Protein AF-0000000079542812 (afdb_homodimer)

Secondary structure (DSSP, 8-state):
----------------------S-PBPB-TTSPBPBTTEEEEEEE-STT-----EEEE--TT-SS--EEEE-SSTT-----EEEE-SS--SB-BSEEEEEEETTT-PBEEEEEEETTEEEEEEBTBSSEEP-EEEEEEPTT-TT-EEEEEEETTEEEEEEEE-SSS-EEEEESSPPPPEEEEEPPPPGGG-/----------------------S-PBPB-TTSPBPBTTEEEEEEE-STT-----EEEE--TT-SS--EEEE-SSTT-----EEEE-SS--SB-BSEEEEEEETTT-PBEEEEEEETTEEEEEEBTBSSBPP-EEEEEEPTT-TT-EEEEEEETTEEEEEEEE-SSS-EEEEESSPPPPEEEEEPPPPGGG-

pLDDT: mean 86.87, std 18.77, range [32.97, 98.75]

Organism: Vigna unguiculata (NCBI:txid3917)

Nearest PDB structures (foldseek):
  5xoz-assembly1_A  TM=9.224E-01  e=4.952E-10  Cicer arietinum
  1r8n-assembly1_A  TM=8.381E-01  e=1.792E-10  Delonix regia
  4an6-assembly1_B  TM=8.344E-01  e=3.134E-10  Tamarindus indica
  8win-assembly2_B  TM=8.494E-01  e=5.396E-09  Durio zibethinus
  3zc8-assembly1_A  TM=8.301E-01  e=5.396E-09  Murraya koenigii

Radius of gyration: 26.38 Å; Cα contacts (8 Å, |Δi|>4): 894; chains: 2; bounding box: 89×86×79 Å

InterPro domains:
  IPR002160 Proteinase inhibitor I3, Kunitz legume [PF00197] (27-181)
  IPR002160 Proteinase inhibitor I3, Kunitz legume [PR00291] (26-55)
  IPR002160 Proteinase inhibitor I3, Kunitz legume [PR00291] (65-85)
  IPR002160 Proteinase inhibitor I3, Kunitz legume [PTHR33107] (5-181)
  IPR002160 Proteinase inhibitor I3, Kunitz legume [SM00452] (26-185)
  IPR011065 Kunitz inhibitor STI-like superfamily [SSF50386] (25-183)

Structure (mmCIF, N/CA/C/O backbone):
data_AF-0000000079542812-model_v1
#
loop_
_entity.id
_entity.type
_entity.pdbx_description
1 polymer 'Kunitz inhibitor ST1-like'
#
loop_
_atom_site.group_PDB
_atom_site.id
_atom_site.type_symbol
_atom_site.label_atom_id
_atom_site.label_alt_id
_atom_site.label_comp_id
_atom_site.label_asym_id
_atom_site.label_entity_id
_atom_site.label_seq_id
_atom_site.pdbx_PDB_ins_code
_atom_site.Cartn_x
_atom_site.Cartn_y
_atom_site.Cartn_z
_atom_site.occupancy
_atom_site.B_iso_or_equiv
_atom_site.auth_seq_id
_atom_site.auth_comp_id
_atom_site.auth_asym_id
_atom_site.auth_atom_id
_atom_site.pdbx_PDB_model_num
ATOM 1 N N . MET A 1 1 ? -44.344 -23.25 52.688 1 33.88 1 MET A N 1
ATOM 2 C CA . MET A 1 1 ? -43.844 -22.125 51.938 1 33.88 1 MET A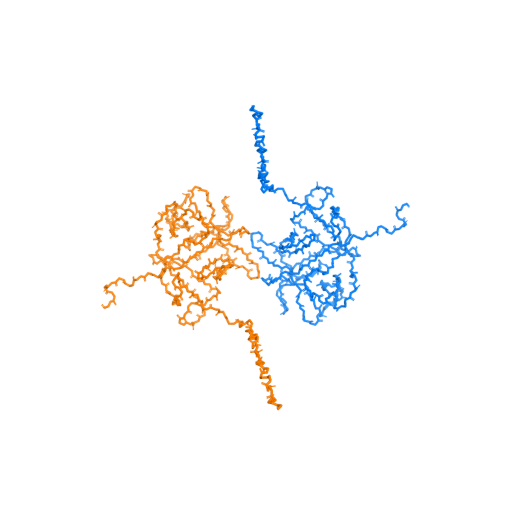 CA 1
ATOM 3 C C . MET A 1 1 ? -42.469 -22.453 51.344 1 33.88 1 MET A C 1
ATOM 5 O O . MET A 1 1 ? -41.469 -22.578 52.062 1 33.88 1 MET A O 1
ATOM 9 N N . ALA A 1 2 ? -42.406 -23.469 50.281 1 42.09 2 ALA A N 1
ATOM 10 C CA . ALA A 1 2 ? -41.281 -23.984 49.5 1 42.09 2 ALA A CA 1
ATOM 11 C C . ALA A 1 2 ? -40.531 -22.844 48.812 1 42.09 2 ALA A C 1
ATOM 13 O O . ALA A 1 2 ? -41.125 -22.031 48.125 1 42.09 2 ALA A O 1
ATOM 14 N N . SER A 1 3 ? -39.469 -22.344 49.438 1 40.81 3 SER A N 1
ATOM 15 C CA . SER A 1 3 ? -38.562 -21.297 49 1 40.81 3 SER A CA 1
ATOM 16 C C . SER A 1 3 ? -37.906 -21.656 47.656 1 40.81 3 SER A C 1
ATOM 18 O O . SER A 1 3 ? -37.312 -22.719 47.531 1 40.81 3 SER A O 1
ATOM 20 N N . ALA A 1 4 ? -38.469 -21.266 46.5 1 45.47 4 ALA A N 1
ATOM 21 C CA . ALA A 1 4 ? -37.938 -21.312 45.156 1 45.47 4 ALA A CA 1
ATOM 22 C C . ALA A 1 4 ? -36.594 -20.625 45.062 1 45.47 4 ALA A C 1
ATOM 24 O O . ALA A 1 4 ? -36.469 -19.422 45.281 1 45.47 4 ALA A O 1
ATOM 25 N N . THR A 1 5 ? -35.531 -21.312 45.531 1 48.5 5 THR A N 1
ATOM 26 C CA . THR A 1 5 ? -34.188 -20.812 45.281 1 48.5 5 THR A CA 1
ATOM 27 C C . THR A 1 5 ? -33.938 -20.609 43.781 1 48.5 5 THR A C 1
ATOM 29 O O . THR A 1 5 ? -34.031 -21.562 43 1 48.5 5 THR A O 1
ATOM 32 N N . LEU A 1 6 ? -34.219 -19.422 43.219 1 45.81 6 LEU A N 1
ATOM 33 C CA . LEU A 1 6 ? -33.812 -19 41.906 1 45.81 6 LEU A CA 1
ATOM 34 C C . LEU A 1 6 ? -32.312 -19.109 41.719 1 45.81 6 LEU A C 1
ATOM 36 O O . LEU A 1 6 ? -31.531 -18.453 42.438 1 45.81 6 LEU A O 1
ATOM 40 N N . PHE A 1 7 ? -31.781 -20.25 41.281 1 45.16 7 PHE A N 1
ATOM 41 C CA . PHE A 1 7 ? -30.391 -20.406 40.844 1 45.16 7 PHE A CA 1
ATOM 42 C C . PHE A 1 7 ? -30.094 -19.5 39.656 1 45.16 7 PHE A C 1
ATOM 44 O O . PHE A 1 7 ? -30.641 -19.688 38.562 1 45.16 7 PHE A O 1
ATOM 51 N N . ALA A 1 8 ? -29.672 -18.219 39.938 1 42.16 8 ALA A N 1
ATOM 52 C CA . ALA A 1 8 ? -29.125 -17.328 38.938 1 42.16 8 ALA A CA 1
ATOM 53 C C . ALA A 1 8 ? -27.906 -17.969 38.25 1 42.16 8 ALA A C 1
ATOM 55 O O . ALA A 1 8 ? -26.891 -18.219 38.906 1 42.16 8 ALA A O 1
ATOM 56 N N . LEU A 1 9 ? -28.109 -18.625 37.156 1 43.88 9 LEU A N 1
ATOM 57 C CA . LEU A 1 9 ? -27.047 -19.062 36.25 1 43.88 9 LEU A CA 1
ATOM 58 C C . LEU A 1 9 ? -26.234 -17.875 35.75 1 43.88 9 LEU A C 1
ATOM 60 O O . LEU A 1 9 ? -26.75 -17.031 35 1 43.88 9 LEU A O 1
ATOM 64 N N . PHE A 1 10 ? -25.219 -17.422 36.562 1 42.47 10 PHE A N 1
ATOM 65 C CA . PHE A 1 10 ? -24.219 -16.469 36.062 1 42.47 10 PHE A CA 1
ATOM 66 C C . PHE A 1 10 ? -23.5 -17.047 34.844 1 42.47 10 PHE A C 1
ATOM 68 O O . PHE A 1 10 ? -22.719 -18 34.969 1 42.47 10 PHE A O 1
ATOM 75 N N . LEU A 1 11 ? -24.047 -16.828 33.594 1 41.97 11 LEU A N 1
ATOM 76 C CA . LEU A 1 11 ? -23.328 -17.031 32.375 1 41.97 11 LEU A CA 1
ATOM 77 C C . LEU A 1 11 ? -22.078 -16.156 32.312 1 41.97 11 LEU A C 1
ATOM 79 O O . LEU A 1 11 ? -22.172 -14.938 32.188 1 41.97 11 LEU A O 1
ATOM 83 N N . PHE A 1 12 ? -20.938 -16.594 32.969 1 37.72 12 PHE A N 1
ATOM 84 C CA . PHE A 1 12 ? -19.641 -15.969 32.719 1 37.72 12 PHE A CA 1
ATOM 85 C C . PHE A 1 12 ? -19.266 -16.047 31.25 1 37.72 12 PHE A C 1
ATOM 87 O O . PHE A 1 12 ? -18.906 -17.109 30.75 1 37.72 12 PHE A O 1
ATOM 94 N N . SER A 1 13 ? -19.766 -15.102 30.422 1 42.31 13 SER A N 1
ATOM 95 C CA . SER A 1 13 ? -19.203 -14.938 29.094 1 42.31 13 SER A CA 1
ATOM 96 C C . SER A 1 13 ? -17.734 -14.555 29.156 1 42.31 13 SER A C 1
ATOM 98 O O . SER A 1 13 ? -17.391 -13.492 29.672 1 42.31 13 SER A O 1
ATOM 100 N N . THR A 1 14 ? -16.797 -15.508 29.266 1 42.19 14 THR A N 1
ATOM 101 C CA . THR A 1 14 ? -15.383 -15.234 29.078 1 42.19 14 THR A CA 1
ATOM 102 C C . THR A 1 14 ? -15.141 -14.562 27.734 1 42.19 14 THR A C 1
ATOM 104 O O . THR A 1 14 ? -15.383 -15.148 26.672 1 42.19 14 THR A O 1
ATOM 107 N N . LEU A 1 15 ? -15.211 -13.258 27.641 1 40.44 15 LEU A N 1
ATOM 108 C CA . LEU A 1 15 ? -14.594 -12.531 26.531 1 40.44 15 LEU A CA 1
ATOM 109 C C . LEU A 1 15 ? -13.117 -12.891 26.422 1 40.44 15 LEU A C 1
ATOM 111 O O . LEU A 1 15 ? -12.305 -12.492 27.25 1 40.44 15 LEU A O 1
ATOM 115 N N . THR A 1 16 ? -12.805 -14.023 25.797 1 38.38 16 THR A N 1
ATOM 116 C CA . THR A 1 16 ? -11.414 -14.289 25.438 1 38.38 16 THR A CA 1
ATOM 117 C C . THR A 1 16 ? -10.867 -13.164 24.547 1 38.38 16 THR A C 1
ATOM 119 O O . THR A 1 16 ? -11.312 -12.992 23.422 1 38.38 16 THR A O 1
ATOM 122 N N . PHE A 1 17 ? -10.445 -12.156 25.125 1 35.81 17 PHE A N 1
ATOM 123 C CA . PHE A 1 17 ? -9.578 -11.234 24.406 1 35.81 17 PHE A CA 1
ATOM 124 C C . PHE A 1 17 ? -8.398 -11.969 23.781 1 35.81 17 PHE A C 1
ATOM 126 O O . PHE A 1 17 ? -7.52 -12.461 24.5 1 35.81 17 PHE A O 1
ATOM 133 N N . TYR A 1 18 ? -8.492 -12.602 22.578 1 37.41 18 TYR A N 1
ATOM 134 C CA . TYR A 1 18 ? -7.277 -13.031 21.891 1 37.41 18 TYR A CA 1
ATOM 135 C C . TYR A 1 18 ? -6.355 -11.844 21.625 1 37.41 18 TYR A C 1
ATOM 137 O O . TYR A 1 18 ? -6.758 -10.867 21 1 37.41 18 TYR A O 1
ATOM 145 N N . PRO A 1 19 ? -5.406 -11.672 22.281 1 38.81 19 PRO A N 1
ATOM 146 C CA . PRO A 1 19 ? -4.48 -10.617 21.844 1 38.81 19 PRO A CA 1
ATOM 147 C C . PRO A 1 19 ? -4.098 -10.742 20.375 1 38.81 19 PRO A C 1
ATOM 149 O O . PRO A 1 19 ? -4.094 -11.844 19.828 1 38.81 19 PRO A O 1
ATOM 152 N N . PRO A 1 20 ? -4.242 -9.828 19.484 1 41.59 20 PRO A N 1
ATOM 153 C CA . PRO A 1 20 ? -3.652 -9.992 18.141 1 41.59 20 PRO A CA 1
ATOM 154 C C . PRO A 1 20 ? -2.277 -10.656 18.188 1 41.59 20 PRO A C 1
ATOM 156 O O . PRO A 1 20 ? -1.363 -10.148 18.844 1 41.59 20 PRO A O 1
ATOM 159 N N . SER A 1 21 ? -2.041 -11.859 18.438 1 42.78 21 SER A N 1
ATOM 160 C CA . SER A 1 21 ? -0.736 -12.508 18.359 1 42.78 21 SER A CA 1
ATOM 161 C C . SER A 1 21 ? 0.057 -12.031 17.156 1 42.78 21 SER A C 1
ATOM 163 O O . SER A 1 21 ? -0.423 -12.109 16.016 1 42.78 21 SER A O 1
ATOM 165 N N . THR A 1 22 ? 0.939 -11.039 17.203 1 52.56 22 THR A N 1
ATOM 166 C CA . THR A 1 22 ? 1.952 -10.594 16.266 1 52.56 22 THR A CA 1
ATOM 167 C C . THR A 1 22 ? 2.568 -11.781 15.523 1 52.56 22 THR A C 1
ATOM 169 O O . THR A 1 22 ? 3.426 -11.602 14.656 1 52.56 22 THR A O 1
ATOM 172 N N . THR A 1 23 ? 2.365 -12.992 15.922 1 62.03 23 THR A N 1
ATOM 173 C CA . THR A 1 23 ? 2.965 -14.133 15.234 1 62.03 23 THR A CA 1
ATOM 174 C C . THR A 1 23 ? 2.305 -14.344 13.875 1 62.03 23 THR A C 1
ATOM 176 O O . THR A 1 23 ? 1.075 -14.344 13.766 1 62.03 23 THR A O 1
ATOM 179 N N . ALA A 1 24 ? 3.078 -14.281 12.891 1 78.75 24 ALA A N 1
ATOM 180 C CA . ALA A 1 24 ? 2.576 -14.508 11.539 1 78.75 24 ALA A CA 1
ATOM 181 C C . ALA A 1 24 ? 1.738 -15.781 11.477 1 78.75 24 ALA A C 1
ATOM 183 O O . ALA A 1 24 ? 2.172 -16.844 11.93 1 78.75 24 ALA A O 1
ATOM 184 N N . GLN A 1 25 ? 0.43 -15.781 11.211 1 90.12 25 GLN A N 1
ATOM 185 C CA . GLN A 1 25 ? -0.494 -16.891 11.07 1 90.12 25 GLN A CA 1
ATOM 186 C C . GLN A 1 25 ? -0.068 -17.812 9.93 1 90.12 25 GLN A C 1
ATOM 188 O O . GLN A 1 25 ? 0.5 -17.359 8.938 1 90.12 25 GLN A O 1
ATOM 193 N N . PRO A 1 26 ? -0.261 -19.172 10.148 1 95.81 26 PRO A N 1
ATOM 194 C CA . PRO A 1 26 ? 0.063 -20.094 9.062 1 95.81 26 PRO A CA 1
ATOM 195 C C . PRO A 1 26 ? -0.832 -19.906 7.84 1 95.81 26 PRO A C 1
ATOM 197 O O . PRO A 1 26 ? -2.018 -19.594 7.98 1 95.81 26 PRO A O 1
ATOM 200 N N . VAL A 1 27 ? -0.27 -20.109 6.715 1 97.44 27 VAL A N 1
ATOM 201 C CA . VAL A 1 27 ? -1.027 -20.141 5.469 1 97.44 27 VAL A CA 1
ATOM 202 C C . VAL A 1 27 ? -1.709 -21.5 5.309 1 97.44 27 VAL A C 1
ATOM 204 O O . VAL A 1 27 ? -1.122 -22.547 5.629 1 97.44 27 VAL A O 1
ATOM 207 N N . THR A 1 28 ? -2.889 -21.469 4.816 1 97.31 28 THR A N 1
ATOM 208 C CA . THR A 1 28 ? -3.637 -22.703 4.598 1 97.31 28 THR A CA 1
ATOM 209 C C . THR A 1 28 ? -4 -22.859 3.121 1 97.31 28 THR A C 1
ATOM 211 O O . THR A 1 28 ? -3.971 -21.891 2.363 1 97.31 28 THR A O 1
ATOM 214 N N . ASP A 1 29 ? -4.336 -24.141 2.805 1 96.94 29 ASP A N 1
ATOM 215 C CA . ASP A 1 29 ? -4.859 -24.359 1.461 1 96.94 29 ASP A CA 1
ATOM 216 C C . ASP A 1 29 ? -6.367 -24.109 1.414 1 96.94 29 ASP A C 1
ATOM 218 O O . ASP A 1 29 ? -6.953 -23.625 2.383 1 96.94 29 ASP A O 1
ATOM 222 N N . GLY A 1 30 ? -6.934 -24.375 0.294 1 95.38 30 GLY A N 1
ATOM 223 C CA . GLY A 1 30 ? -8.352 -24.109 0.095 1 95.38 30 GLY A CA 1
ATOM 224 C C . GLY A 1 30 ? -9.242 -24.891 1.035 1 95.38 30 GLY A C 1
ATOM 225 O O . GLY A 1 30 ? -10.375 -24.484 1.307 1 95.38 30 GLY A O 1
ATOM 226 N N . ASP A 1 31 ? -8.758 -25.953 1.549 1 93.62 31 ASP A N 1
ATOM 227 C CA . ASP A 1 31 ? -9.539 -26.812 2.434 1 93.62 31 ASP A CA 1
ATOM 228 C C . ASP A 1 31 ? -9.273 -26.469 3.898 1 93.62 31 ASP A C 1
ATOM 230 O O . ASP A 1 31 ? -9.867 -27.078 4.797 1 93.62 31 ASP A O 1
ATOM 234 N N . GLY A 1 32 ? -8.375 -25.578 4.109 1 94.75 32 GLY A N 1
ATOM 235 C CA . GLY A 1 32 ? -8.102 -25.141 5.473 1 94.75 32 GLY A CA 1
ATOM 236 C C . GLY A 1 32 ? -6.926 -25.859 6.105 1 94.75 32 GLY A C 1
ATOM 237 O O . GLY A 1 32 ? -6.617 -25.641 7.277 1 94.75 32 GLY A O 1
ATOM 238 N N . ASN A 1 33 ? -6.258 -26.703 5.367 1 95.88 33 ASN A N 1
ATOM 239 C CA . ASN A 1 33 ? -5.082 -27.391 5.891 1 95.88 33 ASN A CA 1
ATOM 240 C C . ASN A 1 33 ? -3.855 -26.484 5.887 1 95.88 33 ASN A C 1
ATOM 242 O O . ASN A 1 33 ? -3.615 -25.75 4.918 1 95.88 33 ASN A O 1
ATOM 246 N N . ILE A 1 34 ? -3.125 -26.594 6.891 1 96.5 34 ILE A N 1
ATOM 247 C CA . ILE A 1 34 ? -1.877 -25.844 6.98 1 96.5 34 ILE A CA 1
ATOM 248 C C . ILE A 1 34 ? -0.9 -26.344 5.914 1 96.5 34 ILE A C 1
ATOM 250 O O . ILE A 1 34 ? -0.736 -27.547 5.723 1 96.5 34 ILE A O 1
ATOM 254 N N . VAL A 1 35 ? -0.263 -25.359 5.258 1 97.5 35 VAL A N 1
ATOM 255 C CA . VAL A 1 35 ? 0.594 -25.781 4.156 1 97.5 35 VAL A CA 1
ATOM 256 C C . VAL A 1 35 ? 2.057 -25.734 4.59 1 97.5 35 VAL A C 1
ATOM 258 O O . VAL A 1 35 ? 2.412 -25 5.516 1 97.5 35 VAL A O 1
ATOM 261 N N . LYS A 1 36 ? 2.865 -26.516 3.906 1 97.19 36 LYS A N 1
ATOM 262 C CA . LYS A 1 36 ? 4.281 -26.656 4.234 1 97.19 36 LYS A CA 1
ATOM 263 C C . LYS A 1 36 ? 5.102 -25.531 3.625 1 97.19 36 LYS A C 1
ATOM 265 O O . LYS A 1 36 ? 4.867 -25.125 2.484 1 97.19 36 LYS A O 1
ATOM 270 N N . ASN A 1 37 ? 6.074 -25.078 4.383 1 97.81 37 ASN A N 1
ATOM 271 C CA . ASN A 1 37 ? 7.074 -24.156 3.838 1 97.81 37 ASN A CA 1
ATOM 272 C C . ASN A 1 37 ? 7.914 -24.828 2.754 1 97.81 37 ASN A C 1
ATOM 274 O O . ASN A 1 37 ? 8.453 -25.922 2.961 1 97.81 37 ASN A O 1
ATOM 278 N N . GLY A 1 38 ? 7.965 -24.203 1.644 1 97.31 38 GLY A N 1
ATOM 279 C CA . GLY A 1 38 ? 8.664 -24.812 0.526 1 97.31 38 GLY A CA 1
ATOM 280 C C . GLY A 1 38 ? 7.805 -25.812 -0.24 1 97.31 38 GLY A C 1
ATOM 281 O O . GLY A 1 38 ? 8.32 -26.609 -1.028 1 97.31 38 GLY A O 1
ATOM 282 N N . GLY A 1 39 ? 6.566 -25.75 0.01 1 97.25 39 GLY A N 1
ATOM 283 C CA . GLY A 1 39 ? 5.656 -26.672 -0.661 1 97.25 39 GLY A CA 1
ATOM 284 C C . GLY A 1 39 ? 5.359 -26.266 -2.094 1 97.25 39 GLY A C 1
ATOM 285 O O . GLY A 1 39 ? 5.75 -25.188 -2.537 1 97.25 39 GLY A O 1
ATOM 286 N N . ARG A 1 40 ? 4.664 -27.203 -2.76 1 97.88 40 ARG A N 1
ATOM 287 C CA . ARG A 1 40 ? 4.262 -27.031 -4.152 1 97.88 40 ARG A CA 1
ATOM 288 C C . ARG A 1 40 ? 2.754 -26.844 -4.27 1 97.88 40 ARG A C 1
ATOM 290 O O . ARG A 1 40 ? 1.981 -27.656 -3.762 1 97.88 40 ARG A O 1
ATOM 297 N N . PHE A 1 41 ? 2.412 -25.781 -5.051 1 98.56 41 PHE A N 1
ATOM 298 C CA . PHE A 1 41 ? 0.995 -25.438 -5.059 1 98.56 41 PHE A CA 1
ATOM 299 C C . PHE A 1 41 ? 0.563 -24.969 -6.441 1 98.56 41 PHE A C 1
ATOM 301 O O . PHE A 1 41 ? 1.376 -24.438 -7.203 1 98.56 41 PHE A O 1
ATOM 308 N N . TYR A 1 42 ? -0.661 -25.234 -6.648 1 98.62 42 TYR A N 1
ATOM 309 C CA . TYR A 1 42 ? -1.354 -24.406 -7.641 1 98.62 42 TYR A CA 1
ATOM 310 C C . TYR A 1 42 ? -1.96 -23.172 -6.996 1 98.62 42 TYR A C 1
ATOM 312 O O . TYR A 1 42 ? -2.504 -23.234 -5.891 1 98.62 42 TYR A O 1
ATOM 320 N N . ILE A 1 43 ? -1.812 -22.062 -7.672 1 98.75 43 ILE A N 1
ATOM 321 C CA . ILE A 1 43 ? -2.484 -20.844 -7.27 1 98.75 43 ILE A CA 1
ATOM 322 C C . ILE A 1 43 ? -3.756 -20.656 -8.094 1 98.75 43 ILE A C 1
ATOM 324 O O . ILE A 1 43 ? -3.689 -20.391 -9.297 1 98.75 43 ILE A O 1
ATOM 328 N N . LEU A 1 44 ? -4.887 -20.766 -7.414 1 98.19 44 LEU A N 1
ATOM 329 C CA . LEU A 1 44 ? -6.168 -20.75 -8.109 1 98.19 44 LEU A CA 1
ATOM 330 C C . LEU A 1 44 ? -7 -19.547 -7.688 1 98.19 44 LEU A C 1
ATOM 332 O O . LEU A 1 44 ? -6.98 -19.141 -6.52 1 98.19 44 LEU A O 1
ATOM 336 N N . PRO A 1 45 ? -7.746 -19.016 -8.703 1 97.19 45 PRO A N 1
ATOM 337 C CA . PRO A 1 45 ? -8.547 -17.844 -8.375 1 97.19 45 PRO A CA 1
ATOM 338 C C . PRO A 1 45 ? -9.609 -18.125 -7.312 1 97.19 45 PRO A C 1
ATOM 340 O O . PRO A 1 45 ? -10.234 -19.188 -7.332 1 97.19 45 PRO A O 1
ATOM 343 N N . ALA A 1 46 ? -9.773 -17.188 -6.41 1 95.12 46 ALA A N 1
ATOM 344 C CA . ALA A 1 46 ? -10.758 -17.344 -5.344 1 95.12 46 ALA A CA 1
ATOM 345 C C . ALA A 1 46 ? -11.602 -16.078 -5.176 1 95.12 46 ALA A C 1
ATOM 347 O O . ALA A 1 46 ? -12.438 -16 -4.277 1 95.12 46 ALA A O 1
ATOM 348 N N . GLY A 1 47 ? -11.32 -15.039 -5.938 1 90.88 47 GLY A N 1
ATOM 349 C CA . GLY A 1 47 ? -12.156 -13.852 -5.906 1 90.88 47 GLY A CA 1
ATOM 350 C C . GLY A 1 47 ? -13.547 -14.078 -6.465 1 90.88 47 GLY A C 1
ATOM 351 O O . GLY A 1 47 ? -13.727 -14.867 -7.395 1 90.88 47 GLY A O 1
ATOM 352 N N . LEU A 1 48 ? -14.422 -13.32 -5.953 1 84.06 48 LEU A N 1
ATOM 353 C CA . LEU A 1 48 ? -15.797 -13.461 -6.418 1 84.06 48 LEU A CA 1
ATOM 354 C C . LEU A 1 48 ? -15.898 -13.141 -7.906 1 84.06 48 LEU A C 1
ATOM 356 O O . LEU A 1 48 ? -15.469 -12.078 -8.352 1 84.06 48 LEU A O 1
ATOM 360 N N . GLY A 1 49 ? -16.359 -14.109 -8.648 1 89.12 49 GLY A N 1
ATOM 361 C CA . GLY A 1 49 ? -16.641 -13.891 -10.055 1 89.12 49 GLY A CA 1
ATOM 362 C C . GLY A 1 49 ? -15.398 -13.891 -10.922 1 89.12 49 GLY A C 1
ATOM 363 O O . GLY A 1 49 ? -15.445 -13.484 -12.086 1 89.12 49 GLY A O 1
ATOM 364 N N . ASP A 1 50 ? -14.289 -14.258 -10.406 1 93.44 50 ASP A N 1
ATOM 365 C CA . ASP A 1 50 ? -13.086 -14.32 -11.227 1 93.44 50 ASP A CA 1
ATOM 366 C C . ASP A 1 50 ? -13.258 -15.289 -12.391 1 93.44 50 ASP A C 1
ATOM 368 O O . ASP A 1 50 ? -13.578 -16.469 -12.188 1 93.44 50 ASP A O 1
ATOM 372 N N . PRO A 1 51 ? -13.016 -14.836 -13.57 1 94.06 51 PRO A N 1
ATOM 373 C CA . PRO A 1 51 ? -13.312 -15.664 -14.75 1 94.06 51 PRO A CA 1
ATOM 374 C C . PRO A 1 51 ? -12.125 -16.531 -15.164 1 94.06 51 PRO A C 1
ATOM 376 O O . PRO A 1 51 ? -12.25 -17.328 -16.094 1 94.06 51 PRO A O 1
ATOM 379 N N . GLY A 1 52 ? -11.008 -16.391 -14.562 1 96.69 52 GLY A N 1
ATOM 380 C CA . GLY A 1 52 ? -9.805 -17.047 -15.055 1 96.69 52 GLY A CA 1
ATOM 381 C C . GLY A 1 52 ? -9.5 -18.359 -14.344 1 96.69 52 GLY A C 1
ATOM 382 O O . GLY A 1 52 ? -10.297 -18.828 -13.531 1 96.69 52 GLY A O 1
ATOM 383 N N . GLY A 1 53 ? -8.383 -19 -14.797 1 97.88 53 GLY A N 1
ATOM 384 C CA . GLY A 1 53 ? -7.859 -20.203 -14.18 1 97.88 53 GLY A CA 1
ATOM 385 C C . GLY A 1 53 ? -6.609 -19.969 -13.359 1 97.88 53 GLY A C 1
ATOM 386 O O . GLY A 1 53 ? -6.457 -18.906 -12.75 1 97.88 53 GLY A O 1
ATOM 387 N N . GLY A 1 54 ? -5.789 -21.016 -13.273 1 98.44 54 GLY A N 1
ATOM 388 C CA . GLY A 1 54 ? -4.59 -20.953 -12.453 1 98.44 54 GLY A CA 1
ATOM 389 C C . GLY A 1 54 ?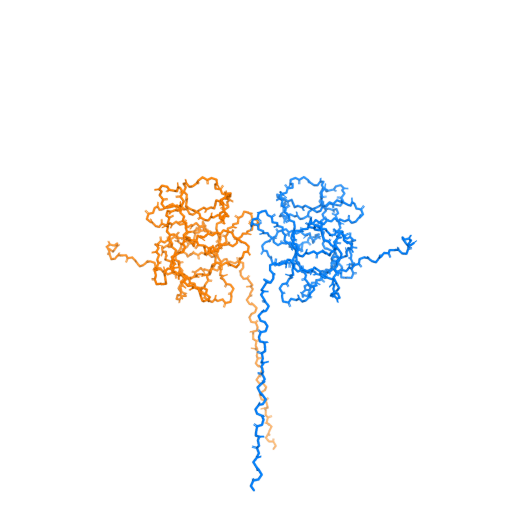 -3.484 -20.125 -13.078 1 98.44 54 GLY A C 1
ATOM 390 O O . GLY A 1 54 ? -3.619 -19.641 -14.203 1 98.44 54 GLY A O 1
ATOM 391 N N . ILE A 1 55 ? -2.441 -19.953 -12.328 1 98.75 55 ILE A N 1
ATOM 392 C CA . ILE A 1 55 ? -1.292 -19.141 -12.719 1 98.75 55 ILE A CA 1
ATOM 393 C C . ILE A 1 55 ? -0.316 -19.984 -13.531 1 98.75 55 ILE A C 1
ATOM 395 O O . ILE A 1 55 ? -0.063 -21.141 -13.203 1 98.75 55 ILE A O 1
ATOM 399 N N . ARG A 1 56 ? 0.213 -19.359 -14.523 1 97.62 56 ARG A N 1
ATOM 400 C CA . ARG A 1 56 ? 1.165 -20.047 -15.383 1 97.62 56 ARG A CA 1
ATOM 401 C C . ARG A 1 56 ? 2.207 -19.094 -15.938 1 97.62 56 ARG A C 1
ATOM 403 O O . ARG A 1 56 ? 2.156 -17.891 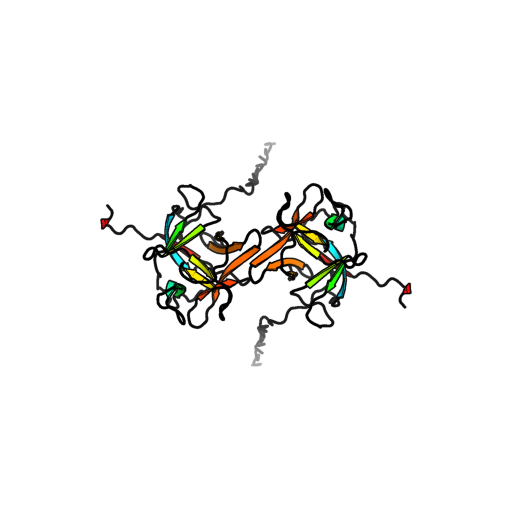-15.664 1 97.62 56 ARG A O 1
ATOM 410 N N . ALA A 1 57 ? 3.152 -19.688 -16.656 1 96.88 57 ALA A N 1
ATOM 411 C CA . ALA A 1 57 ? 4.16 -18.906 -17.375 1 96.88 57 ALA A CA 1
ATOM 412 C C . ALA A 1 57 ? 3.818 -18.797 -18.859 1 96.88 57 ALA A C 1
ATOM 414 O O . ALA A 1 57 ? 3.354 -19.75 -19.469 1 96.88 57 ALA A O 1
ATOM 415 N N . LEU A 1 58 ? 4 -17.594 -19.375 1 94.88 58 LEU A N 1
ATOM 416 C CA . LEU A 1 58 ? 3.711 -17.359 -20.797 1 94.88 58 LEU A CA 1
ATOM 417 C C . LEU A 1 58 ? 4.797 -16.5 -21.438 1 94.88 58 LEU A C 1
ATOM 419 O O . LEU A 1 58 ? 5.352 -15.609 -20.781 1 94.88 58 LEU A O 1
ATOM 423 N N . GLN A 1 59 ? 5.059 -16.875 -22.625 1 93.56 59 GLN A N 1
ATOM 424 C CA . GLN A 1 59 ? 5.938 -16.016 -23.438 1 93.56 59 GLN A CA 1
ATOM 425 C C . GLN A 1 59 ? 5.172 -14.836 -24.016 1 93.56 59 GLN A C 1
ATOM 427 O O . GLN A 1 59 ? 4.223 -15.016 -24.781 1 93.56 59 GLN A O 1
ATOM 432 N N . THR A 1 60 ? 5.559 -13.68 -23.516 1 88.44 60 THR A N 1
ATOM 433 C CA . THR A 1 60 ? 4.895 -12.492 -24.047 1 88.44 60 THR A CA 1
ATOM 434 C C . THR A 1 60 ? 5.891 -11.586 -24.766 1 88.44 60 THR A C 1
ATOM 436 O O . THR A 1 60 ? 7.086 -11.609 -24.469 1 88.44 60 THR A O 1
ATOM 439 N N . ASP A 1 61 ? 5.352 -10.828 -25.719 1 79.69 61 ASP A N 1
ATOM 440 C CA . ASP A 1 61 ? 6.113 -9.797 -26.422 1 79.69 61 ASP A CA 1
ATOM 441 C C . ASP A 1 61 ? 7.391 -10.375 -27.016 1 79.69 61 ASP A C 1
ATOM 443 O O . ASP A 1 61 ? 7.348 -11.359 -27.766 1 79.69 61 ASP A O 1
ATOM 447 N N . ASN A 1 62 ? 8.508 -9.711 -26.656 1 78.38 62 ASN A N 1
ATOM 448 C CA . ASN A 1 62 ? 9.758 -10.094 -27.297 1 78.38 62 ASN A CA 1
ATOM 449 C C . ASN A 1 62 ? 10.57 -11.047 -26.422 1 78.38 62 ASN A C 1
ATOM 451 O O . ASN A 1 62 ? 11.797 -11.086 -26.516 1 78.38 62 ASN A O 1
ATOM 455 N N . GLU A 1 63 ? 9.844 -11.797 -25.703 1 87.44 63 GLU A N 1
ATOM 456 C CA . GLU A 1 63 ? 10.523 -12.773 -24.859 1 87.44 63 GLU A CA 1
ATOM 457 C C . GLU A 1 63 ? 10.875 -14.031 -25.656 1 87.44 63 GLU A C 1
ATOM 459 O O . GLU A 1 63 ? 10.109 -14.461 -26.516 1 87.44 63 GLU A O 1
ATOM 464 N N . SER A 1 64 ? 12.016 -14.617 -25.453 1 86.94 64 SER A N 1
ATOM 465 C CA . SER A 1 64 ? 12.414 -15.852 -26.125 1 86.94 64 SER A CA 1
ATOM 466 C C . SER A 1 64 ? 11.93 -17.078 -25.359 1 86.94 64 SER A C 1
ATOM 468 O O . SER A 1 64 ? 11.859 -18.172 -25.922 1 86.94 64 SER A O 1
ATOM 470 N N . ILE A 1 65 ? 11.695 -16.969 -24.172 1 91.19 65 ILE A N 1
ATOM 471 C CA . ILE A 1 65 ? 11.164 -18.016 -23.297 1 91.19 65 ILE A CA 1
ATOM 472 C C . ILE A 1 65 ? 10.047 -17.438 -22.422 1 91.19 65 ILE A C 1
ATOM 474 O O . ILE A 1 65 ? 9.906 -16.219 -22.312 1 91.19 65 ILE A O 1
ATOM 478 N N . PRO A 1 66 ? 9.219 -18.266 -21.922 1 94 66 PRO A N 1
ATOM 479 C CA . PRO A 1 66 ? 8.109 -17.781 -21.094 1 94 66 PRO A CA 1
ATOM 480 C C . PRO A 1 66 ? 8.578 -17.156 -19.797 1 94 66 PRO A C 1
ATOM 482 O O . PRO A 1 66 ? 8.875 -17.875 -18.828 1 94 66 PRO A O 1
ATOM 485 N N . LEU A 1 67 ? 8.562 -15.828 -19.734 1 94.56 67 LEU A N 1
ATOM 486 C CA . LEU A 1 67 ? 9.062 -15.117 -18.562 1 94.56 67 LEU A CA 1
ATOM 487 C C . LEU A 1 67 ? 7.941 -14.367 -17.859 1 94.56 67 LEU A C 1
ATOM 489 O O . LEU A 1 67 ? 8.148 -13.797 -16.797 1 94.56 67 LEU A O 1
ATOM 493 N N . SER A 1 68 ? 6.773 -14.391 -18.453 1 95.69 68 SER A N 1
ATOM 494 C CA . SER A 1 68 ? 5.656 -13.648 -17.859 1 95.69 68 SER A CA 1
ATOM 495 C C . SER A 1 68 ? 4.805 -14.547 -16.969 1 95.69 68 SER A C 1
ATOM 497 O O . SER A 1 68 ? 4.531 -15.703 -17.328 1 95.69 68 SER A O 1
ATOM 499 N N . VAL A 1 69 ? 4.484 -14.039 -15.82 1 97.69 69 VAL A N 1
ATOM 500 C CA . VAL A 1 69 ? 3.537 -14.711 -14.945 1 97.69 69 VAL A CA 1
ATOM 501 C C . VAL A 1 69 ? 2.117 -14.25 -15.266 1 97.69 69 VAL A C 1
ATOM 503 O O . VAL A 1 69 ? 1.814 -13.062 -15.195 1 97.69 69 VAL A O 1
ATOM 506 N N . VAL A 1 70 ? 1.265 -15.188 -15.641 1 97.94 70 VAL A N 1
ATOM 507 C CA . VAL A 1 70 ? -0.057 -14.82 -16.141 1 97.94 70 VAL A CA 1
ATOM 508 C C . VAL A 1 70 ? -1.119 -15.695 -15.477 1 97.94 70 VAL A C 1
ATOM 510 O O . VAL A 1 70 ? -0.806 -16.766 -14.93 1 97.94 70 VAL A O 1
ATOM 513 N N . GLN A 1 71 ? -2.295 -15.211 -15.461 1 98.44 71 GLN A N 1
ATOM 514 C CA . GLN A 1 71 ? -3.447 -16.062 -15.188 1 98.44 71 GLN A CA 1
ATOM 515 C C . GLN A 1 71 ? -3.986 -16.688 -16.469 1 98.44 71 GLN A C 1
ATOM 517 O O . GLN A 1 71 ? -4.086 -16.016 -17.5 1 98.44 71 GLN A O 1
ATOM 522 N N . SER A 1 72 ? -4.305 -17.953 -16.375 1 97.5 72 SER A N 1
ATOM 523 C CA . SER A 1 72 ? -4.973 -18.578 -17.5 1 97.5 72 SER A CA 1
ATOM 524 C C . SER A 1 72 ? -6.352 -17.969 -17.75 1 97.5 72 SER A C 1
ATOM 526 O O . SER A 1 72 ? -7.129 -17.781 -16.812 1 97.5 72 SER A O 1
ATOM 528 N N . PRO A 1 73 ? -6.648 -17.672 -19.016 1 95.88 73 PRO A N 1
ATOM 529 C CA . PRO A 1 73 ? -7.98 -17.125 -19.297 1 95.88 73 PRO A CA 1
ATOM 530 C C . PRO A 1 73 ? -9.062 -18.203 -19.297 1 95.88 73 PRO A C 1
ATOM 532 O O . PRO A 1 73 ? -10.25 -17.891 -19.453 1 95.88 73 PRO A O 1
ATOM 535 N N . PHE A 1 74 ? -8.719 -19.359 -19.109 1 94.62 74 PHE A N 1
ATOM 536 C CA . PHE A 1 74 ? -9.672 -20.469 -19.156 1 94.62 74 PHE A CA 1
ATOM 537 C C . PHE A 1 74 ? -10.008 -20.953 -17.75 1 94.62 74 PHE A C 1
ATOM 539 O O . PHE A 1 74 ? -9.133 -21.422 -17.031 1 94.62 74 PHE A O 1
ATOM 546 N N . LYS A 1 75 ? -11.336 -20.922 -17.625 1 92.62 75 LYS A N 1
ATOM 547 C CA . LYS A 1 75 ? -11.82 -21.438 -16.344 1 92.62 75 LYS A CA 1
ATOM 548 C C . LYS A 1 75 ? -11.547 -22.922 -16.203 1 92.62 75 LYS A C 1
ATOM 550 O O . LYS A 1 75 ? -11.734 -23.688 -17.156 1 92.62 75 LYS A O 1
ATOM 555 N N . GLY A 1 76 ? -10.992 -23.469 -15.219 1 93.81 76 GLY A N 1
ATOM 556 C CA . GLY A 1 76 ? -10.711 -24.875 -15.008 1 93.81 76 GLY A CA 1
ATOM 557 C C . GLY A 1 76 ? -9.242 -25.234 -15.148 1 93.81 76 GLY A C 1
ATOM 558 O O . GLY A 1 76 ? -8.797 -26.281 -14.695 1 93.81 76 GLY A O 1
ATOM 559 N N . ASP A 1 77 ? -8.547 -24.406 -16.016 1 97.44 77 ASP A N 1
ATOM 560 C CA . ASP A 1 77 ? -7.102 -24.609 -16.078 1 97.44 77 ASP A CA 1
ATOM 561 C C . ASP A 1 77 ? -6.457 -24.422 -14.703 1 97.44 77 ASP A C 1
ATOM 563 O O . ASP A 1 77 ? -6.586 -23.359 -14.094 1 97.44 77 ASP A O 1
ATOM 567 N N . ILE A 1 78 ? -5.762 -25.438 -14.297 1 97.44 78 ILE A N 1
ATOM 568 C CA . ILE A 1 78 ? -5.25 -25.391 -12.93 1 97.44 78 ILE A CA 1
ATOM 569 C C . ILE A 1 78 ? -3.91 -24.656 -12.906 1 97.44 78 ILE A C 1
ATOM 571 O O . ILE A 1 78 ? -3.412 -24.312 -11.828 1 97.44 78 ILE A O 1
ATOM 575 N N . GLY A 1 79 ? -3.279 -24.422 -14.07 1 98.06 79 GLY A N 1
ATOM 576 C CA . GLY A 1 79 ? -2.012 -23.703 -14.141 1 98.06 79 GLY A CA 1
ATOM 577 C C . GLY A 1 79 ? -0.815 -24.594 -13.875 1 98.06 79 GLY A C 1
ATOM 578 O O . GLY A 1 79 ? -0.851 -25.797 -14.156 1 98.06 79 GLY A O 1
ATOM 579 N N . LEU A 1 80 ? 0.301 -23.984 -13.523 1 98.06 80 LEU A N 1
ATOM 580 C CA . LEU A 1 80 ? 1.545 -24.703 -13.289 1 98.06 80 LEU A CA 1
ATOM 581 C C . LEU A 1 80 ? 1.891 -24.719 -11.805 1 98.06 80 LEU A C 1
ATOM 583 O O . LEU A 1 80 ? 1.614 -23.766 -11.086 1 98.06 80 LEU A O 1
ATOM 587 N N . PRO A 1 81 ? 2.506 -25.812 -11.375 1 98.12 81 PRO A N 1
ATOM 588 C CA . PRO A 1 81 ? 2.916 -25.859 -9.969 1 98.12 81 PRO A CA 1
ATOM 589 C C . PRO A 1 81 ? 3.918 -24.766 -9.609 1 98.12 81 PRO A C 1
ATOM 591 O O . PRO A 1 81 ? 4.836 -24.484 -10.383 1 98.12 81 PRO A O 1
ATOM 594 N N . ILE A 1 82 ? 3.678 -24.234 -8.453 1 98.62 82 ILE A N 1
ATOM 595 C CA . ILE A 1 82 ? 4.52 -23.156 -7.945 1 98.62 82 ILE A CA 1
ATOM 596 C C . ILE A 1 82 ? 5.055 -23.516 -6.562 1 98.62 82 ILE A C 1
ATOM 598 O O . ILE A 1 82 ? 4.309 -24.016 -5.711 1 98.62 82 ILE A O 1
ATOM 602 N N . ILE A 1 83 ? 6.332 -23.312 -6.426 1 98.44 83 ILE A N 1
ATOM 603 C CA . ILE A 1 83 ? 6.949 -23.484 -5.113 1 98.44 83 ILE A CA 1
ATOM 604 C C . ILE A 1 83 ? 6.883 -22.156 -4.34 1 98.44 83 ILE A C 1
ATOM 606 O O . ILE A 1 83 ? 7.258 -21.109 -4.863 1 98.44 83 ILE A O 1
ATOM 610 N N . ILE A 1 84 ? 6.352 -22.203 -3.139 1 98.62 84 ILE A N 1
ATOM 611 C CA . ILE A 1 84 ? 6.297 -21.031 -2.283 1 98.62 84 ILE A CA 1
ATOM 612 C C . ILE A 1 84 ? 7.086 -21.281 -1.001 1 98.62 84 ILE A C 1
ATOM 614 O O . ILE A 1 84 ? 6.836 -22.266 -0.295 1 98.62 84 ILE A O 1
ATOM 618 N N . SER A 1 85 ? 8.039 -20.328 -0.71 1 98.31 85 SER A N 1
ATOM 619 C CA . SER A 1 85 ? 8.898 -20.516 0.452 1 98.31 85 SER A CA 1
ATOM 620 C C . SER A 1 85 ? 9.055 -19.203 1.234 1 98.31 85 SER A C 1
ATOM 622 O O . SER A 1 85 ? 9.156 -18.125 0.645 1 98.31 85 SER A O 1
ATOM 624 N N . SER A 1 86 ? 9.039 -19.344 2.529 1 98.31 86 SER A N 1
ATOM 625 C CA . SER A 1 86 ? 9.383 -18.25 3.428 1 98.31 86 SER A CA 1
ATOM 626 C C . SER A 1 86 ? 10.828 -18.344 3.891 1 98.31 86 SER A C 1
ATOM 628 O O . SER A 1 86 ? 11.344 -19.438 4.105 1 98.31 86 SER A O 1
ATOM 630 N N . PRO A 1 87 ? 11.461 -17.203 4.066 1 97.25 87 PRO A N 1
ATOM 631 C CA . PRO A 1 87 ? 12.82 -17.266 4.602 1 97.25 87 PRO A CA 1
ATOM 632 C C . PRO A 1 87 ? 12.859 -17.672 6.074 1 97.25 87 PRO A C 1
ATOM 634 O O . PRO A 1 87 ? 13.922 -18.031 6.59 1 97.25 87 PRO A O 1
ATOM 637 N N . ILE A 1 88 ? 11.75 -17.516 6.672 1 93.94 88 ILE A N 1
ATOM 638 C CA . ILE A 1 88 ? 11.672 -17.969 8.055 1 93.94 88 ILE A CA 1
ATOM 639 C C . ILE A 1 88 ? 11.68 -19.484 8.102 1 93.94 88 ILE A C 1
ATOM 641 O O . ILE A 1 88 ? 10.875 -20.141 7.426 1 93.94 88 ILE A O 1
ATOM 645 N N . ARG A 1 89 ? 12.602 -20.062 8.836 1 91.75 89 ARG A N 1
ATOM 646 C CA . ARG A 1 89 ? 12.789 -21.5 8.859 1 91.75 89 ARG A CA 1
ATOM 647 C C . ARG A 1 89 ? 11.766 -22.172 9.773 1 91.75 89 ARG A C 1
ATOM 649 O O . ARG A 1 89 ? 12.062 -22.484 10.922 1 91.75 89 ARG A O 1
ATOM 656 N N . THR A 1 90 ? 10.609 -22.328 9.273 1 93.38 90 THR A N 1
ATOM 657 C CA . THR A 1 90 ? 9.539 -23.062 9.945 1 93.38 90 THR A CA 1
ATOM 658 C C . THR A 1 90 ? 9.031 -24.203 9.062 1 93.38 90 THR A C 1
ATOM 660 O O . THR A 1 90 ? 9.273 -24.203 7.855 1 93.38 90 THR A O 1
ATOM 663 N N . GLU A 1 91 ? 8.438 -25.141 9.664 1 95.69 91 GLU A N 1
ATOM 664 C CA . GLU A 1 91 ? 7.859 -26.25 8.914 1 95.69 91 GLU A CA 1
ATOM 665 C C . GLU A 1 91 ? 6.672 -25.797 8.078 1 95.69 91 GLU A C 1
ATOM 667 O O . GLU A 1 91 ? 6.504 -26.234 6.938 1 95.69 91 GLU A O 1
ATOM 672 N N . PHE A 1 92 ? 5.863 -24.969 8.695 1 97.56 92 PHE A N 1
ATOM 673 C CA . PHE A 1 92 ? 4.703 -24.469 7.969 1 97.56 92 PHE A CA 1
ATOM 674 C C . PHE A 1 92 ? 5.008 -23.109 7.336 1 97.56 92 PHE A C 1
ATOM 676 O O . PHE A 1 92 ? 5.855 -22.359 7.836 1 97.56 92 PHE A O 1
ATOM 683 N N . LEU A 1 93 ? 4.316 -22.828 6.254 1 97.88 93 LEU A N 1
ATOM 684 C CA . LEU A 1 93 ? 4.449 -21.531 5.594 1 97.88 93 LEU A CA 1
ATOM 685 C C . LEU A 1 93 ? 3.736 -20.438 6.383 1 97.88 93 LEU A C 1
ATOM 687 O O . LEU A 1 93 ? 2.506 -20.422 6.457 1 97.88 93 LEU A O 1
ATOM 691 N N . PRO A 1 94 ? 4.477 -19.578 6.953 1 97.88 94 PRO A N 1
ATOM 692 C CA . PRO A 1 94 ? 3.828 -18.453 7.637 1 97.88 94 PRO A CA 1
ATOM 693 C C . PRO A 1 94 ? 3.42 -17.328 6.68 1 97.88 94 PRO A C 1
ATOM 695 O O . PRO A 1 94 ? 4.031 -17.172 5.621 1 97.88 94 PRO A O 1
ATOM 698 N N . GLU A 1 95 ? 2.391 -16.578 7.062 1 96.44 95 GLU A N 1
ATOM 699 C CA . GLU A 1 95 ? 2.158 -15.312 6.352 1 96.44 95 GLU A CA 1
ATOM 700 C C . GLU A 1 95 ? 3.379 -14.406 6.43 1 96.44 95 GLU A C 1
ATOM 702 O O . GLU A 1 95 ? 4.148 -14.469 7.391 1 96.44 95 GLU A O 1
ATOM 707 N N . GLY A 1 96 ? 3.562 -13.641 5.43 1 97.12 96 GLY A N 1
ATOM 708 C CA . GLY A 1 96 ? 4.727 -12.773 5.379 1 97.12 96 GLY A CA 1
ATOM 709 C C . GLY A 1 96 ? 5.523 -12.914 4.094 1 97.12 96 GLY A C 1
ATOM 710 O O . GLY A 1 96 ? 4.965 -13.242 3.045 1 97.12 96 GLY A O 1
ATOM 711 N N . GLN A 1 97 ? 6.785 -12.594 4.184 1 97.94 97 GLN A N 1
ATOM 712 C CA . GLN A 1 97 ? 7.66 -12.594 3.016 1 97.94 97 GLN A CA 1
ATOM 713 C C . GLN A 1 97 ? 7.805 -14 2.438 1 97.94 97 GLN A C 1
ATOM 715 O O . GLN A 1 97 ? 7.988 -14.969 3.18 1 97.94 97 GLN A O 1
ATOM 720 N N . VAL A 1 98 ? 7.75 -13.984 1.077 1 98.56 98 VAL A N 1
ATOM 721 C CA . VAL A 1 98 ? 7.902 -15.289 0.431 1 98.56 98 VAL A CA 1
ATOM 722 C C . VAL A 1 98 ? 8.664 -15.125 -0.88 1 98.56 98 VAL A C 1
ATOM 724 O O . VAL A 1 98 ? 8.766 -14.023 -1.417 1 98.56 98 VAL A O 1
ATOM 727 N N . THR A 1 99 ? 9.219 -16.25 -1.341 1 98.31 99 THR A N 1
ATOM 728 C CA . THR A 1 99 ? 9.672 -16.422 -2.717 1 98.31 99 THR A CA 1
ATOM 729 C C . THR A 1 99 ? 8.773 -17.391 -3.471 1 98.31 99 THR A C 1
ATOM 731 O O . THR A 1 99 ? 8.227 -18.328 -2.881 1 98.31 99 THR A O 1
ATOM 734 N N . LEU A 1 100 ? 8.547 -17.125 -4.691 1 98.75 100 LEU A N 1
ATOM 735 C CA . LEU A 1 100 ? 7.75 -17.984 -5.566 1 98.75 100 LEU A CA 1
ATOM 736 C C . LEU A 1 100 ? 8.547 -18.391 -6.801 1 98.75 100 LEU A C 1
ATOM 738 O O . LEU A 1 100 ? 9.281 -17.578 -7.363 1 98.75 100 LEU A O 1
ATOM 742 N N . SER A 1 101 ? 8.383 -19.609 -7.215 1 98.31 101 SER A N 1
ATOM 743 C CA . SER A 1 101 ? 9.008 -20.094 -8.438 1 98.31 101 SER A CA 1
ATOM 744 C C . SER A 1 101 ? 8.172 -21.188 -9.086 1 98.31 101 SER A C 1
ATOM 746 O O . SER A 1 101 ? 7.562 -22 -8.391 1 98.31 101 SER A O 1
ATOM 748 N N . PHE A 1 102 ? 8.18 -21.125 -10.383 1 98 102 PHE A N 1
ATOM 749 C CA . PHE A 1 102 ? 7.609 -22.297 -11.039 1 98 102 PHE A CA 1
ATOM 750 C C . PHE A 1 102 ? 8.477 -23.531 -10.797 1 98 102 PHE A C 1
ATOM 752 O O . PHE A 1 102 ? 9.703 -23.453 -10.891 1 98 102 PHE A O 1
ATOM 759 N N . GLU A 1 103 ? 7.805 -24.578 -10.508 1 96.06 103 GLU A N 1
ATOM 760 C CA . GLU A 1 103 ? 8.516 -25.797 -10.172 1 96.06 103 GLU A CA 1
ATOM 761 C C . GLU A 1 103 ? 9.422 -26.25 -11.312 1 96.06 103 GLU A C 1
ATOM 763 O O . GLU A 1 103 ? 10.555 -26.688 -11.078 1 96.06 103 GLU A O 1
ATOM 768 N N . HIS A 1 104 ? 8.977 -26.125 -12.547 1 94.56 104 HIS A N 1
ATOM 769 C CA . HIS A 1 104 ? 9.672 -26.703 -13.688 1 94.56 104 HIS A CA 1
ATOM 770 C C . HIS A 1 104 ? 10.93 -25.922 -14.031 1 94.56 104 HIS A C 1
ATOM 772 O O . HIS A 1 104 ? 11.852 -26.453 -14.656 1 94.56 104 HIS A O 1
ATOM 778 N N . THR A 1 105 ? 11.062 -24.656 -13.656 1 93.12 105 THR A N 1
ATOM 779 C CA . THR A 1 105 ? 12.234 -23.859 -14.008 1 93.12 105 THR A CA 1
ATOM 780 C C . THR A 1 105 ? 13.023 -23.484 -12.758 1 93.12 105 THR A C 1
ATOM 782 O O . THR A 1 105 ? 14.227 -23.234 -12.828 1 93.12 105 THR A O 1
ATOM 785 N N . ASN A 1 106 ? 12.367 -23.453 -11.672 1 93 106 ASN A N 1
ATOM 786 C CA . ASN A 1 106 ? 12.914 -23.031 -10.383 1 93 106 ASN A CA 1
ATOM 787 C C . ASN A 1 106 ? 13.391 -21.578 -10.43 1 93 106 ASN A C 1
ATOM 789 O O . ASN A 1 106 ? 14.25 -21.172 -9.633 1 93 106 ASN A O 1
ATOM 793 N N . ARG A 1 107 ? 12.945 -20.859 -11.406 1 93 107 ARG A N 1
ATOM 794 C CA . ARG A 1 107 ? 13.25 -19.438 -11.469 1 93 107 ARG A CA 1
ATOM 795 C C . ARG A 1 107 ? 12.266 -18.625 -10.625 1 93 107 ARG A C 1
ATOM 797 O O . ARG A 1 107 ? 11.055 -18.719 -10.828 1 93 107 ARG A O 1
ATOM 804 N N . GLU A 1 108 ? 12.852 -17.828 -9.758 1 96.81 108 GLU A N 1
ATOM 805 C CA . GLU A 1 108 ? 12.023 -17.094 -8.805 1 96.81 108 GLU A CA 1
ATOM 806 C C . GLU A 1 108 ? 11.297 -15.938 -9.477 1 96.81 108 GLU A C 1
ATOM 808 O O . GLU A 1 108 ? 11.82 -15.328 -10.422 1 96.81 108 GLU A O 1
ATOM 813 N N . TRP A 1 109 ? 10.133 -15.656 -8.938 1 98.38 109 TRP A N 1
ATOM 814 C CA . TRP A 1 109 ? 9.391 -14.484 -9.406 1 98.38 109 TRP A CA 1
ATOM 815 C C . TRP A 1 109 ? 10.117 -13.195 -9.039 1 98.38 109 TRP A C 1
ATOM 817 O O . TRP A 1 109 ? 10.781 -13.125 -8 1 98.38 109 TRP A O 1
ATOM 827 N N . THR A 1 110 ? 10.008 -12.219 -9.891 1 97.5 110 THR A N 1
ATOM 828 C CA . THR A 1 110 ? 10.523 -10.867 -9.68 1 97.5 110 THR A CA 1
ATOM 829 C C . THR A 1 110 ? 9.555 -9.836 -10.25 1 97.5 110 THR A C 1
ATOM 831 O O . THR A 1 110 ? 8.508 -10.18 -10.789 1 97.5 110 THR A O 1
ATOM 834 N N . VAL A 1 111 ? 9.883 -8.57 -10.016 1 97.94 111 VAL A N 1
ATOM 835 C CA . VAL A 1 111 ? 9.078 -7.473 -10.531 1 97.94 111 VAL A CA 1
ATOM 836 C C . VAL A 1 111 ? 9.93 -6.586 -11.438 1 97.94 111 VAL A C 1
ATOM 838 O O . VAL A 1 111 ? 11.078 -6.289 -11.125 1 97.94 111 VAL A O 1
ATOM 841 N N . VAL A 1 112 ? 9.266 -6.277 -12.508 1 95.75 112 VAL A N 1
ATOM 842 C CA . VAL A 1 112 ? 9.953 -5.457 -13.508 1 95.75 112 VAL A CA 1
ATOM 843 C C . VAL A 1 112 ? 9.133 -4.203 -13.797 1 95.75 112 VAL A C 1
ATOM 845 O O . VAL A 1 112 ? 7.91 -4.277 -13.945 1 95.75 112 VAL A O 1
ATOM 848 N N . GLU A 1 113 ? 9.875 -3.104 -13.828 1 92.31 113 GLU A N 1
ATOM 849 C CA . GLU A 1 113 ? 9.219 -1.835 -14.125 1 92.31 113 GLU A CA 1
ATOM 850 C C . GLU A 1 113 ? 9.617 -1.317 -15.508 1 92.31 113 GLU A C 1
ATOM 852 O O . GLU A 1 113 ? 10.508 -1.875 -16.141 1 92.31 113 GLU A O 1
ATOM 857 N N . GLY A 1 114 ? 8.883 -0.34 -15.984 1 86.44 114 GLY A N 1
ATOM 858 C CA . GLY A 1 114 ? 9.234 0.321 -17.234 1 86.44 114 GLY A CA 1
ATOM 859 C C . GLY A 1 114 ? 8.633 -0.347 -18.453 1 86.44 114 GLY A C 1
ATOM 860 O O . GLY A 1 114 ? 9.094 -0.121 -19.578 1 86.44 114 GLY A O 1
ATOM 861 N N . LEU A 1 115 ? 7.715 -1.214 -18.266 1 88.12 115 LEU A N 1
ATOM 862 C CA . LEU A 1 115 ? 7.039 -1.858 -19.391 1 88.12 115 LEU A CA 1
ATOM 863 C C . LEU A 1 115 ? 5.73 -1.146 -19.719 1 88.12 115 LEU A C 1
ATOM 865 O O . LEU A 1 115 ? 5.109 -0.541 -18.828 1 88.12 115 LEU A O 1
ATOM 869 N N . PRO A 1 116 ? 5.387 -1.236 -20.984 1 84.44 116 PRO A N 1
ATOM 870 C CA . PRO A 1 116 ? 4.168 -0.534 -21.391 1 84.44 116 PRO A CA 1
ATOM 871 C C . PRO A 1 116 ? 2.951 -0.929 -20.547 1 84.44 116 PRO A C 1
ATOM 873 O O . PRO A 1 116 ? 2.061 -0.108 -20.328 1 84.44 116 PRO A O 1
ATOM 876 N N . GLU A 1 117 ? 2.924 -2.152 -20.141 1 86.12 117 GLU A N 1
ATOM 877 C CA . GLU A 1 117 ? 1.771 -2.654 -19.406 1 86.12 117 GLU A CA 1
ATOM 878 C C . GLU A 1 117 ? 1.859 -2.281 -17.922 1 86.12 117 GLU A C 1
ATOM 880 O O . GLU A 1 117 ? 0.902 -2.471 -17.172 1 86.12 117 GLU A O 1
ATOM 885 N N . GLY A 1 118 ? 3.018 -1.802 -17.547 1 91.5 118 GLY A N 1
ATOM 886 C CA . GLY A 1 118 ? 3.174 -1.396 -16.156 1 91.5 118 GLY A CA 1
ATOM 887 C C . GLY A 1 118 ? 4.262 -2.162 -15.438 1 91.5 118 GLY A C 1
ATOM 888 O O . GLY A 1 118 ? 5.262 -2.559 -16.047 1 91.5 118 GLY A O 1
ATOM 889 N N . THR A 1 119 ? 4.133 -2.166 -14.125 1 95.75 119 THR A N 1
ATOM 890 C CA . THR A 1 119 ? 5.047 -2.912 -13.273 1 95.75 119 THR A CA 1
ATOM 891 C C . THR A 1 119 ? 4.625 -4.375 -13.172 1 95.75 119 THR A C 1
ATOM 893 O O . THR A 1 119 ? 3.66 -4.703 -12.484 1 95.75 119 THR A O 1
ATOM 896 N N . LEU A 1 120 ? 5.359 -5.219 -13.859 1 96.69 120 LEU A N 1
ATOM 897 C CA . LEU A 1 120 ? 4.875 -6.57 -14.102 1 96.69 120 LEU A CA 1
ATOM 898 C C . LEU A 1 120 ? 5.633 -7.582 -13.25 1 96.69 120 LEU A C 1
ATOM 900 O O . LEU A 1 120 ? 6.816 -7.387 -12.953 1 96.69 120 LEU A O 1
ATOM 904 N N . VAL A 1 121 ? 4.902 -8.625 -12.914 1 97.94 121 VAL A N 1
ATOM 905 C CA . VAL A 1 121 ? 5.539 -9.797 -12.312 1 97.94 121 VAL A CA 1
ATOM 906 C C . VAL A 1 121 ? 6.141 -10.68 -13.406 1 97.94 121 VAL A C 1
ATOM 908 O O . VAL A 1 121 ? 5.445 -11.086 -14.336 1 97.94 121 VAL A O 1
ATOM 911 N N . LYS A 1 122 ? 7.406 -10.891 -13.281 1 96.81 122 LYS A N 1
ATOM 912 C CA . LYS A 1 122 ? 8.164 -11.75 -14.188 1 96.81 122 LYS A CA 1
ATOM 913 C C . LYS A 1 122 ? 8.961 -12.797 -13.414 1 96.81 122 LYS A C 1
ATOM 915 O O . LYS A 1 122 ? 8.898 -12.844 -12.188 1 96.81 122 LYS A O 1
ATOM 920 N N . VAL A 1 123 ? 9.539 -13.711 -14.102 1 96.19 123 VAL A N 1
ATOM 921 C CA . VAL A 1 123 ? 10.461 -14.648 -13.461 1 96.19 123 VAL A CA 1
ATOM 922 C C . VAL A 1 123 ? 11.898 -14.188 -13.688 1 96.19 123 VAL A C 1
ATOM 924 O O . VAL A 1 123 ? 12.172 -13.422 -14.617 1 96.19 123 VAL A O 1
ATOM 927 N N . GLN A 1 124 ? 12.766 -14.617 -12.797 1 91.19 124 GLN A N 1
ATOM 928 C CA . GLN A 1 124 ? 14.18 -14.273 -12.859 1 91.19 124 GLN A CA 1
ATOM 929 C C . GLN A 1 124 ? 14.734 -14.477 -14.266 1 91.19 124 GLN A C 1
ATOM 931 O O . GLN A 1 124 ? 14.383 -15.445 -14.945 1 91.19 124 GLN A O 1
ATOM 936 N N . GLY A 1 125 ? 15.648 -13.609 -14.703 1 85.19 125 GLY A N 1
ATOM 937 C CA . GLY A 1 125 ? 16.203 -13.617 -16.047 1 85.19 125 GLY A CA 1
ATOM 938 C C . GLY A 1 125 ? 15.766 -12.43 -16.891 1 85.19 125 GLY A C 1
ATOM 939 O O . GLY A 1 125 ? 16.375 -12.125 -17.906 1 85.19 125 GLY A O 1
ATOM 940 N N . TYR A 1 126 ? 14.68 -11.828 -16.391 1 82.94 126 TYR A N 1
ATOM 941 C CA . TYR A 1 126 ? 14.242 -10.609 -17.062 1 82.94 126 TYR A CA 1
ATOM 942 C C . TYR A 1 126 ? 15.062 -9.406 -16.594 1 82.94 126 TYR A C 1
ATOM 944 O O . TYR A 1 126 ? 15.398 -9.297 -15.414 1 82.94 126 TYR A O 1
ATOM 952 N N . PRO A 1 127 ? 15.305 -8.531 -17.5 1 82.69 127 PRO A N 1
ATOM 953 C CA . PRO A 1 127 ? 16.094 -7.367 -17.094 1 82.69 127 PRO A CA 1
ATOM 954 C C . PRO A 1 127 ? 15.281 -6.324 -16.344 1 82.69 127 PRO A C 1
ATOM 956 O O . PRO A 1 127 ? 14.047 -6.371 -16.359 1 82.69 127 PRO A O 1
ATOM 959 N N . HIS A 1 128 ? 15.891 -5.332 -15.633 1 86.69 128 HIS A N 1
ATOM 960 C CA . HIS A 1 128 ? 15.312 -4.164 -14.969 1 86.69 128 HIS A CA 1
ATOM 961 C C . HIS A 1 128 ? 14.391 -4.57 -13.828 1 86.69 128 HIS A C 1
ATOM 963 O O . HIS A 1 128 ? 13.258 -4.09 -13.742 1 86.69 128 HIS A O 1
ATOM 969 N N . THR A 1 129 ? 14.984 -5.453 -13.062 1 92.56 129 THR A N 1
ATOM 970 C CA . THR A 1 129 ? 14.211 -5.926 -11.922 1 92.56 129 THR A CA 1
ATOM 971 C C . THR A 1 129 ? 14.188 -4.879 -10.812 1 92.56 129 THR A C 1
ATOM 973 O O . THR A 1 129 ? 15.125 -4.094 -10.672 1 92.56 129 THR A O 1
ATOM 976 N N . VAL A 1 130 ? 13.086 -4.824 -10.117 1 92.69 130 VAL A N 1
ATOM 977 C CA . VAL A 1 130 ? 12.898 -3.947 -8.961 1 92.69 130 VAL A CA 1
ATOM 978 C C . VAL A 1 130 ? 13.195 -4.715 -7.68 1 92.69 130 VAL A C 1
ATOM 980 O O . VAL A 1 130 ? 12.688 -5.824 -7.477 1 92.69 130 VAL A O 1
ATOM 983 N N . PRO A 1 131 ? 14.172 -4.129 -6.871 1 94.5 131 PRO A N 1
ATOM 984 C CA . PRO A 1 131 ? 14.383 -4.82 -5.598 1 94.5 131 PRO A CA 1
ATOM 985 C C . PRO A 1 131 ? 13.141 -4.832 -4.715 1 94.5 131 PRO A C 1
ATOM 987 O O . PRO A 1 131 ? 12.367 -3.869 -4.723 1 94.5 131 PRO A O 1
ATOM 990 N N . GLY A 1 132 ? 12.93 -5.883 -4.023 1 96.38 132 GLY A N 1
ATOM 991 C CA . GLY A 1 132 ? 11.805 -6.004 -3.113 1 96.38 132 GLY A CA 1
ATOM 992 C C . GLY A 1 132 ? 11.438 -7.445 -2.805 1 96.38 132 GLY A C 1
ATOM 993 O O . GLY A 1 132 ? 12.211 -8.359 -3.096 1 96.38 132 GLY A O 1
ATOM 994 N N . THR A 1 133 ? 10.344 -7.547 -2.107 1 97.62 133 THR A N 1
ATOM 995 C CA . THR A 1 133 ? 9.93 -8.883 -1.689 1 97.62 133 THR A CA 1
ATOM 996 C C . THR A 1 133 ? 8.43 -9.07 -1.877 1 97.62 133 THR A C 1
ATOM 998 O O . THR A 1 133 ? 7.656 -8.125 -1.721 1 97.62 133 THR A O 1
ATOM 1001 N N . PHE A 1 134 ? 8.078 -10.32 -2.217 1 98.75 134 PHE A N 1
ATOM 1002 C CA . PHE A 1 134 ? 6.664 -10.672 -2.207 1 98.75 134 PHE A CA 1
ATOM 1003 C C . PHE A 1 134 ? 6.199 -11 -0.793 1 98.75 134 PHE A C 1
ATOM 1005 O O . PHE A 1 134 ? 6.957 -11.562 0.002 1 98.75 134 PHE A O 1
ATOM 1012 N N . VAL A 1 135 ? 4.988 -10.664 -0.504 1 98.44 135 VAL A N 1
ATOM 1013 C CA . VAL A 1 135 ? 4.379 -10.914 0.796 1 98.44 135 VAL A CA 1
ATOM 1014 C C . VAL A 1 135 ? 3.029 -11.609 0.605 1 98.44 135 VAL A C 1
ATOM 1016 O O . VAL A 1 135 ? 2.197 -11.148 -0.183 1 98.44 135 VAL A O 1
ATOM 1019 N N . ILE A 1 136 ? 2.84 -12.703 1.258 1 98.25 136 ILE A N 1
ATOM 1020 C CA . ILE A 1 136 ? 1.558 -13.398 1.221 1 98.25 136 ILE A CA 1
ATOM 1021 C C . ILE A 1 136 ? 0.776 -13.109 2.5 1 98.25 136 ILE A C 1
ATOM 1023 O O . ILE A 1 136 ? 1.314 -13.219 3.604 1 98.25 136 ILE A O 1
ATOM 1027 N N . LYS A 1 137 ? -0.454 -12.703 2.385 1 96.25 137 LYS A N 1
ATOM 1028 C CA . LYS A 1 137 ? -1.352 -12.438 3.504 1 96.25 137 LYS A CA 1
ATOM 1029 C C . LYS A 1 137 ? -2.773 -12.891 3.189 1 96.25 137 LYS A C 1
ATOM 1031 O O . LYS A 1 137 ? -3.16 -12.977 2.021 1 96.25 137 LYS A O 1
ATOM 1036 N N . LYS A 1 138 ? -3.486 -13.133 4.273 1 95.69 138 LYS A N 1
ATOM 1037 C CA . LYS A 1 138 ? -4.906 -13.438 4.105 1 95.69 138 LYS A CA 1
ATOM 1038 C C . LYS A 1 138 ? -5.637 -12.273 3.447 1 95.69 138 LYS A C 1
ATOM 1040 O O . LYS A 1 138 ? -5.398 -11.109 3.783 1 95.69 138 LYS A O 1
ATOM 1045 N N . ALA A 1 139 ? -6.445 -12.664 2.504 1 93.56 139 ALA A N 1
ATOM 1046 C CA . ALA A 1 139 ? -7.305 -11.641 1.901 1 93.56 139 ALA A CA 1
ATOM 1047 C C . ALA A 1 139 ? -8.469 -11.297 2.822 1 93.56 139 ALA A C 1
ATOM 1049 O O . ALA A 1 139 ? -8.898 -12.125 3.629 1 93.56 139 ALA A O 1
ATOM 1050 N N . GLU A 1 140 ? -8.969 -10.094 2.799 1 75.69 140 GLU A N 1
ATOM 1051 C CA . GLU A 1 140 ? -10.031 -9.648 3.701 1 75.69 140 GLU A CA 1
ATOM 1052 C C . GLU A 1 140 ? -11.297 -10.477 3.516 1 75.69 140 GLU A C 1
ATOM 1054 O O . GLU A 1 140 ? -11.641 -10.852 2.393 1 75.69 140 GLU A O 1
ATOM 1059 N N . ALA A 1 141 ? -11.945 -10.797 4.523 1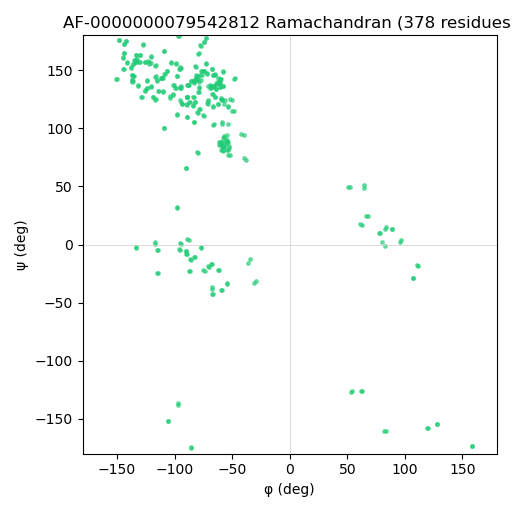 65.75 141 ALA A N 1
ATOM 1060 C CA . ALA A 1 141 ? -13.32 -11.273 4.633 1 65.75 141 ALA A CA 1
ATOM 1061 C C . ALA A 1 141 ? -13.414 -12.766 4.297 1 65.75 141 ALA A C 1
ATOM 1063 O O . ALA A 1 141 ? -14.5 -13.344 4.32 1 65.75 141 ALA A O 1
ATOM 1064 N N . GLU A 1 142 ? -12.234 -13.367 4.008 1 66.31 142 GLU A N 1
ATOM 1065 C CA . GLU A 1 142 ? -12.531 -14.727 3.549 1 66.31 142 GLU A CA 1
ATOM 1066 C C . GLU A 1 142 ? -11.586 -15.742 4.188 1 66.31 142 GLU A C 1
ATOM 1068 O O . GLU A 1 142 ? -10.43 -15.422 4.48 1 66.31 142 GLU A O 1
ATOM 1073 N N . THR A 1 143 ? -12.164 -16.781 4.398 1 83.81 143 THR A N 1
ATOM 1074 C CA . THR A 1 143 ? -11.391 -17.875 4.977 1 83.81 143 THR A CA 1
ATOM 1075 C C . THR A 1 143 ? -10.562 -18.578 3.906 1 83.81 143 THR A C 1
ATOM 1077 O O . THR A 1 143 ? -11.07 -18.859 2.816 1 83.81 143 THR A O 1
ATOM 1080 N N . ASN A 1 144 ? -9.281 -18.797 4.148 1 93.88 144 ASN A N 1
ATOM 1081 C CA . ASN A 1 144 ? -8.359 -19.578 3.338 1 93.88 144 ASN A CA 1
ATOM 1082 C C . ASN A 1 144 ? -8.109 -18.938 1.98 1 93.88 144 ASN A C 1
ATOM 1084 O O . ASN A 1 144 ? -7.973 -19.625 0.971 1 93.88 144 ASN A O 1
ATOM 1088 N N . ARG A 1 145 ? -8.273 -17.719 1.885 1 96.31 145 ARG A N 1
ATOM 1089 C CA . ARG A 1 145 ? -7.984 -16.922 0.688 1 96.31 145 ARG A CA 1
ATOM 1090 C C . ARG A 1 145 ? -6.863 -15.93 0.947 1 96.31 145 ARG A C 1
ATOM 1092 O O . ARG A 1 145 ? -6.793 -15.328 2.021 1 96.31 145 ARG A O 1
ATOM 1099 N N . TYR A 1 146 ? -6.086 -15.82 -0.043 1 97.62 146 TYR A N 1
ATOM 1100 C CA . TYR A 1 146 ? -4.867 -15.047 0.159 1 97.62 146 TYR A CA 1
ATOM 1101 C C . TYR A 1 146 ? -4.641 -14.07 -0.991 1 97.62 146 TYR A C 1
ATOM 1103 O O . TYR A 1 146 ? -5.301 -14.164 -2.029 1 97.62 146 TYR A O 1
ATOM 1111 N N . LYS A 1 147 ? -3.801 -13.133 -0.735 1 97.75 147 LYS A N 1
ATOM 1112 C CA . LYS A 1 147 ? -3.295 -12.195 -1.734 1 97.75 147 LYS A CA 1
ATOM 1113 C C . LYS A 1 147 ? -1.78 -12.047 -1.629 1 97.75 147 LYS A C 1
ATOM 1115 O O . LYS A 1 147 ? -1.188 -12.383 -0.602 1 97.75 147 LYS A O 1
ATOM 1120 N N . LEU A 1 148 ? -1.198 -11.594 -2.697 1 98.62 148 LEU A N 1
ATOM 1121 C CA . LEU A 1 148 ? 0.218 -11.242 -2.711 1 98.62 148 LEU A CA 1
ATOM 1122 C C . LEU A 1 148 ? 0.404 -9.734 -2.859 1 98.62 148 LEU A C 1
ATOM 1124 O O . LEU A 1 148 ? -0.357 -9.078 -3.576 1 98.62 148 LEU A O 1
ATOM 1128 N N . SER A 1 149 ? 1.359 -9.258 -2.201 1 98.62 149 SER A N 1
ATOM 1129 C CA . SER A 1 149 ? 1.869 -7.91 -2.424 1 98.62 149 SER A CA 1
ATOM 1130 C C . SER A 1 149 ? 3.371 -7.926 -2.688 1 98.62 149 SER A C 1
ATOM 1132 O O . SER A 1 149 ? 4.047 -8.914 -2.406 1 98.62 149 SER A O 1
ATOM 1134 N N . PHE A 1 150 ? 3.844 -6.957 -3.307 1 98.69 150 PHE A N 1
ATOM 1135 C CA . PHE A 1 150 ? 5.27 -6.703 -3.479 1 98.69 150 PHE A CA 1
ATOM 1136 C C . PHE A 1 150 ? 5.684 -5.426 -2.758 1 98.69 150 PHE A C 1
ATOM 1138 O O . PHE A 1 150 ? 5.031 -4.387 -2.902 1 98.69 150 PHE A O 1
ATOM 1145 N N . CYS A 1 151 ? 6.789 -5.539 -1.997 1 98.06 151 CYS A N 1
ATOM 1146 C CA . CYS A 1 151 ? 7.121 -4.434 -1.107 1 98.06 151 CYS A CA 1
ATOM 1147 C C . CYS A 1 151 ? 8.594 -4.051 -1.241 1 98.06 151 CYS A C 1
ATOM 1149 O O . CYS A 1 151 ? 9.453 -4.918 -1.364 1 98.06 151 CYS A O 1
ATOM 1151 N N . GLN A 1 152 ? 8.859 -2.814 -1.288 1 96 152 GLN A N 1
ATOM 1152 C CA . GLN A 1 152 ? 10.164 -2.211 -1.032 1 96 152 GLN A CA 1
ATOM 1153 C C . GLN A 1 152 ? 10.164 -1.437 0.282 1 96 152 GLN A C 1
ATOM 1155 O O . GLN A 1 152 ? 9.688 -0.301 0.339 1 96 152 GLN A O 1
ATOM 1160 N N . GLY A 1 153 ? 10.703 -2.08 1.321 1 93.19 153 GLY A N 1
ATOM 1161 C CA . GLY A 1 153 ? 10.531 -1.504 2.646 1 93.19 153 GLY A CA 1
ATOM 1162 C C . GLY A 1 153 ? 9.086 -1.421 3.08 1 93.19 153 GLY A C 1
ATOM 1163 O O . GLY A 1 153 ? 8.367 -2.424 3.066 1 93.19 153 GLY A O 1
ATOM 1164 N N . VAL A 1 154 ? 8.695 -0.219 3.455 1 95.25 154 VAL A N 1
ATOM 1165 C CA . VAL A 1 154 ? 7.34 -0.047 3.967 1 95.25 154 VAL A CA 1
ATOM 1166 C C . VAL A 1 154 ? 6.391 0.281 2.816 1 95.25 154 VAL A C 1
ATOM 1168 O O . VAL A 1 154 ? 5.176 0.377 3.012 1 95.25 154 VAL A O 1
ATOM 1171 N N . LEU A 1 155 ? 6.926 0.515 1.646 1 97.25 155 LEU A N 1
ATOM 1172 C CA . LEU A 1 155 ? 6.105 0.803 0.476 1 97.25 155 LEU A CA 1
ATOM 1173 C C . LEU A 1 155 ? 5.727 -0.483 -0.251 1 97.25 155 LEU A C 1
ATOM 1175 O O . LEU A 1 155 ? 6.598 -1.272 -0.623 1 97.25 155 LEU A O 1
ATOM 1179 N N . CYS A 1 156 ? 4.438 -0.655 -0.467 1 98.19 156 CYS A N 1
ATOM 1180 C CA . CYS A 1 156 ? 3.969 -1.9 -1.064 1 98.19 156 CYS A CA 1
ATOM 1181 C C . CYS A 1 156 ? 2.92 -1.631 -2.137 1 98.19 156 CYS A C 1
ATOM 1183 O O . CYS A 1 156 ? 2.32 -0.555 -2.17 1 98.19 156 CYS A O 1
ATOM 1185 N N . GLY A 1 157 ? 2.787 -2.572 -3.086 1 98.19 157 GLY A N 1
ATOM 1186 C CA . GLY A 1 157 ? 1.677 -2.662 -4.02 1 98.19 157 GLY A CA 1
ATOM 1187 C C . GLY A 1 157 ? 1.067 -4.051 -4.094 1 98.19 157 GLY A C 1
ATOM 1188 O O . GLY A 1 157 ? 1.716 -5.039 -3.74 1 98.19 157 GLY A O 1
ATOM 1189 N N . ASN A 1 158 ? -0.163 -4.086 -4.527 1 98.06 158 ASN A N 1
ATOM 1190 C CA . ASN A 1 158 ? -0.868 -5.355 -4.668 1 98.06 158 ASN A CA 1
ATOM 1191 C C . ASN A 1 158 ? -0.496 -6.062 -5.969 1 98.06 158 ASN A C 1
ATOM 1193 O O . ASN A 1 158 ? -0.36 -5.422 -7.012 1 98.06 158 ASN A O 1
ATOM 1197 N N . VAL A 1 159 ? -0.393 -7.371 -5.855 1 98.69 159 VAL A N 1
ATOM 1198 C CA . VAL A 1 159 ? -0.312 -8.148 -7.09 1 98.69 159 VAL A CA 1
ATOM 1199 C C . VAL A 1 159 ? -1.716 -8.406 -7.629 1 98.69 159 VAL A C 1
ATOM 1201 O O . VAL A 1 159 ? -2.553 -9 -6.945 1 98.69 159 VAL A O 1
ATOM 1204 N N . ALA A 1 160 ? -1.96 -7.934 -8.82 1 97.81 160 ALA A N 1
ATOM 1205 C CA . ALA A 1 160 ? -3.266 -8.062 -9.461 1 97.81 160 ALA A CA 1
ATOM 1206 C C . ALA A 1 160 ? -3.129 -8.609 -10.875 1 97.81 160 ALA A C 1
ATOM 1208 O O . ALA A 1 160 ? -2.025 -8.664 -11.422 1 97.81 160 ALA A O 1
ATOM 1209 N N . VAL A 1 161 ? -4.188 -9.07 -11.383 1 97.5 161 VAL A N 1
ATOM 1210 C CA . VAL A 1 161 ? -4.219 -9.516 -12.773 1 97.5 161 VAL A CA 1
ATOM 1211 C C . VAL A 1 161 ? -4.699 -8.375 -13.664 1 97.5 161 VAL A C 1
ATOM 1213 O O . VAL A 1 161 ? -5.754 -7.785 -13.414 1 97.5 161 VAL A O 1
ATOM 1216 N N . VAL A 1 162 ? -3.834 -8.055 -14.555 1 94.81 162 VAL A N 1
ATOM 1217 C CA . VAL A 1 162 ? -4.242 -7.109 -15.586 1 94.81 162 VAL A CA 1
ATOM 1218 C C . VAL A 1 162 ? -4.84 -7.863 -16.766 1 94.81 162 VAL A C 1
ATOM 1220 O O . VAL A 1 162 ? -4.113 -8.516 -17.531 1 94.81 162 VAL A O 1
ATOM 1223 N N . ARG A 1 163 ? -6.102 -7.703 -16.891 1 89.38 163 ARG A N 1
ATOM 1224 C CA . ARG A 1 163 ? -6.824 -8.539 -17.844 1 89.38 163 ARG A CA 1
ATOM 1225 C C . ARG A 1 163 ? -6.879 -7.879 -19.219 1 89.38 163 ARG A C 1
ATOM 1227 O O . ARG A 1 163 ? -7.957 -7.512 -19.703 1 89.38 163 ARG A O 1
ATOM 1234 N N . ASN A 1 164 ? -5.789 -7.758 -19.797 1 82.81 164 ASN A N 1
ATOM 1235 C CA . ASN A 1 164 ? -5.648 -7.367 -21.188 1 82.81 164 ASN A CA 1
ATOM 1236 C C . ASN A 1 164 ? -5.473 -8.586 -22.094 1 82.81 164 ASN A C 1
ATOM 1238 O O . ASN A 1 164 ? -6.125 -9.609 -21.906 1 82.81 164 ASN A O 1
ATOM 1242 N N . GLU A 1 165 ? -4.578 -8.523 -23.016 1 84.06 165 GLU A N 1
ATOM 1243 C CA . GLU A 1 165 ? -4.402 -9.625 -23.953 1 84.06 165 GLU A CA 1
ATOM 1244 C C . GLU A 1 165 ? -3.852 -10.859 -23.25 1 84.06 165 GLU A C 1
ATOM 1246 O O . GLU A 1 165 ? -4.305 -11.977 -23.516 1 84.06 165 GLU A O 1
ATOM 1251 N N . ASN A 1 166 ? -2.953 -10.75 -22.297 1 90.25 166 ASN A N 1
ATOM 1252 C CA . ASN A 1 166 ? -2.232 -11.906 -21.766 1 90.25 166 ASN A CA 1
ATOM 1253 C C . ASN A 1 166 ? -2.539 -12.125 -20.281 1 90.25 166 ASN A C 1
ATOM 1255 O O . ASN A 1 166 ? -2.037 -13.078 -19.688 1 90.25 166 ASN A O 1
ATOM 1259 N N . TRP A 1 167 ? -3.387 -11.344 -19.672 1 96.06 167 TRP A N 1
ATOM 1260 C CA . TRP A 1 167 ? -3.785 -11.461 -18.266 1 96.06 167 TRP A CA 1
ATOM 1261 C C . TRP A 1 167 ? -2.562 -11.547 -17.359 1 96.06 167 TRP A C 1
ATOM 1263 O O . TRP A 1 167 ? -2.488 -12.422 -16.484 1 96.06 167 TRP A O 1
ATOM 1273 N N . VAL A 1 168 ? -1.681 -10.664 -17.547 1 97 168 VAL A N 1
ATOM 1274 C CA . VAL A 1 168 ? -0.412 -10.648 -16.828 1 97 168 VAL A CA 1
ATOM 1275 C C . VAL A 1 168 ? -0.645 -10.242 -15.375 1 97 168 VAL A C 1
ATOM 1277 O O . VAL A 1 168 ? -1.579 -9.5 -15.078 1 97 168 VAL A O 1
ATOM 1280 N N . LEU A 1 169 ? 0.193 -10.828 -14.484 1 97.94 169 LEU A N 1
ATOM 1281 C CA . LEU A 1 169 ? 0.233 -10.32 -13.117 1 97.94 169 LEU A CA 1
ATOM 1282 C C . LEU A 1 169 ? 1.062 -9.039 -13.039 1 97.94 169 LEU A C 1
ATOM 1284 O O . LEU A 1 169 ? 2.15 -8.961 -13.617 1 97.94 169 LEU A O 1
ATOM 1288 N N . ALA A 1 170 ? 0.52 -8.078 -12.336 1 97.81 170 ALA A N 1
ATOM 1289 C CA . ALA A 1 170 ? 1.175 -6.777 -12.18 1 97.81 170 ALA A CA 1
ATOM 1290 C C . ALA A 1 170 ? 1.066 -6.277 -10.742 1 97.81 170 ALA A C 1
ATOM 1292 O O . ALA A 1 170 ? 0.185 -6.707 -9.992 1 97.81 170 ALA A O 1
ATOM 1293 N N . VAL A 1 171 ? 2.049 -5.473 -10.344 1 98.31 171 VAL A N 1
ATOM 1294 C CA . VAL A 1 171 ? 1.956 -4.758 -9.078 1 98.31 171 VAL A CA 1
ATOM 1295 C C . VAL A 1 171 ? 1.211 -3.441 -9.281 1 98.31 171 VAL A C 1
ATOM 1297 O O . VAL A 1 171 ? 1.559 -2.652 -10.164 1 98.31 171 VAL A O 1
ATOM 1300 N N . THR A 1 172 ? 0.114 -3.289 -8.523 1 97.19 172 THR A N 1
ATOM 1301 C CA . THR A 1 172 ? -0.76 -2.131 -8.672 1 97.19 172 THR A CA 1
ATOM 1302 C C . THR A 1 172 ? -1.314 -1.694 -7.32 1 97.19 172 THR A C 1
ATOM 1304 O O . THR A 1 172 ? -1.082 -2.355 -6.305 1 97.19 172 THR A O 1
ATOM 1307 N N . GLN A 1 173 ? -1.981 -0.58 -7.34 1 94.44 173 GLN A N 1
ATOM 1308 C CA . GLN A 1 173 ? -2.709 -0.14 -6.152 1 94.44 173 GLN A CA 1
ATOM 1309 C C . GLN A 1 173 ? -4.168 -0.576 -6.211 1 94.44 173 GLN A C 1
ATOM 1311 O O . GLN A 1 173 ? -4.93 -0.338 -5.27 1 94.44 173 GLN A O 1
ATOM 1316 N N . ASP A 1 174 ? -4.492 -1.277 -7.309 1 92.94 174 ASP A N 1
ATOM 1317 C CA . ASP A 1 174 ? -5.852 -1.791 -7.449 1 92.94 174 ASP A CA 1
ATOM 1318 C C . ASP A 1 174 ? -6.094 -2.971 -6.512 1 92.94 174 ASP A C 1
ATOM 1320 O O . ASP A 1 174 ? -5.207 -3.359 -5.754 1 92.94 174 ASP A O 1
ATOM 1324 N N . GLU A 1 175 ? -7.387 -3.443 -6.59 1 93.81 175 GLU A N 1
ATOM 1325 C CA . GLU A 1 175 ? -7.719 -4.621 -5.797 1 93.81 175 GLU A CA 1
ATOM 1326 C C . GLU A 1 175 ? -6.82 -5.801 -6.152 1 93.81 175 GLU A C 1
ATOM 1328 O O . GLU A 1 175 ? -6.535 -6.039 -7.328 1 93.81 175 GLU A O 1
ATOM 1333 N N . PRO A 1 176 ? -6.391 -6.453 -5.121 1 96.88 176 PRO A N 1
ATOM 1334 C CA . PRO A 1 176 ? -5.473 -7.57 -5.363 1 96.88 176 PRO A CA 1
ATOM 1335 C C . PRO A 1 176 ? -6.172 -8.781 -5.969 1 96.88 176 PRO A C 1
ATOM 1337 O O . PRO A 1 176 ? -7.387 -8.938 -5.832 1 96.88 176 PRO A O 1
ATOM 1340 N N . TYR A 1 177 ? -5.344 -9.578 -6.668 1 97.31 177 TYR A N 1
ATOM 1341 C CA . TYR A 1 177 ? -5.746 -10.93 -7.039 1 97.31 177 TYR A CA 1
ATOM 1342 C C . TYR A 1 177 ? -5.891 -11.812 -5.805 1 97.31 177 TYR A C 1
ATOM 1344 O O . TYR A 1 177 ? -4.93 -12.016 -5.059 1 97.31 177 TYR A O 1
ATOM 1352 N N . VAL A 1 178 ? -7.09 -12.305 -5.609 1 97.25 178 VAL A N 1
ATOM 1353 C CA . VAL A 1 178 ? -7.367 -13.18 -4.469 1 97.25 178 VAL A CA 1
ATOM 1354 C C . VAL A 1 178 ? -7.355 -14.633 -4.922 1 97.25 178 VAL A C 1
ATOM 1356 O O . VAL A 1 178 ? -7.949 -14.977 -5.945 1 97.25 178 VAL A O 1
ATOM 1359 N N . PHE A 1 179 ? -6.656 -15.453 -4.082 1 97.81 179 PHE A N 1
ATOM 1360 C CA . PHE A 1 179 ? -6.484 -16.828 -4.527 1 97.81 179 PHE A CA 1
ATOM 1361 C C . PHE A 1 179 ? -6.535 -17.797 -3.346 1 97.81 179 PHE A C 1
ATOM 1363 O O . PHE A 1 179 ? -6.508 -17.359 -2.189 1 97.81 179 PHE A O 1
ATOM 1370 N N . HIS A 1 180 ? -6.703 -19.062 -3.637 1 97.62 180 HIS A N 1
ATOM 1371 C CA . HIS A 1 180 ? -6.426 -20.125 -2.688 1 97.62 180 HIS A CA 1
ATOM 1372 C C . HIS A 1 180 ? -5.371 -21.078 -3.232 1 97.62 180 HIS A C 1
ATOM 1374 O O . HIS A 1 180 ? -5.129 -21.125 -4.441 1 97.62 180 HIS A O 1
ATOM 1380 N N . LEU A 1 181 ? -4.73 -21.734 -2.316 1 98.31 181 LEU A N 1
ATOM 1381 C CA . LEU A 1 181 ? -3.686 -22.688 -2.68 1 98.31 181 LEU A CA 1
ATOM 1382 C C . LEU A 1 181 ? -4.246 -24.109 -2.76 1 98.31 181 LEU A C 1
ATOM 1384 O O . LEU A 1 181 ? -5.066 -24.5 -1.93 1 98.31 181 LEU A O 1
ATOM 1388 N N . GLU A 1 182 ? -3.859 -24.75 -3.76 1 97.88 182 GLU A N 1
ATOM 1389 C CA . GLU A 1 182 ? -4.082 -26.188 -3.859 1 97.88 182 GLU A CA 1
ATOM 1390 C C . GLU A 1 182 ? -2.76 -26.953 -3.893 1 97.88 182 GLU A C 1
ATOM 1392 O O . GLU A 1 182 ? -1.917 -26.703 -4.758 1 97.88 182 GLU A O 1
ATOM 1397 N N . GLN A 1 183 ? -2.621 -27.875 -3 1 96.56 183 GLN A N 1
ATOM 1398 C CA . GLN A 1 183 ? -1.365 -28.609 -2.895 1 96.56 183 GLN A CA 1
ATOM 1399 C C . GLN A 1 183 ? -1.178 -29.547 -4.082 1 96.56 183 GLN A C 1
ATOM 1401 O O . GLN A 1 183 ? -2.125 -30.219 -4.512 1 96.56 183 GLN A O 1
ATOM 1406 N N . VAL A 1 184 ? 0.06 -29.5 -4.543 1 95.31 184 VAL A N 1
ATOM 1407 C CA . VAL A 1 184 ? 0.409 -30.469 -5.574 1 95.31 184 VAL A CA 1
ATOM 1408 C C . VAL A 1 184 ? 0.667 -31.844 -4.938 1 95.31 184 VAL A C 1
ATOM 1410 O O . VAL A 1 184 ? 1.491 -31.953 -4.027 1 95.31 184 VAL A O 1
ATOM 1413 N N . LEU A 1 185 ? -0.105 -32.844 -5.238 1 84.94 185 LEU A N 1
ATOM 1414 C CA . LEU A 1 185 ? 0.053 -34.188 -4.691 1 84.94 185 LEU A CA 1
ATOM 1415 C C . LEU A 1 185 ? 1.32 -34.844 -5.223 1 84.94 185 LEU A C 1
ATOM 1417 O O . LEU A 1 185 ? 1.714 -34.625 -6.367 1 84.94 185 LEU A O 1
ATOM 1421 N N . PRO A 1 186 ? 2.092 -35.5 -4.227 1 75.75 186 PRO A N 1
ATOM 1422 C CA . PRO A 1 186 ? 3.283 -36.219 -4.676 1 75.75 186 PRO A CA 1
ATOM 1423 C C . PRO A 1 186 ? 2.977 -37.219 -5.777 1 75.75 186 PRO A C 1
ATOM 1425 O O . PRO A 1 186 ? 1.887 -37.812 -5.805 1 75.75 186 PRO A O 1
ATOM 1428 N N . THR A 1 187 ? 3.498 -37.125 -6.867 1 60.62 187 THR A N 1
ATOM 1429 C CA . THR A 1 187 ? 3.412 -38.219 -7.82 1 60.62 187 THR A CA 1
ATOM 1430 C C . THR A 1 187 ? 3.979 -39.5 -7.215 1 60.62 187 THR A C 1
ATOM 1432 O O . THR A 1 187 ? 4.957 -39.469 -6.461 1 60.62 187 THR A O 1
ATOM 1435 N N . SER A 1 188 ? 3.188 -40.688 -7.086 1 51.38 188 SER A N 1
ATOM 1436 C CA . SER A 1 188 ? 3.564 -42.031 -6.594 1 51.38 188 SER A CA 1
ATOM 1437 C C . SER A 1 188 ? 5.039 -42.312 -6.867 1 51.38 188 SER A C 1
ATOM 1439 O O . SER A 1 188 ? 5.574 -43.312 -6.391 1 51.38 188 SER A O 1
ATOM 1441 N N . ALA A 1 189 ? 5.797 -41.938 -7.77 1 50.69 189 ALA A N 1
ATOM 1442 C CA . ALA A 1 189 ? 7.125 -42.531 -7.941 1 50.69 189 ALA A CA 1
ATOM 1443 C C . ALA A 1 189 ? 8.047 -42.156 -6.789 1 50.69 189 ALA A C 1
ATOM 1445 O O . ALA A 1 189 ? 9.172 -42.656 -6.699 1 50.69 189 ALA A O 1
ATOM 1446 N N . ASP A 1 190 ? 7.793 -41.156 -5.961 1 46.44 190 ASP A N 1
ATOM 1447 C CA . ASP A 1 190 ? 8.75 -40.812 -4.918 1 46.44 190 ASP A CA 1
ATOM 1448 C C . ASP A 1 190 ? 8.484 -41.594 -3.639 1 46.44 190 ASP A C 1
ATOM 1450 O O . ASP A 1 190 ? 9.094 -41.312 -2.6 1 46.44 190 ASP A O 1
ATOM 1454 N N . ALA A 1 191 ? 7.574 -42.562 -3.471 1 38.5 191 ALA A N 1
ATOM 1455 C CA . ALA A 1 191 ? 7.648 -43.531 -2.387 1 38.5 191 ALA A CA 1
ATOM 1456 C C . ALA A 1 191 ? 8.695 -44.594 -2.682 1 38.5 191 ALA A C 1
ATOM 1458 O O . ALA A 1 191 ? 8.938 -44.938 -3.842 1 38.5 191 ALA A O 1
ATOM 1459 N N . MET B 1 1 ? -71.188 -6.273 -12.797 1 32.97 1 MET B N 1
ATOM 1460 C CA . MET B 1 1 ? -69.875 -6.945 -12.805 1 32.97 1 MET B CA 1
ATOM 1461 C C . MET B 1 1 ? -68.75 -5.949 -13.062 1 32.97 1 MET B C 1
ATOM 1463 O O . MET B 1 1 ? -68.5 -5.562 -14.203 1 32.97 1 MET B O 1
ATOM 1467 N N . ALA B 1 2 ? -68.562 -4.848 -12.133 1 41.91 2 ALA B N 1
ATOM 1468 C CA . ALA B 1 2 ? -67.562 -3.797 -12.125 1 41.91 2 ALA B CA 1
ATOM 1469 C C . ALA B 1 2 ? -66.188 -4.391 -12.18 1 41.91 2 ALA B C 1
ATOM 1471 O O . ALA B 1 2 ? -65.812 -5.281 -11.398 1 41.91 2 ALA B O 1
ATOM 1472 N N . SER B 1 3 ? -65.5 -4.363 -13.367 1 40.56 3 SER B N 1
ATOM 1473 C CA . SER B 1 3 ? -64.188 -4.777 -13.75 1 40.56 3 SER B CA 1
ATOM 1474 C C . SER B 1 3 ? -63.094 -4.027 -12.945 1 40.56 3 SER B C 1
ATOM 1476 O O . SER B 1 3 ? -63.062 -2.795 -12.953 1 40.56 3 SER B O 1
ATOM 1478 N N . ALA B 1 4 ? -62.656 -4.496 -11.75 1 46.22 4 ALA B N 1
ATOM 1479 C CA . ALA B 1 4 ? -61.531 -4.062 -10.93 1 46.22 4 ALA B CA 1
ATOM 1480 C C . ALA B 1 4 ? -60.25 -4.008 -11.75 1 46.22 4 ALA B C 1
ATOM 1482 O O . ALA B 1 4 ? -59.75 -5.039 -12.219 1 46.22 4 ALA B O 1
ATOM 1483 N N . THR B 1 5 ? -60.062 -2.969 -12.586 1 48.12 5 THR B N 1
ATOM 1484 C CA . THR B 1 5 ? -58.781 -2.717 -13.242 1 48.12 5 THR B CA 1
ATOM 1485 C C . THR B 1 5 ? -57.656 -2.611 -12.211 1 48.12 5 THR B C 1
ATOM 1487 O O . THR B 1 5 ? -57.688 -1.729 -11.352 1 48.12 5 THR B O 1
ATOM 1490 N N . LEU B 1 6 ? -57.031 -3.729 -11.797 1 45.22 6 LEU B N 1
ATOM 1491 C CA . LEU B 1 6 ? -55.781 -3.754 -11.023 1 45.22 6 LEU B CA 1
ATOM 1492 C C . LEU B 1 6 ? -54.688 -2.967 -11.727 1 45.22 6 LEU B C 1
ATOM 1494 O O . LEU B 1 6 ? -54.281 -3.316 -12.836 1 45.22 6 LEU B O 1
ATOM 1498 N N . PHE B 1 7 ? -54.531 -1.682 -11.477 1 44.59 7 PHE B N 1
ATOM 1499 C CA . PHE B 1 7 ? -53.375 -0.874 -11.891 1 44.59 7 PHE B CA 1
ATOM 1500 C C . PHE B 1 7 ? -52.094 -1.395 -11.258 1 44.59 7 PHE B C 1
ATOM 1502 O O . PHE B 1 7 ? -51.938 -1.326 -10.039 1 44.59 7 PHE B O 1
ATOM 1509 N N . ALA B 1 8 ? -51.406 -2.381 -11.938 1 41.59 8 ALA B N 1
ATOM 1510 C CA . ALA B 1 8 ? -50.062 -2.791 -11.602 1 41.59 8 ALA B CA 1
ATOM 1511 C C . ALA B 1 8 ? -49.094 -1.606 -11.648 1 41.59 8 ALA B C 1
ATOM 1513 O O . ALA B 1 8 ? -48.875 -1.021 -12.711 1 41.59 8 ALA B O 1
ATOM 1514 N N . LEU B 1 9 ? -48.875 -0.952 -10.555 1 43.97 9 LEU B N 1
ATOM 1515 C CA . LEU B 1 9 ? -47.781 0.018 -10.383 1 43.97 9 LEU B CA 1
ATOM 1516 C C . LEU B 1 9 ? -46.438 -0.63 -10.625 1 43.97 9 LEU B C 1
ATOM 1518 O O . LEU B 1 9 ? -46 -1.484 -9.844 1 43.97 9 LEU B O 1
ATOM 1522 N N . PHE B 1 10 ? -45.969 -0.682 -11.93 1 42.84 10 PHE B N 1
ATOM 1523 C CA . PHE B 1 10 ? -44.562 -1.031 -12.25 1 42.84 10 PHE B CA 1
ATOM 1524 C C . PHE B 1 10 ? -43.594 -0.043 -11.609 1 42.84 10 PHE B C 1
ATOM 1526 O O . PHE B 1 10 ? -43.562 1.127 -12 1 42.84 10 PHE B O 1
ATOM 1533 N N . LEU B 1 11 ? -43.188 -0.275 -10.344 1 41.62 11 LEU B N 1
ATOM 1534 C CA . LEU B 1 11 ? -42.031 0.406 -9.734 1 41.62 11 LEU B CA 1
ATOM 1535 C C . LEU B 1 11 ? -40.75 0.173 -10.539 1 41.62 11 LEU B C 1
ATOM 1537 O O . LEU B 1 11 ? -40.219 -0.938 -10.547 1 41.62 11 LEU B O 1
ATOM 1541 N N . PHE B 1 12 ? -40.531 0.948 -11.672 1 37.41 12 PHE B N 1
ATOM 1542 C CA . PHE B 1 12 ? -39.25 0.988 -12.328 1 37.41 12 PHE B CA 1
ATOM 1543 C C . PHE B 1 12 ? -38.156 1.453 -11.359 1 37.41 12 PHE B C 1
ATOM 1545 O O . PHE B 1 12 ? -38.094 2.637 -11.023 1 37.41 12 PHE B O 1
ATOM 1552 N N . SER B 1 13 ? -37.625 0.548 -10.516 1 42.06 13 SER B N 1
ATOM 1553 C CA . SER B 1 13 ? -36.406 0.852 -9.805 1 42.06 13 SER B CA 1
ATOM 1554 C C . SER B 1 13 ? -35.25 1.109 -10.773 1 42.06 13 SER B C 1
ATOM 1556 O O . SER B 1 13 ? -34.844 0.217 -11.523 1 42.06 13 SER B O 1
ATOM 1558 N N . THR B 1 14 ? -35.062 2.342 -11.281 1 41.5 14 THR B N 1
ATOM 1559 C CA . THR B 1 14 ? -33.844 2.713 -12.008 1 41.5 14 THR B CA 1
ATOM 1560 C C . THR B 1 14 ? -32.594 2.434 -11.172 1 41.5 14 THR B C 1
ATOM 1562 O O . THR B 1 14 ? -32.406 3.049 -10.125 1 41.5 14 THR B O 1
ATOM 1565 N N . LEU B 1 15 ? -32.031 1.268 -11.219 1 40.69 15 LEU B N 1
ATOM 1566 C CA . LEU B 1 15 ? -30.641 1.056 -10.812 1 40.69 15 LEU B CA 1
ATOM 1567 C C . LEU B 1 15 ? -29.719 2.014 -11.547 1 40.69 15 LEU B C 1
ATOM 1569 O O . LEU B 1 15 ? -29.484 1.866 -12.75 1 40.69 15 LEU B O 1
ATOM 1573 N N . THR B 1 16 ? -29.609 3.244 -11.094 1 38.25 16 THR B N 1
ATOM 1574 C CA . THR B 1 16 ? -28.562 4.113 -11.609 1 38.25 16 THR B CA 1
ATOM 1575 C C . THR B 1 16 ? -27.188 3.48 -11.398 1 38.25 16 THR B C 1
ATOM 1577 O O . THR B 1 16 ? -26.75 3.312 -10.258 1 38.25 16 THR B O 1
ATOM 1580 N N . PHE B 1 17 ? -26.797 2.689 -12.25 1 35.88 17 PHE B N 1
ATOM 1581 C CA . PHE B 1 17 ? -25.375 2.322 -12.336 1 35.88 17 PHE B CA 1
ATOM 1582 C C . PHE B 1 17 ? -24.5 3.562 -12.422 1 35.88 17 PHE B C 1
ATOM 1584 O O . PHE B 1 17 ? -24.531 4.285 -13.414 1 35.88 17 PHE B O 1
ATOM 1591 N N . TYR B 1 18 ? -24.078 4.25 -11.305 1 37.34 18 TYR B N 1
ATOM 1592 C CA . TYR B 1 18 ? -23.016 5.246 -11.414 1 37.34 18 TYR B CA 1
ATOM 1593 C C . TYR B 1 18 ? -21.75 4.621 -11.953 1 37.34 18 TYR B C 1
ATOM 1595 O O . TYR B 1 18 ? -21.219 3.658 -11.383 1 37.34 18 TYR B O 1
ATOM 1603 N N . PRO B 1 19 ? -21.406 4.816 -13.055 1 39.09 19 PRO B N 1
ATOM 1604 C CA . PRO B 1 19 ? -20.078 4.324 -13.461 1 39.09 19 PRO B CA 1
ATOM 1605 C C . PRO B 1 19 ? -18.969 4.77 -12.516 1 39.09 19 PRO B C 1
ATOM 1607 O O . PRO B 1 19 ? -19.078 5.824 -11.883 1 39.09 19 PRO B O 1
ATOM 1610 N N . PRO B 1 20 ? -18.125 4.012 -11.914 1 41.59 20 PRO B N 1
ATOM 1611 C CA . PRO B 1 20 ? -16.984 4.555 -11.188 1 41.59 20 PRO B CA 1
ATOM 1612 C C . PRO B 1 20 ? -16.344 5.742 -11.906 1 41.59 20 PRO B C 1
ATOM 1614 O O . PRO B 1 20 ? -15.922 5.621 -13.055 1 41.59 20 PRO B O 1
ATOM 1617 N N . SER B 1 21 ? -16.812 6.895 -11.977 1 43.25 21 SER B N 1
ATOM 1618 C CA . SER B 1 21 ? -16.156 8.047 -12.586 1 43.25 21 SER B CA 1
ATOM 1619 C C . SER B 1 21 ? -14.672 8.102 -12.219 1 43.25 21 SER B C 1
ATOM 1621 O O . SER B 1 21 ? -14.312 8.094 -11.039 1 43.25 21 SER B O 1
ATOM 1623 N N . THR B 1 22 ? -13.727 7.605 -12.984 1 52.75 22 THR B N 1
ATOM 1624 C CA . THR B 1 22 ? -12.273 7.746 -12.961 1 52.75 22 THR B CA 1
ATOM 1625 C C . THR B 1 22 ? -11.883 9.164 -12.547 1 52.75 22 THR B C 1
ATOM 1627 O O . THR B 1 22 ? -10.695 9.461 -12.398 1 52.75 22 THR B O 1
ATOM 1630 N N . THR B 1 23 ? -12.75 10.133 -12.562 1 62.16 23 THR B N 1
ATOM 1631 C CA . THR B 1 23 ? -12.359 11.492 -12.203 1 62.16 23 THR B CA 1
ATOM 1632 C C . THR B 1 23 ? -12.109 11.609 -10.703 1 62.16 23 THR B C 1
ATOM 1634 O O . THR B 1 23 ? -12.914 11.141 -9.898 1 62.16 23 THR B O 1
ATOM 1637 N N . ALA B 1 24 ? -10.969 11.992 -10.383 1 79.31 24 ALA B N 1
ATOM 1638 C CA . ALA B 1 24 ? -10.617 12.172 -8.977 1 79.31 24 ALA B CA 1
ATOM 1639 C C . ALA B 1 24 ? -11.664 13.016 -8.25 1 79.31 24 ALA B C 1
ATOM 1641 O O . ALA B 1 24 ? -12.039 14.086 -8.727 1 79.31 24 ALA B O 1
ATOM 1642 N N . GLN B 1 25 ? -12.43 12.523 -7.273 1 90.31 25 GLN B N 1
ATOM 1643 C CA . GLN B 1 25 ? -13.43 13.203 -6.461 1 90.31 25 GLN B CA 1
ATOM 1644 C C . GLN B 1 25 ? -12.82 14.367 -5.684 1 90.31 25 GLN B C 1
ATOM 1646 O O . GLN B 1 25 ? -11.648 14.305 -5.289 1 90.31 25 GLN B O 1
ATOM 1651 N N . PRO B 1 26 ? -13.609 15.484 -5.562 1 95.88 26 PRO B N 1
ATOM 1652 C CA . PRO B 1 26 ? -13.102 16.594 -4.766 1 95.88 26 PRO B CA 1
ATOM 1653 C C . PRO B 1 26 ? -12.938 16.25 -3.289 1 95.88 26 PRO B C 1
ATOM 1655 O O . PRO B 1 26 ? -13.734 15.484 -2.74 1 95.88 26 PRO B O 1
ATOM 1658 N N . VAL B 1 27 ? -11.961 16.828 -2.693 1 97.44 27 VAL B N 1
ATOM 1659 C CA . VAL B 1 27 ? -11.773 16.719 -1.25 1 97.44 27 VAL B CA 1
ATOM 1660 C C . VAL B 1 27 ? -12.695 17.719 -0.54 1 97.44 27 VAL B C 1
ATOM 1662 O O . VAL B 1 27 ? -12.875 18.844 -1.001 1 97.44 27 VAL B O 1
ATOM 1665 N N . THR B 1 28 ? -13.211 17.281 0.546 1 97.31 28 THR B N 1
ATOM 1666 C CA . THR B 1 28 ? -14.094 18.141 1.331 1 97.31 28 THR B CA 1
ATOM 1667 C C . THR B 1 28 ? -13.539 18.344 2.738 1 97.31 28 THR B C 1
ATOM 1669 O O . THR B 1 28 ? -12.688 17.578 3.193 1 97.31 28 THR B O 1
ATOM 1672 N N . ASP B 1 29 ? -14.094 19.422 3.35 1 96.88 29 ASP B N 1
ATOM 1673 C CA . ASP B 1 29 ? -13.758 19.594 4.758 1 96.88 29 ASP B CA 1
ATOM 1674 C C . ASP B 1 29 ? -14.695 18.781 5.652 1 96.88 29 ASP B C 1
ATOM 1676 O O . ASP B 1 29 ? -15.492 17.984 5.16 1 96.88 29 ASP B O 1
ATOM 1680 N N . GLY B 1 30 ? -14.547 18.969 6.918 1 95.38 30 GLY B N 1
ATOM 1681 C CA . GLY B 1 30 ? -15.328 18.203 7.875 1 95.38 30 GLY B CA 1
ATOM 1682 C C . GLY B 1 30 ? -16.828 18.438 7.758 1 95.38 30 GLY B C 1
ATOM 1683 O O . GLY B 1 30 ? -17.625 17.594 8.148 1 95.38 30 GLY B O 1
ATOM 1684 N N . ASP B 1 31 ? -17.188 19.516 7.199 1 93.62 31 ASP B N 1
ATOM 1685 C CA . ASP B 1 31 ? -18.594 19.875 7.066 1 93.62 31 ASP B CA 1
ATOM 1686 C C . ASP B 1 31 ? -19.141 19.469 5.699 1 93.62 31 ASP B C 1
ATOM 1688 O O . ASP B 1 31 ? -20.328 19.672 5.41 1 93.62 31 ASP B O 1
ATOM 1692 N N . GLY B 1 32 ? -18.281 18.969 4.895 1 94.69 32 GLY B N 1
ATOM 1693 C CA . GLY B 1 32 ? -18.719 18.5 3.59 1 94.69 32 GLY B CA 1
ATOM 1694 C C . GLY B 1 32 ? -18.531 19.516 2.486 1 94.69 32 GLY B C 1
ATOM 1695 O O . GLY B 1 32 ? -18.922 19.281 1.343 1 94.69 32 GLY B O 1
ATOM 1696 N N . ASN B 1 33 ? -17.969 20.656 2.801 1 95.81 33 ASN B N 1
ATOM 1697 C CA . ASN B 1 33 ? -17.719 21.672 1.781 1 95.81 33 ASN B CA 1
ATOM 1698 C C . ASN B 1 33 ? -16.484 21.312 0.936 1 95.81 33 ASN B C 1
ATOM 1700 O O . ASN B 1 33 ? -15.469 20.891 1.467 1 95.81 33 ASN B O 1
ATOM 1704 N N . ILE B 1 34 ? -16.609 21.594 -0.265 1 96.5 34 ILE B N 1
ATOM 1705 C CA . ILE B 1 34 ? -15.492 21.375 -1.177 1 96.5 34 ILE B CA 1
ATOM 1706 C C . ILE B 1 34 ? -14.367 22.359 -0.837 1 96.5 34 ILE B C 1
ATOM 1708 O O . ILE B 1 34 ? -14.609 23.547 -0.616 1 96.5 34 ILE B O 1
ATOM 1712 N N . VAL B 1 35 ? -13.148 21.797 -0.831 1 97.44 35 VAL B N 1
ATOM 1713 C CA . VAL B 1 35 ? -12.055 22.672 -0.399 1 97.44 35 VAL B CA 1
ATOM 1714 C C . VAL B 1 35 ? -11.258 23.141 -1.613 1 97.44 35 VAL B C 1
ATOM 1716 O O . VAL B 1 35 ? -11.266 22.484 -2.658 1 97.44 35 VAL B O 1
ATOM 1719 N N . LYS B 1 36 ? -10.586 24.25 -1.436 1 97.12 36 LYS B N 1
ATOM 1720 C CA . LYS B 1 36 ? -9.828 24.891 -2.51 1 97.12 36 LYS B CA 1
ATOM 1721 C C . LYS B 1 36 ? -8.445 24.266 -2.664 1 97.12 36 LYS B C 1
ATOM 1723 O O . LYS B 1 36 ? -7.789 23.953 -1.671 1 97.12 36 LYS B O 1
ATOM 1728 N N . ASN B 1 37 ? -8.039 24.125 -3.896 1 97.81 37 ASN B N 1
ATOM 1729 C CA . ASN B 1 37 ? -6.652 23.75 -4.176 1 97.81 37 ASN B CA 1
ATOM 1730 C C . ASN B 1 37 ? -5.68 24.828 -3.723 1 97.81 37 ASN B C 1
ATOM 1732 O O . ASN B 1 37 ? -5.852 26 -4.059 1 97.81 37 ASN B O 1
ATOM 1736 N N . GLY B 1 38 ? -4.738 24.438 -2.959 1 97.31 38 GLY B N 1
ATOM 1737 C CA . GLY B 1 38 ? -3.824 25.422 -2.4 1 97.31 38 GLY B CA 1
ATOM 1738 C C . GLY B 1 38 ? -4.363 26.094 -1.151 1 97.31 38 GLY B C 1
ATOM 1739 O O . GLY B 1 38 ? -3.846 27.125 -0.725 1 97.31 38 GLY B O 1
ATOM 1740 N N . GLY B 1 39 ? -5.359 25.547 -0.626 1 97.25 39 GLY B N 1
ATOM 1741 C CA . GLY B 1 39 ? -5.961 26.109 0.569 1 97.25 39 GLY B CA 1
ATOM 1742 C C . GLY B 1 39 ? -5.172 25.812 1.831 1 97.25 39 GLY B C 1
ATOM 1743 O O . GLY B 1 39 ? -4.211 25.047 1.806 1 97.25 39 GLY B O 1
ATOM 1744 N N . ARG B 1 40 ? -5.645 26.5 2.893 1 97.88 40 ARG B N 1
ATOM 1745 C CA . ARG B 1 40 ? -5.035 26.359 4.215 1 97.88 40 ARG B CA 1
ATOM 1746 C C . ARG B 1 40 ? -5.961 25.625 5.172 1 97.88 40 ARG B C 1
ATOM 1748 O O . ARG B 1 40 ? -7.121 26 5.336 1 97.88 40 ARG B O 1
ATOM 1755 N N . PHE B 1 41 ? -5.324 24.625 5.863 1 98.5 41 PHE B N 1
ATOM 1756 C CA . PHE B 1 41 ? -6.188 23.766 6.656 1 98.5 41 PHE B CA 1
ATOM 1757 C C . PHE B 1 41 ? -5.492 23.344 7.945 1 98.5 41 PHE B C 1
ATOM 1759 O O . PHE B 1 41 ? -4.262 23.266 8 1 98.5 41 PHE B O 1
ATOM 1766 N N . TYR B 1 42 ? -6.344 23.141 8.867 1 98.62 42 TYR B N 1
ATOM 1767 C CA . TYR B 1 42 ? -5.934 22.25 9.953 1 98.62 42 TYR B CA 1
ATOM 1768 C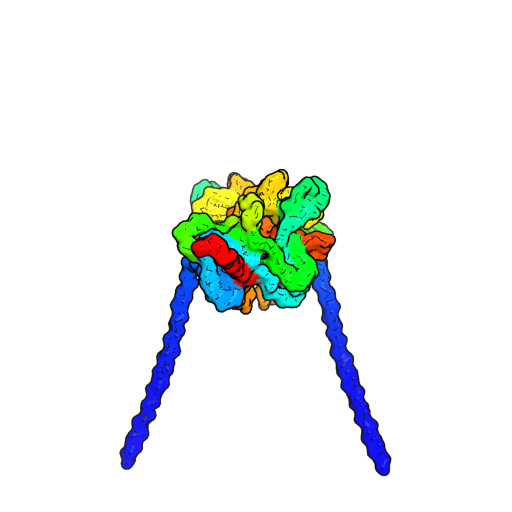 C . TYR B 1 42 ? -6.258 20.797 9.633 1 98.62 42 TYR B C 1
ATOM 1770 O O . TYR B 1 42 ? -7.32 20.5 9.086 1 98.62 42 TYR B O 1
ATOM 1778 N N . ILE B 1 43 ? -5.32 19.953 9.938 1 98.75 43 ILE B N 1
ATOM 1779 C CA . ILE B 1 43 ? -5.555 18.516 9.852 1 98.75 43 ILE B CA 1
ATOM 1780 C C . ILE B 1 43 ? -5.895 17.953 11.227 1 98.75 43 ILE B C 1
ATOM 1782 O O . ILE B 1 43 ? -5.035 17.906 12.117 1 98.75 43 ILE B O 1
ATOM 1786 N N . LEU B 1 44 ? -7.141 17.531 11.367 1 98.19 44 LEU B N 1
ATOM 1787 C CA . LEU B 1 44 ? -7.637 17.109 12.672 1 98.19 44 LEU B CA 1
ATOM 1788 C C . LEU B 1 44 ? -8 15.625 12.672 1 98.19 44 LEU B C 1
ATOM 1790 O O . LEU B 1 44 ? -8.508 15.109 11.672 1 98.19 44 LEU B O 1
ATOM 1794 N N . PRO B 1 45 ? -7.734 15 13.852 1 97.12 45 PRO B N 1
ATOM 1795 C CA . PRO B 1 45 ? -8.039 13.57 13.906 1 97.12 45 PRO B CA 1
ATOM 1796 C C . PRO B 1 45 ? -9.523 13.273 13.719 1 97.12 45 PRO B C 1
ATOM 1798 O O . PRO B 1 45 ? -10.375 14.008 14.242 1 97.12 45 PRO B O 1
ATOM 1801 N N . ALA B 1 46 ? -9.789 12.234 12.977 1 95.06 46 ALA B N 1
ATOM 1802 C CA . ALA B 1 46 ? -11.172 11.859 12.727 1 95.06 46 ALA B CA 1
ATOM 1803 C C . ALA B 1 46 ? -11.383 10.359 12.93 1 95.06 46 ALA B C 1
ATOM 1805 O O . ALA B 1 46 ? -12.477 9.844 12.703 1 95.06 46 ALA B O 1
ATOM 1806 N N . GLY B 1 47 ? -10.344 9.609 13.227 1 90.75 47 GLY B N 1
ATOM 1807 C CA . GLY B 1 47 ? -10.492 8.195 13.539 1 90.75 47 GLY B CA 1
ATOM 1808 C C . GLY B 1 47 ? -11.227 7.941 14.836 1 90.75 47 GLY B C 1
ATOM 1809 O O . GLY B 1 47 ? -11.109 8.719 15.789 1 90.75 47 GLY B O 1
ATOM 1810 N N . LEU B 1 48 ? -11.852 6.848 14.844 1 83.81 48 LEU B N 1
ATOM 1811 C CA . LEU B 1 48 ? -12.602 6.504 16.047 1 83.81 48 LEU B CA 1
ATOM 1812 C C . LEU B 1 48 ? -11.672 6.367 17.25 1 83.81 48 LEU B C 1
ATOM 1814 O O . LEU B 1 48 ? -10.688 5.621 17.188 1 83.81 48 LEU B O 1
ATOM 1818 N N . GLY B 1 49 ? -11.922 7.164 18.234 1 89 49 GLY B N 1
ATOM 1819 C CA . GLY B 1 49 ? -11.203 7.039 19.484 1 89 49 GLY B CA 1
ATOM 1820 C C . GLY B 1 49 ? -9.805 7.641 19.438 1 89 49 GLY B C 1
ATOM 1821 O O . GLY B 1 49 ? -8.992 7.406 20.328 1 89 49 GLY B O 1
ATOM 1822 N N . ASP B 1 50 ? -9.477 8.336 18.422 1 93.31 50 ASP B N 1
ATOM 1823 C CA . ASP B 1 50 ? -8.172 8.977 18.375 1 93.31 50 ASP B CA 1
ATOM 1824 C C . ASP B 1 50 ? -7.98 9.953 19.531 1 93.31 50 ASP B C 1
ATOM 1826 O O . ASP B 1 50 ? -8.781 10.867 19.719 1 93.31 50 ASP B O 1
ATOM 1830 N N . PRO B 1 51 ? -6.949 9.789 20.266 1 94 51 PRO B N 1
ATOM 1831 C CA . PRO B 1 51 ? -6.785 10.586 21.484 1 94 51 PRO B CA 1
ATOM 1832 C C . PRO B 1 51 ? -6.043 11.898 21.25 1 94 51 PRO B C 1
ATOM 1834 O O . PRO B 1 51 ? -5.883 12.703 22.172 1 94 51 PRO B O 1
ATOM 1837 N N . GLY B 1 52 ? -5.547 12.125 20.094 1 96.69 52 GLY B N 1
ATOM 1838 C CA . GLY B 1 52 ? -4.66 13.258 19.859 1 96.69 52 GLY B CA 1
ATOM 1839 C C . GLY B 1 52 ? -5.375 14.469 19.297 1 96.69 52 GLY B C 1
ATOM 1840 O O . GLY B 1 52 ? -6.602 14.469 19.172 1 96.69 52 GLY B O 1
ATOM 1841 N N . GLY B 1 53 ? -4.566 15.547 19.078 1 97.88 53 GLY B N 1
ATOM 1842 C CA . GLY B 1 53 ? -5.031 16.766 18.438 1 97.88 53 GLY B CA 1
ATOM 1843 C C . GLY B 1 53 ? -4.539 16.922 17.016 1 97.88 53 GLY B C 1
ATOM 1844 O O . GLY B 1 53 ? -4.387 15.938 16.297 1 97.88 53 GLY B O 1
ATOM 1845 N N . GLY B 1 54 ? -4.426 18.203 16.609 1 98.44 54 GLY B N 1
ATOM 1846 C CA . GLY B 1 54 ? -4.035 18.5 15.234 1 98.44 54 GLY B CA 1
ATOM 1847 C C . GLY B 1 54 ? -2.561 18.25 14.969 1 98.44 54 GLY B C 1
ATOM 1848 O O . GLY B 1 54 ? -1.805 17.922 15.883 1 98.44 54 GLY B O 1
ATOM 1849 N N . ILE B 1 55 ? -2.201 18.391 13.734 1 98.75 55 ILE B N 1
ATOM 1850 C CA . ILE B 1 55 ? -0.843 18.156 13.258 1 98.75 55 ILE B CA 1
ATOM 1851 C C . ILE B 1 55 ? -0.001 19.422 13.445 1 98.75 55 ILE B C 1
ATOM 1853 O O . ILE B 1 55 ? -0.472 20.531 13.195 1 98.75 55 ILE B O 1
ATOM 1857 N N . ARG B 1 56 ? 1.207 19.203 13.836 1 97.62 56 ARG B N 1
ATOM 1858 C CA . ARG B 1 56 ? 2.117 20.328 14.055 1 97.62 56 ARG B CA 1
ATOM 1859 C C . ARG B 1 56 ? 3.557 19.922 13.75 1 97.62 56 ARG B C 1
ATOM 1861 O O . ARG B 1 56 ? 3.828 18.766 13.398 1 97.62 56 ARG B O 1
ATOM 1868 N N . ALA B 1 57 ? 4.418 20.922 13.844 1 96.94 57 ALA B N 1
ATOM 1869 C CA . ALA B 1 57 ? 5.855 20.703 13.703 1 96.94 57 ALA B CA 1
ATOM 1870 C C . ALA B 1 57 ? 6.539 20.672 15.07 1 96.94 57 ALA B C 1
ATOM 1872 O O . ALA B 1 57 ? 6.199 21.453 15.961 1 96.94 57 ALA B O 1
ATOM 1873 N N . LEU B 1 58 ? 7.441 19.719 15.219 1 94.94 58 LEU B N 1
ATOM 1874 C CA . LEU B 1 58 ? 8.164 19.578 16.469 1 94.94 58 LEU B CA 1
ATOM 1875 C C . LEU B 1 58 ? 9.648 19.312 16.234 1 94.94 58 LEU B C 1
ATOM 1877 O O . LEU B 1 58 ? 10 18.625 15.266 1 94.94 58 LEU B O 1
ATOM 1881 N N . GLN B 1 59 ? 10.398 19.906 17.078 1 93.69 59 GLN B N 1
ATOM 1882 C CA . GLN B 1 59 ? 11.82 19.578 17.078 1 93.69 59 GLN B CA 1
ATOM 1883 C C . GLN B 1 59 ? 12.086 18.281 17.844 1 93.69 59 GLN B C 1
ATOM 1885 O O . GLN B 1 59 ? 11.805 18.188 19.031 1 93.69 59 GLN B O 1
ATOM 1890 N N . THR B 1 60 ? 12.516 17.312 17.062 1 88.62 60 THR B N 1
ATOM 1891 C CA . THR B 1 60 ? 12.82 16.047 17.703 1 88.62 60 THR B CA 1
ATOM 1892 C C . THR B 1 60 ? 14.305 15.719 17.578 1 88.62 60 THR B C 1
ATOM 1894 O O . THR B 1 60 ? 14.969 16.172 16.625 1 88.62 60 THR B O 1
ATOM 1897 N N . ASP B 1 61 ? 14.781 14.93 18.531 1 79.38 61 ASP B N 1
ATOM 1898 C CA . ASP B 1 61 ? 16.125 14.383 18.5 1 79.38 61 ASP B CA 1
ATOM 1899 C C . ASP B 1 61 ? 17.172 15.492 18.312 1 79.38 61 ASP B C 1
ATOM 1901 O O . ASP B 1 61 ? 17.188 16.469 19.047 1 79.38 61 ASP B O 1
ATOM 1905 N N . ASN B 1 62 ? 18.016 15.273 17.281 1 78.31 62 ASN B N 1
ATOM 1906 C CA . ASN B 1 62 ? 19.125 16.203 17.094 1 78.31 62 ASN B CA 1
ATOM 1907 C C . ASN B 1 62 ? 18.812 17.25 16.047 1 78.31 62 ASN B C 1
ATOM 1909 O O . ASN B 1 62 ? 19.703 17.766 15.375 1 78.31 62 ASN B O 1
ATOM 1913 N N . GLU B 1 63 ? 17.578 17.547 16.016 1 87.69 63 GLU B N 1
ATOM 1914 C CA . GLU B 1 63 ? 17.172 18.594 15.078 1 87.69 63 GLU B CA 1
ATOM 1915 C C . GLU B 1 63 ? 17.391 19.984 15.664 1 87.69 63 GLU B C 1
ATOM 1917 O O . GLU B 1 63 ? 17.203 20.203 16.859 1 87.69 63 GLU B O 1
ATOM 1922 N N . SER B 1 64 ? 17.859 20.938 14.914 1 87.19 64 SER B N 1
ATOM 1923 C CA . SER B 1 64 ? 18.062 22.312 15.375 1 87.19 64 SER B CA 1
ATOM 1924 C C . SER B 1 64 ? 16.797 23.141 15.219 1 87.19 64 SER B C 1
ATOM 1926 O O . SER B 1 64 ? 16.641 24.188 15.852 1 87.19 64 SER B O 1
ATOM 1928 N N . ILE B 1 65 ? 15.953 22.781 14.398 1 91.44 65 ILE B N 1
ATOM 1929 C CA . ILE B 1 65 ? 14.656 23.406 14.156 1 91.44 65 ILE B CA 1
ATOM 1930 C C . ILE B 1 65 ? 13.578 22.328 14.047 1 91.44 65 ILE B C 1
ATOM 1932 O O . ILE B 1 65 ? 13.883 21.156 13.875 1 91.44 65 ILE B O 1
ATOM 1936 N N . PRO B 1 66 ? 12.367 22.703 14.25 1 94.12 66 PRO B N 1
ATOM 1937 C CA . PRO B 1 66 ? 11.289 21.719 14.188 1 94.12 66 PRO B CA 1
ATOM 1938 C C . PRO B 1 66 ? 11.086 21.156 12.781 1 94.12 66 PRO B C 1
ATOM 1940 O O . PRO B 1 66 ? 10.445 21.781 11.945 1 94.12 66 PRO B O 1
ATOM 1943 N N . LEU B 1 67 ? 11.578 19.938 12.586 1 94.69 67 LEU B N 1
ATOM 1944 C CA . LEU B 1 67 ? 11.516 19.328 11.258 1 94.69 67 LEU B CA 1
ATOM 1945 C C . LEU B 1 67 ? 10.602 18.109 11.258 1 94.69 67 LEU B C 1
ATOM 1947 O O . LEU B 1 67 ? 10.336 17.516 10.211 1 94.69 67 LEU B O 1
ATOM 1951 N N . SER B 1 68 ? 10.102 17.75 12.422 1 95.75 68 SER B N 1
ATOM 1952 C CA . SER B 1 68 ? 9.258 16.562 12.516 1 95.75 68 SER B CA 1
ATOM 1953 C C . SER B 1 68 ? 7.781 16.938 12.43 1 95.75 68 SER B C 1
ATOM 1955 O O . SER B 1 68 ? 7.348 17.922 13.023 1 95.75 68 SER B O 1
ATOM 1957 N N . VAL B 1 69 ? 7.074 16.172 11.633 1 97.75 69 VAL B N 1
ATOM 1958 C CA . VAL B 1 69 ? 5.621 16.312 11.586 1 97.75 69 VAL B CA 1
ATOM 1959 C C . VAL B 1 69 ? 4.984 15.383 12.617 1 97.75 69 VAL B C 1
ATOM 1961 O O . VAL B 1 69 ? 5.199 14.164 12.586 1 97.75 69 VAL B O 1
ATOM 1964 N N . VAL B 1 70 ? 4.242 15.961 13.539 1 97.94 70 VAL B N 1
ATOM 1965 C CA . VAL B 1 70 ? 3.742 15.18 14.664 1 97.94 70 VAL B CA 1
ATOM 1966 C C . VAL B 1 70 ? 2.26 15.477 14.883 1 97.94 70 VAL B C 1
ATOM 1968 O O . VAL B 1 70 ? 1.746 16.484 14.406 1 97.94 70 VAL B O 1
ATOM 1971 N N . GLN B 1 71 ? 1.611 14.57 15.492 1 98.44 71 GLN B N 1
ATOM 1972 C CA . GLN B 1 71 ? 0.301 14.859 16.078 1 98.44 71 GLN B CA 1
ATOM 1973 C C . GLN B 1 71 ? 0.431 15.391 17.5 1 98.44 71 GLN B C 1
ATOM 1975 O O . GLN B 1 71 ? 1.229 14.883 18.281 1 98.44 71 GLN B O 1
ATOM 1980 N N . SER B 1 72 ? -0.352 16.406 17.781 1 97.56 72 SER B N 1
ATOM 1981 C CA . SER B 1 72 ? -0.407 16.875 19.156 1 97.56 72 SER B CA 1
ATOM 1982 C C . SER B 1 72 ? -0.992 15.812 20.094 1 97.56 72 SER B C 1
ATOM 1984 O O . SER B 1 72 ? -2.021 15.211 19.781 1 97.56 72 SER B O 1
ATOM 1986 N N . PRO B 1 73 ? -0.339 15.602 21.234 1 95.88 73 PRO B N 1
ATOM 1987 C CA . PRO B 1 73 ? -0.897 14.625 22.172 1 95.88 73 PRO B CA 1
ATOM 1988 C C . PRO B 1 73 ? -2.078 15.18 22.953 1 95.88 73 PRO B C 1
ATOM 1990 O O . PRO B 1 73 ? -2.707 14.445 23.734 1 95.88 73 PRO B O 1
ATOM 1993 N N . PHE B 1 74 ? -2.395 16.344 22.766 1 94.62 74 PHE B N 1
ATOM 1994 C CA . PHE B 1 74 ? -3.473 16.969 23.516 1 94.62 74 PHE B CA 1
ATOM 1995 C C . PHE B 1 74 ? -4.727 17.094 22.656 1 94.62 74 PHE B C 1
ATOM 1997 O O . PHE B 1 74 ? -4.723 17.766 21.625 1 94.62 74 PHE B O 1
ATOM 2004 N N . LYS B 1 75 ? -5.727 16.547 23.344 1 92.69 75 LYS B N 1
ATOM 2005 C CA . LYS B 1 75 ? -7.02 16.641 22.672 1 92.69 75 LYS B CA 1
ATOM 2006 C C . LYS B 1 75 ? -7.496 18.078 22.594 1 92.69 75 LYS B C 1
ATOM 2008 O O . LYS B 1 75 ? -7.367 18.844 23.562 1 92.69 75 LYS B O 1
ATOM 2013 N N . GLY B 1 76 ? -7.898 18.656 21.531 1 93.81 76 GLY B N 1
ATOM 2014 C CA . GLY B 1 76 ? -8.383 20.016 21.391 1 93.81 76 GLY B CA 1
ATOM 2015 C C . GLY B 1 76 ? -7.395 20.922 20.688 1 93.81 76 GLY B C 1
ATOM 2016 O O . GLY B 1 76 ? -7.77 22 20.203 1 93.81 76 GLY B O 1
ATOM 2017 N N . ASP B 1 77 ? -6.078 20.562 20.859 1 97.44 77 ASP B N 1
ATOM 2018 C CA . ASP B 1 77 ? -5.098 21.328 20.078 1 97.44 77 ASP B CA 1
ATOM 2019 C C . ASP B 1 77 ? -5.379 21.219 18.578 1 97.44 77 ASP B C 1
ATOM 2021 O O . ASP B 1 77 ? -5.418 20.125 18.031 1 97.44 77 ASP B O 1
ATOM 2025 N N . ILE B 1 78 ? -5.516 22.375 18 1 97.44 78 ILE B N 1
ATOM 2026 C CA . ILE B 1 78 ? -5.945 22.359 16.609 1 97.44 78 ILE B CA 1
ATOM 2027 C C . ILE B 1 78 ? -4.727 22.219 15.688 1 97.44 78 ILE B C 1
ATOM 2029 O O . ILE B 1 78 ? -4.867 21.938 14.492 1 97.44 78 ILE B O 1
ATOM 2033 N N . GLY B 1 79 ? -3.506 22.391 16.219 1 98.06 79 GLY B N 1
ATOM 2034 C CA . GLY B 1 79 ? -2.295 22.25 15.43 1 98.06 79 GLY B CA 1
ATOM 2035 C C . GLY B 1 79 ? -1.956 23.484 14.625 1 98.06 79 GLY B C 1
ATOM 2036 O O . GLY B 1 79 ? -2.281 24.609 15.031 1 98.06 79 GLY B O 1
ATOM 2037 N N . LEU B 1 80 ? -1.121 23.297 13.602 1 98.06 80 LEU B N 1
ATOM 2038 C CA . LEU B 1 80 ? -0.664 24.422 12.773 1 98.06 80 LEU B CA 1
ATOM 2039 C C . LEU B 1 80 ? -1.305 24.359 11.391 1 98.06 80 LEU B C 1
ATOM 2041 O O . LEU B 1 80 ? -1.546 23.281 10.852 1 98.06 80 LEU B O 1
ATOM 2045 N N . PRO B 1 81 ? -1.548 25.547 10.836 1 98.12 81 PRO B N 1
ATOM 2046 C CA . PRO B 1 81 ? -2.107 25.562 9.484 1 98.12 81 PRO B CA 1
ATOM 2047 C C . PRO B 1 81 ? -1.187 24.906 8.453 1 98.12 81 PRO B C 1
ATOM 2049 O O . PRO B 1 81 ? 0.03 25.109 8.492 1 98.12 81 PRO B O 1
ATOM 2052 N N . ILE B 1 82 ? -1.83 24.172 7.602 1 98.62 82 ILE B N 1
ATOM 2053 C CA . ILE B 1 82 ? -1.111 23.438 6.562 1 98.62 82 ILE B CA 1
ATOM 2054 C C . ILE B 1 82 ? -1.689 23.797 5.191 1 98.62 82 ILE B C 1
ATOM 2056 O O . ILE B 1 82 ? -2.91 23.844 5.02 1 98.62 82 ILE B O 1
ATOM 2060 N N . ILE B 1 83 ? -0.784 24.078 4.293 1 98.44 83 ILE B N 1
ATOM 2061 C CA . ILE B 1 83 ? -1.186 24.281 2.908 1 98.44 83 ILE B CA 1
ATOM 2062 C C . ILE B 1 83 ? -1.174 22.953 2.156 1 98.44 83 ILE B C 1
ATOM 2064 O O . ILE B 1 83 ? -0.191 22.219 2.213 1 98.44 83 ILE B O 1
ATOM 2068 N N . ILE B 1 84 ? -2.281 22.641 1.528 1 98.62 84 ILE B N 1
ATOM 2069 C CA . ILE B 1 84 ? -2.367 21.422 0.721 1 98.62 84 ILE B CA 1
ATOM 2070 C C . ILE B 1 84 ? -2.66 21.781 -0.731 1 98.62 84 ILE B C 1
ATOM 2072 O O . ILE B 1 84 ? -3.633 22.484 -1.017 1 98.62 84 ILE B O 1
ATOM 2076 N N . SER B 1 85 ? -1.784 21.25 -1.648 1 98.25 85 SER B N 1
ATOM 2077 C CA . SER B 1 85 ? -1.927 21.594 -3.059 1 98.25 85 SER B CA 1
ATOM 2078 C C . SER B 1 85 ? -1.776 20.359 -3.945 1 98.25 85 SER B C 1
ATOM 2080 O O . SER B 1 85 ? -0.942 19.5 -3.676 1 98.25 85 SER B O 1
ATOM 2082 N N . SER B 1 86 ? -2.602 20.312 -4.961 1 98.31 86 SER B N 1
ATOM 2083 C CA . SER B 1 86 ? -2.463 19.328 -6.023 1 98.31 86 SER B CA 1
ATOM 2084 C C . SER B 1 86 ? -1.752 19.906 -7.238 1 98.31 86 SER B C 1
ATOM 2086 O O . SER B 1 86 ? -1.945 21.078 -7.57 1 98.31 86 SER B O 1
ATOM 2088 N N . PRO B 1 87 ? -0.97 19.109 -7.91 1 97.19 87 PRO B N 1
ATOM 2089 C CA . PRO B 1 87 ? -0.349 19.609 -9.141 1 97.19 87 PRO B CA 1
ATOM 2090 C C . PRO B 1 87 ? -1.354 19.797 -10.273 1 97.19 87 PRO B C 1
ATOM 2092 O O . PRO B 1 87 ? -1.05 20.453 -11.266 1 97.19 87 PRO B O 1
ATOM 2095 N N . ILE B 1 88 ? -2.43 19.141 -10.094 1 93.94 88 ILE B N 1
ATOM 2096 C CA . ILE B 1 88 ? -3.482 19.328 -11.078 1 93.94 88 ILE B CA 1
ATOM 2097 C C . ILE B 1 88 ? -4.094 20.719 -10.922 1 93.94 88 ILE B C 1
ATOM 2099 O O . ILE B 1 88 ? -4.52 21.094 -9.82 1 93.94 88 ILE B O 1
ATOM 2103 N N . ARG B 1 89 ? -4.09 21.484 -11.969 1 91.56 89 ARG B N 1
ATOM 2104 C CA . ARG B 1 89 ? -4.535 22.875 -11.906 1 91.56 89 ARG B CA 1
ATOM 2105 C C . ARG B 1 89 ? -6.059 22.969 -11.938 1 91.56 89 ARG B C 1
ATOM 2107 O O . ARG B 1 89 ? -6.648 23.234 -12.992 1 91.56 89 ARG B O 1
ATOM 2114 N N . THR B 1 90 ? -6.648 22.719 -10.859 1 93.25 90 THR B N 1
ATOM 2115 C CA . THR B 1 90 ? -8.086 22.875 -10.656 1 93.25 90 THR B CA 1
ATOM 2116 C C . THR B 1 90 ? -8.359 23.828 -9.5 1 93.25 90 THR B C 1
ATOM 2118 O O . THR B 1 90 ? -7.48 24.094 -8.68 1 93.25 90 THR B O 1
ATOM 2121 N N . GLU B 1 91 ? -9.5 24.391 -9.508 1 95.62 91 GLU B N 1
ATOM 2122 C CA . GLU B 1 91 ? -9.891 25.266 -8.414 1 95.62 91 GLU B CA 1
ATOM 2123 C C . GLU B 1 91 ? -10.055 24.5 -7.109 1 95.62 91 GLU B C 1
ATOM 2125 O O . GLU B 1 91 ? -9.672 24.984 -6.043 1 95.62 91 GLU B O 1
ATOM 2130 N N . PHE B 1 92 ? -10.664 23.375 -7.223 1 97.56 92 PHE B N 1
ATOM 2131 C CA . PHE B 1 92 ? -10.867 22.547 -6.031 1 97.56 92 PHE B CA 1
ATOM 2132 C C . PHE B 1 92 ? -9.75 21.516 -5.891 1 97.56 92 PHE B C 1
ATOM 2134 O O . PHE B 1 92 ? -9.156 21.094 -6.887 1 97.56 92 PHE B O 1
ATOM 2141 N N . LEU B 1 93 ? -9.5 21.141 -4.66 1 97.81 93 LEU B N 1
ATOM 2142 C CA . LEU B 1 93 ? -8.508 20.094 -4.387 1 97.81 93 LEU B CA 1
ATOM 2143 C C . LEU B 1 93 ? -9.062 18.719 -4.738 1 97.81 93 LEU B C 1
ATOM 2145 O O . LEU B 1 93 ? -9.969 18.219 -4.07 1 97.81 93 LEU B O 1
ATOM 2149 N N . PRO B 1 94 ? -8.523 18.141 -5.742 1 97.88 94 PRO B N 1
ATOM 2150 C CA . PRO B 1 94 ? -8.953 16.766 -6.051 1 97.88 94 PRO B CA 1
ATOM 2151 C C . PRO B 1 94 ? -8.242 15.719 -5.199 1 97.88 94 PRO B C 1
ATOM 2153 O O . PRO B 1 94 ? -7.117 15.953 -4.742 1 97.88 94 PRO B O 1
ATOM 2156 N N . GLU B 1 95 ? -8.898 14.586 -4.996 1 96.38 95 GLU B N 1
ATOM 2157 C CA . GLU B 1 95 ? -8.148 13.445 -4.465 1 96.38 95 GLU B CA 1
ATOM 2158 C C . GLU B 1 95 ? -6.98 13.078 -5.375 1 96.38 95 GLU B C 1
ATOM 2160 O O . GLU B 1 95 ? -7.031 13.305 -6.586 1 96.38 95 GLU B O 1
ATOM 2165 N N . GLY B 1 96 ? -5.965 12.586 -4.793 1 97.06 96 GLY B N 1
ATOM 2166 C CA . GLY B 1 96 ? -4.773 12.258 -5.559 1 97.06 96 GLY B CA 1
ATOM 2167 C C . GLY B 1 96 ? -3.51 12.867 -4.988 1 97.06 96 GLY B C 1
ATOM 2168 O O . GLY B 1 96 ? -3.408 13.086 -3.781 1 97.06 96 GLY B O 1
ATOM 2169 N N . GLN B 1 97 ? -2.555 13.062 -5.852 1 97.94 97 GLN B N 1
ATOM 2170 C CA . GLN B 1 97 ? -1.245 13.562 -5.441 1 97.94 97 GLN B CA 1
ATOM 2171 C C . GLN B 1 97 ? -1.346 14.977 -4.879 1 97.94 97 GLN B C 1
ATOM 2173 O O . GLN B 1 97 ? -2.025 15.828 -5.449 1 97.94 97 GLN B O 1
ATOM 2178 N N . VAL B 1 98 ? -0.564 15.125 -3.758 1 98.62 98 VAL B N 1
ATOM 2179 C CA . VAL B 1 98 ? -0.581 16.453 -3.16 1 98.62 98 VAL B CA 1
ATOM 2180 C C . VAL B 1 98 ? 0.798 16.781 -2.59 1 98.62 98 VAL B C 1
ATOM 2182 O O . VAL B 1 98 ? 1.616 15.883 -2.373 1 98.62 98 VAL B O 1
ATOM 2185 N N . THR B 1 99 ? 1.002 18.094 -2.387 1 98.31 99 THR B N 1
ATOM 2186 C CA . THR B 1 99 ? 2.072 18.609 -1.539 1 98.31 99 THR B CA 1
ATOM 2187 C C . THR B 1 99 ? 1.503 19.25 -0.277 1 98.31 99 THR B C 1
ATOM 2189 O O . THR B 1 99 ? 0.409 19.812 -0.303 1 98.31 99 THR B O 1
ATOM 2192 N N . LEU B 1 100 ? 2.174 19.078 0.791 1 98.75 100 LEU B N 1
ATOM 2193 C CA . LEU B 1 100 ? 1.794 19.656 2.07 1 98.75 100 LEU B CA 1
ATOM 2194 C C . LEU B 1 100 ? 2.928 20.5 2.637 1 98.75 100 LEU B C 1
ATOM 2196 O O . LEU B 1 100 ? 4.098 20.125 2.539 1 98.75 100 LEU B O 1
ATOM 2200 N N . SER B 1 101 ? 2.582 21.609 3.223 1 98.38 101 SER B N 1
ATOM 2201 C CA . SER B 1 101 ? 3.557 22.469 3.896 1 98.38 101 SER B CA 1
ATOM 2202 C C . SER B 1 101 ? 2.92 23.219 5.055 1 98.38 101 SER B C 1
ATOM 2204 O O . SER B 1 101 ? 1.762 23.641 4.973 1 98.38 101 SER B O 1
ATOM 2206 N N . PHE B 1 102 ? 3.701 23.344 6.07 1 98 102 PHE B N 1
ATOM 2207 C CA . PHE B 1 102 ? 3.229 24.281 7.086 1 98 102 PHE B CA 1
ATOM 2208 C C . PHE B 1 102 ? 3.221 25.703 6.547 1 98 102 PHE B C 1
ATOM 2210 O O . PHE B 1 102 ? 4.172 26.141 5.891 1 98 102 PHE B O 1
ATOM 2217 N N . GLU B 1 103 ? 2.18 26.359 6.852 1 96.06 103 GLU B N 1
ATOM 2218 C CA . GLU B 1 103 ? 2 27.703 6.328 1 96.06 103 GLU B CA 1
ATOM 2219 C C . GLU B 1 103 ? 3.143 28.625 6.762 1 96.06 103 GLU B C 1
ATOM 2221 O O . GLU B 1 103 ? 3.633 29.422 5.969 1 96.06 103 GLU B O 1
ATOM 2226 N N . HIS B 1 104 ? 3.605 28.5 7.988 1 94.5 104 HIS B N 1
ATOM 2227 C CA . HIS B 1 104 ? 4.539 29.469 8.562 1 94.5 104 HIS B CA 1
ATOM 2228 C C . HIS B 1 104 ? 5.941 29.281 7.988 1 94.5 104 HIS B C 1
ATOM 2230 O O . HIS B 1 104 ? 6.746 30.219 8.008 1 94.5 104 HIS B O 1
ATOM 2236 N N . THR B 1 105 ? 6.305 28.141 7.453 1 93.31 105 THR B N 1
ATOM 2237 C CA . THR B 1 105 ? 7.648 27.938 6.934 1 93.31 105 THR B CA 1
ATOM 2238 C C . THR B 1 105 ? 7.613 27.719 5.422 1 93.31 105 THR B C 1
ATOM 2240 O O . THR B 1 105 ? 8.609 27.969 4.734 1 93.31 105 THR B O 1
ATOM 2243 N N . ASN B 1 106 ? 6.516 27.266 4.941 1 93.25 106 ASN B N 1
ATOM 2244 C CA . ASN B 1 106 ? 6.309 26.922 3.541 1 93.25 106 ASN B CA 1
ATOM 2245 C C . ASN B 1 106 ? 7.234 25.781 3.102 1 93.25 106 ASN B C 1
ATOM 2247 O O . ASN B 1 106 ? 7.508 25.625 1.909 1 93.25 106 ASN B O 1
ATOM 2251 N N . ARG B 1 107 ? 7.773 25.109 4.047 1 93.12 107 ARG B N 1
ATOM 2252 C CA . ARG B 1 107 ? 8.578 23.938 3.732 1 93.12 107 ARG B CA 1
ATOM 2253 C C . ARG B 1 107 ? 7.703 22.703 3.525 1 93.12 107 ARG B C 1
ATOM 2255 O O . ARG B 1 107 ? 6.926 22.328 4.406 1 93.12 107 ARG B O 1
ATOM 2262 N N . GLU B 1 108 ? 7.918 22.078 2.385 1 96.81 108 GLU B N 1
ATOM 2263 C CA . GLU B 1 108 ? 7.062 20.953 2.01 1 96.81 108 GLU B CA 1
ATOM 2264 C C . GLU B 1 108 ? 7.398 19.703 2.816 1 96.81 108 GLU B C 1
ATOM 2266 O O . GLU B 1 108 ? 8.555 19.5 3.18 1 96.81 108 GLU B O 1
ATOM 2271 N N . TRP B 1 109 ? 6.367 18.922 3.027 1 98.38 109 TRP B N 1
ATOM 2272 C CA . TRP B 1 109 ? 6.57 17.625 3.68 1 98.38 109 TRP B CA 1
ATOM 2273 C C . TRP B 1 109 ? 7.375 16.688 2.787 1 98.38 109 TRP B C 1
ATOM 2275 O O . TRP B 1 109 ? 7.266 16.75 1.561 1 98.38 109 TRP B O 1
ATOM 2285 N N . THR B 1 110 ? 8.18 15.875 3.41 1 97.56 110 THR B N 1
ATOM 2286 C CA . THR B 1 110 ? 8.945 14.82 2.76 1 97.56 110 THR B CA 1
ATOM 2287 C C . THR B 1 110 ? 9.008 13.578 3.639 1 97.56 110 THR B C 1
ATOM 2289 O O . THR B 1 110 ? 8.445 13.555 4.734 1 97.56 110 THR B O 1
ATOM 2292 N N . VAL B 1 111 ? 9.602 12.516 3.076 1 97.94 111 VAL B N 1
ATOM 2293 C CA . VAL B 1 111 ? 9.766 11.266 3.816 1 97.94 111 VAL B CA 1
ATOM 2294 C C . VAL B 1 111 ? 11.242 10.914 3.918 1 97.94 111 VAL B C 1
ATOM 2296 O O . VAL B 1 111 ? 11.992 11.047 2.945 1 97.94 111 VAL B O 1
ATOM 2299 N N . VAL B 1 112 ? 11.531 10.531 5.121 1 95.75 112 VAL B N 1
ATOM 2300 C CA . VAL B 1 112 ? 12.922 10.18 5.398 1 95.75 112 VAL B CA 1
ATOM 2301 C C . VAL B 1 112 ? 13 8.758 5.953 1 95.75 112 VAL B C 1
ATOM 2303 O O . VAL B 1 112 ? 12.195 8.375 6.801 1 95.75 112 VAL B O 1
ATOM 2306 N N . GLU B 1 113 ? 13.969 8.039 5.391 1 92.25 113 GLU B N 1
ATOM 2307 C CA . GLU B 1 113 ? 14.172 6.672 5.848 1 92.25 113 GLU B CA 1
ATOM 2308 C C . GLU B 1 113 ? 15.469 6.539 6.641 1 92.25 113 GLU B C 1
ATOM 2310 O O . GLU B 1 113 ? 16.266 7.48 6.707 1 92.25 113 GLU B O 1
ATOM 2315 N N . GLY B 1 114 ? 15.609 5.418 7.336 1 86.31 114 GLY B N 1
ATOM 2316 C CA . GLY B 1 114 ? 16.844 5.117 8.031 1 86.31 114 GLY B CA 1
ATOM 2317 C C . GLY B 1 114 ? 16.891 5.664 9.445 1 86.31 114 GLY B C 1
ATOM 2318 O O . GLY B 1 114 ? 17.953 5.785 10.039 1 86.31 114 GLY B O 1
ATOM 2319 N N . LEU B 1 115 ? 15.789 6.078 9.945 1 88.25 115 LEU B N 1
ATOM 2320 C CA . LEU B 1 115 ? 15.719 6.562 11.32 1 88.25 115 LEU B CA 1
ATOM 2321 C C . LEU B 1 115 ? 15.266 5.449 12.266 1 88.25 115 LEU B C 1
ATOM 2323 O O . LEU B 1 115 ? 14.539 4.539 11.852 1 88.25 115 LEU B O 1
ATOM 2327 N N . PRO B 1 116 ? 15.727 5.574 13.492 1 84.62 116 PRO B N 1
ATOM 2328 C CA . PRO B 1 116 ? 15.375 4.516 14.445 1 84.62 116 PRO B CA 1
ATOM 2329 C C . PRO B 1 116 ? 13.867 4.285 14.547 1 84.62 116 PRO B C 1
ATOM 2331 O O . PRO B 1 116 ? 13.43 3.16 14.789 1 84.62 116 PRO B O 1
ATOM 2334 N N . GLU B 1 117 ? 13.117 5.328 14.391 1 86.19 117 GLU B N 1
ATOM 2335 C CA . GLU B 1 117 ? 11.672 5.234 14.547 1 86.19 117 GLU B CA 1
ATOM 2336 C C . GLU B 1 117 ? 11.016 4.727 13.266 1 86.19 117 GLU B C 1
ATOM 2338 O O . GLU B 1 117 ? 9.82 4.43 13.25 1 86.19 117 GLU B O 1
ATOM 2343 N N . GLY B 1 118 ? 11.797 4.684 12.227 1 91.56 118 GLY B N 1
ATOM 2344 C CA . GLY B 1 118 ? 11.25 4.191 10.977 1 91.56 118 GLY B CA 1
ATOM 2345 C C . GLY B 1 118 ? 11.297 5.219 9.859 1 91.56 118 GLY B C 1
ATOM 2346 O O . GLY B 1 118 ? 12.211 6.047 9.812 1 91.56 118 GLY B O 1
ATOM 2347 N N . THR B 1 119 ? 10.438 4.996 8.891 1 95.75 119 THR B N 1
ATOM 2348 C CA . THR B 1 119 ? 10.297 5.922 7.77 1 95.75 119 THR B CA 1
ATOM 2349 C C . THR B 1 119 ? 9.367 7.074 8.141 1 95.75 119 THR B C 1
ATOM 2351 O O . THR B 1 119 ? 8.148 6.902 8.211 1 95.75 119 THR B O 1
ATOM 2354 N N . LEU B 1 120 ? 9.969 8.219 8.367 1 96.69 120 LEU B N 1
ATOM 2355 C CA . LEU B 1 120 ? 9.242 9.297 9.031 1 96.69 120 LEU B CA 1
ATOM 2356 C C . LEU B 1 120 ? 8.875 10.398 8.039 1 96.69 120 LEU B C 1
ATOM 2358 O O . LEU B 1 120 ? 9.609 10.641 7.078 1 96.69 120 LEU B O 1
ATOM 2362 N N . VAL B 1 121 ? 7.766 11.023 8.336 1 97.94 121 VAL B N 1
ATOM 2363 C CA . VAL B 1 121 ? 7.402 12.25 7.641 1 97.94 121 VAL B CA 1
ATOM 2364 C C . VAL B 1 121 ? 8.133 13.438 8.273 1 97.94 121 VAL B C 1
ATOM 2366 O O . VAL B 1 121 ? 8.031 13.656 9.484 1 97.94 121 VAL B O 1
ATOM 2369 N N . LYS B 1 122 ? 8.859 14.109 7.469 1 96.88 122 LYS B N 1
ATOM 2370 C CA . LYS B 1 122 ? 9.594 15.305 7.855 1 96.88 122 LYS B CA 1
ATOM 2371 C C . LYS B 1 122 ? 9.289 16.469 6.914 1 96.88 122 LYS B C 1
ATOM 2373 O O . LYS B 1 122 ? 8.484 16.328 5.992 1 96.88 122 LYS B O 1
ATOM 2378 N N . VAL B 1 123 ? 9.758 17.609 7.234 1 96.25 123 VAL B N 1
ATOM 2379 C CA . VAL B 1 123 ? 9.664 18.75 6.309 1 96.25 123 VAL B CA 1
ATOM 2380 C C . VAL B 1 123 ? 10.992 18.922 5.574 1 96.25 123 VAL B C 1
ATOM 2382 O O . VAL B 1 123 ? 12.039 18.453 6.047 1 96.25 123 VAL B O 1
ATOM 2385 N N . GLN B 1 124 ? 10.898 19.531 4.418 1 91.38 124 GLN B N 1
ATOM 2386 C CA . GLN B 1 124 ? 12.07 19.781 3.584 1 91.38 124 GLN B CA 1
ATOM 2387 C C . GLN B 1 124 ? 13.211 20.391 4.406 1 91.38 124 GLN B C 1
ATOM 2389 O O . GLN B 1 124 ? 12.984 21.219 5.277 1 91.38 124 GLN B O 1
ATOM 2394 N N . GLY B 1 125 ? 14.469 20 4.102 1 85.5 125 GLY B N 1
ATOM 2395 C CA . GLY B 1 125 ? 15.648 20.406 4.848 1 85.5 125 GLY B CA 1
ATOM 2396 C C . GLY B 1 125 ? 16.281 19.281 5.617 1 85.5 125 GLY B C 1
ATOM 2397 O O . GLY B 1 125 ? 17.453 19.375 6.031 1 85.5 125 GLY B O 1
ATOM 2398 N N . TYR B 1 126 ? 15.453 18.25 5.785 1 83.44 126 TYR B N 1
ATOM 2399 C CA . TYR B 1 126 ? 16.016 17.047 6.402 1 83.44 126 TYR B CA 1
ATOM 2400 C C . TYR B 1 126 ? 16.797 16.219 5.387 1 83.44 126 TYR B C 1
ATOM 2402 O O . TYR B 1 126 ? 16.375 16.094 4.234 1 83.44 126 TYR B O 1
ATOM 2410 N N . PRO B 1 127 ? 17.844 15.625 5.836 1 83 127 PRO B N 1
ATOM 2411 C CA . PRO B 1 127 ? 18.625 14.836 4.883 1 83 127 PRO B CA 1
ATOM 2412 C C . PRO B 1 127 ? 18.016 13.469 4.609 1 83 127 PRO B C 1
ATOM 2414 O O . PRO B 1 127 ? 17.141 13.016 5.355 1 83 127 PRO B O 1
ATOM 2417 N N . HIS B 1 128 ? 18.406 12.727 3.531 1 86.44 128 HIS B N 1
ATOM 2418 C CA . HIS B 1 128 ? 18.078 11.344 3.174 1 86.44 128 HIS B CA 1
ATOM 2419 C C . HIS B 1 128 ? 16.594 11.195 2.887 1 86.44 128 HIS B C 1
ATOM 2421 O O . HIS B 1 128 ? 15.945 10.289 3.422 1 86.44 128 HIS B O 1
ATOM 2427 N N . THR B 1 129 ? 16.188 12.086 2.035 1 92.56 129 THR B N 1
ATOM 2428 C CA . THR B 1 129 ? 14.781 12.055 1.662 1 92.56 129 THR B CA 1
ATOM 2429 C C . THR B 1 129 ? 14.516 10.945 0.651 1 92.56 129 THR B C 1
ATOM 2431 O O . THR B 1 129 ? 15.398 10.586 -0.132 1 92.56 129 THR B O 1
ATOM 2434 N N . VAL B 1 130 ? 13.367 10.367 0.753 1 92.81 130 VAL B N 1
ATOM 2435 C CA . VAL B 1 130 ? 12.891 9.336 -0.17 1 92.81 130 VAL B CA 1
ATOM 2436 C C . VAL B 1 130 ? 12.039 9.984 -1.267 1 92.81 130 VAL B C 1
ATOM 2438 O O . VAL B 1 130 ? 11.133 10.758 -0.979 1 92.81 130 VAL B O 1
ATOM 2441 N N . PRO B 1 131 ? 12.5 9.734 -2.562 1 94.56 131 PRO B N 1
ATOM 2442 C CA . PRO B 1 131 ? 11.625 10.266 -3.611 1 94.56 131 PRO B CA 1
ATOM 2443 C C . PRO B 1 131 ? 10.219 9.672 -3.576 1 94.56 131 PRO B C 1
ATOM 2445 O O . PRO B 1 131 ? 10.055 8.492 -3.256 1 94.56 131 PRO B O 1
ATOM 2448 N N . GLY B 1 132 ? 9.242 10.461 -3.85 1 96.44 132 GLY B N 1
ATOM 2449 C CA . GLY B 1 132 ? 7.863 10.008 -3.887 1 96.44 132 GLY B CA 1
ATOM 2450 C C . GLY B 1 132 ? 6.859 11.133 -3.717 1 96.44 132 GLY B C 1
ATOM 2451 O O . GLY B 1 132 ? 7.219 12.305 -3.822 1 96.44 132 GLY B O 1
ATOM 2452 N N . THR B 1 133 ? 5.641 10.703 -3.615 1 97.62 133 THR B N 1
ATOM 2453 C CA . THR B 1 133 ? 4.586 11.711 -3.523 1 97.62 133 THR B CA 1
ATOM 2454 C C . THR B 1 133 ? 3.561 11.32 -2.461 1 97.62 133 THR B C 1
ATOM 2456 O O . THR B 1 133 ? 3.291 10.133 -2.256 1 97.62 133 THR B O 1
ATOM 2459 N N . PHE B 1 134 ? 3.027 12.352 -1.804 1 98.75 134 PHE B N 1
ATOM 2460 C CA . PHE B 1 134 ? 1.882 12.125 -0.931 1 98.75 134 PHE B CA 1
ATOM 2461 C C . PHE B 1 134 ? 0.591 12.055 -1.738 1 98.75 134 PHE B C 1
ATOM 2463 O O . PHE B 1 134 ? 0.441 12.75 -2.742 1 98.75 134 PHE B O 1
ATOM 2470 N N . VAL B 1 135 ? -0.295 11.234 -1.312 1 98.38 135 VAL B N 1
ATOM 2471 C CA . VAL B 1 135 ? -1.594 11.055 -1.952 1 98.38 135 VAL B CA 1
ATOM 2472 C C . VAL B 1 135 ? -2.705 11.18 -0.912 1 98.38 135 VAL B C 1
ATOM 2474 O O . VAL B 1 135 ? -2.654 10.539 0.141 1 98.38 135 VAL B O 1
ATOM 2477 N N . ILE B 1 136 ? -3.65 12.023 -1.167 1 98.31 136 ILE B N 1
ATOM 2478 C CA . ILE B 1 136 ? -4.805 12.164 -0.286 1 98.31 136 ILE B CA 1
ATOM 2479 C C . ILE B 1 136 ? -6 11.422 -0.882 1 98.31 136 ILE B C 1
ATOM 2481 O O . ILE B 1 136 ? -6.316 11.586 -2.062 1 98.31 136 ILE B O 1
ATOM 2485 N N . LYS B 1 137 ? -6.641 10.586 -0.122 1 96.25 137 LYS B N 1
ATOM 2486 C CA . LYS B 1 137 ? -7.828 9.844 -0.523 1 96.25 137 LYS B CA 1
ATOM 2487 C C . LYS B 1 137 ? -8.828 9.742 0.628 1 96.25 137 LYS B C 1
ATOM 2489 O O . LYS B 1 137 ? -8.445 9.82 1.797 1 96.25 137 LYS B O 1
ATOM 2494 N N . LYS B 1 138 ? -10.07 9.539 0.209 1 95.69 138 LYS B N 1
ATOM 2495 C CA . LYS B 1 138 ? -11.086 9.281 1.219 1 95.69 138 LYS B CA 1
ATOM 2496 C C . LYS B 1 138 ? -10.758 8.023 2.02 1 95.69 138 LYS B C 1
ATOM 2498 O O . LYS B 1 138 ? -10.336 7.016 1.453 1 95.69 138 LYS B O 1
ATOM 2503 N N . ALA B 1 139 ? -10.945 8.203 3.314 1 93.44 139 ALA B N 1
ATOM 2504 C CA . ALA B 1 139 ? -10.797 7.02 4.164 1 93.44 139 ALA B CA 1
ATOM 2505 C C . ALA B 1 139 ? -12.023 6.125 4.07 1 93.44 139 ALA B C 1
ATOM 2507 O O . ALA B 1 139 ? -13.125 6.598 3.779 1 93.44 139 ALA B O 1
ATOM 2508 N N . GLU B 1 140 ? -11.891 4.836 4.215 1 75.69 140 GLU B N 1
ATOM 2509 C CA . GLU B 1 140 ? -13 3.9 4.062 1 75.69 140 GLU B CA 1
ATOM 2510 C C . GLU B 1 140 ? -14.109 4.184 5.074 1 75.69 140 GLU B C 1
ATOM 2512 O O . GLU B 1 140 ? -13.828 4.535 6.223 1 75.69 140 GLU B O 1
ATOM 2517 N N . ALA B 1 141 ? -15.297 4.109 4.707 1 65.5 141 ALA B N 1
ATOM 2518 C CA . ALA B 1 141 ? -16.516 3.984 5.504 1 65.5 141 ALA B CA 1
ATOM 2519 C C . ALA B 1 141 ? -16.984 5.348 6.008 1 65.5 141 ALA B C 1
ATOM 2521 O O . ALA B 1 141 ? -18.016 5.445 6.676 1 65.5 141 ALA B O 1
ATOM 2522 N N . GLU B 1 142 ? -16.219 6.398 5.672 1 66.19 142 GLU B N 1
ATOM 2523 C CA . GLU B 1 142 ? -16.719 7.578 6.375 1 66.19 142 GLU B CA 1
ATOM 2524 C C . GLU B 1 142 ? -16.781 8.789 5.445 1 66.19 142 GLU B C 1
ATOM 2526 O O . GLU B 1 142 ? -15.969 8.914 4.527 1 66.19 142 GLU B O 1
ATOM 2531 N N . THR B 1 143 ? -17.719 9.469 5.723 1 83.56 143 THR B N 1
ATOM 2532 C CA . THR B 1 143 ? -17.922 10.688 4.945 1 83.56 143 THR B CA 1
ATOM 2533 C C . THR B 1 143 ? -16.984 11.797 5.41 1 83.56 143 THR B C 1
ATOM 2535 O O . THR B 1 143 ? -16.812 12 6.613 1 83.56 143 THR B O 1
ATOM 2538 N N . ASN B 1 144 ? -16.297 12.453 4.488 1 93.69 144 ASN B N 1
ATOM 2539 C CA . ASN B 1 144 ? -15.484 13.641 4.691 1 93.69 144 ASN B CA 1
ATOM 2540 C C . ASN B 1 144 ? -14.25 13.328 5.539 1 93.69 144 ASN B C 1
ATOM 2542 O O . ASN B 1 144 ? -13.828 14.148 6.352 1 93.69 144 ASN B O 1
ATOM 2546 N N . ARG B 1 145 ? -13.836 12.164 5.551 1 96.25 145 ARG B N 1
ATOM 2547 C CA . ARG B 1 145 ? -12.617 11.727 6.227 1 96.25 145 ARG B CA 1
ATOM 2548 C C . ARG B 1 145 ? -11.586 11.219 5.227 1 96.25 145 ARG B C 1
ATOM 2550 O O . ARG B 1 145 ? -11.938 10.555 4.25 1 96.25 145 ARG B O 1
ATOM 2557 N N . TYR B 1 146 ? -10.414 11.562 5.543 1 97.56 146 TYR B N 1
ATOM 2558 C CA . TYR B 1 146 ? -9.367 11.305 4.555 1 97.56 146 TYR B CA 1
ATOM 2559 C C . TYR B 1 146 ? -8.148 10.664 5.207 1 97.56 146 TYR B C 1
ATOM 2561 O O . TYR B 1 146 ? -8.039 10.633 6.438 1 97.56 146 TYR B O 1
ATOM 2569 N N . LYS B 1 147 ? -7.34 10.094 4.387 1 97.75 147 LYS B N 1
ATOM 2570 C CA . LYS B 1 147 ? -6.027 9.578 4.758 1 97.75 147 LYS B CA 1
ATOM 2571 C C . LYS B 1 147 ? -4.957 10.016 3.764 1 97.75 147 LYS B C 1
ATOM 2573 O O . LYS B 1 147 ? -5.277 10.422 2.641 1 97.75 147 LYS B O 1
ATOM 2578 N N . LEU B 1 148 ? -3.742 9.977 4.207 1 98.56 148 LEU B N 1
ATOM 2579 C CA . LEU B 1 148 ? -2.598 10.211 3.334 1 98.56 148 LEU B CA 1
ATOM 2580 C C . LEU B 1 148 ? -1.794 8.93 3.141 1 98.56 148 LEU B C 1
ATOM 2582 O O . LEU B 1 148 ? -1.651 8.133 4.07 1 98.56 148 LEU B O 1
ATOM 2586 N N . SER B 1 149 ? -1.315 8.773 1.994 1 98.62 149 SER B N 1
ATOM 2587 C CA . SER B 1 149 ? -0.299 7.773 1.688 1 98.62 149 SER B CA 1
ATOM 2588 C C . SER B 1 149 ? 0.914 8.406 1.015 1 98.62 149 SER B C 1
ATOM 2590 O O . SER B 1 149 ? 0.84 9.539 0.524 1 98.62 149 SER B O 1
ATOM 2592 N N . PHE B 1 150 ? 1.998 7.797 1.102 1 98.69 150 PHE B N 1
ATOM 2593 C CA . PHE B 1 150 ? 3.207 8.141 0.363 1 98.69 150 PHE B CA 1
ATOM 2594 C C . PHE B 1 150 ? 3.572 7.043 -0.626 1 98.69 150 PHE B C 1
ATOM 2596 O O . PHE B 1 150 ? 3.605 5.863 -0.266 1 98.69 150 PHE B O 1
ATOM 2603 N N . CYS B 1 151 ? 3.848 7.473 -1.87 1 98.12 151 CYS B N 1
ATOM 2604 C CA . CYS B 1 151 ? 3.988 6.473 -2.922 1 98.12 151 CYS B CA 1
ATOM 2605 C C . CYS B 1 151 ? 5.254 6.711 -3.738 1 98.12 151 CYS B C 1
ATOM 2607 O O . CYS B 1 151 ? 5.598 7.859 -4.035 1 98.12 151 CYS B O 1
ATOM 2609 N N . GLN B 1 152 ? 5.949 5.699 -4.031 1 96 152 GLN B N 1
ATOM 2610 C CA . GLN B 1 152 ? 6.953 5.621 -5.09 1 96 152 GLN B CA 1
ATOM 2611 C C . GLN B 1 152 ? 6.477 4.742 -6.238 1 96 152 GLN B C 1
ATOM 2613 O O . GLN B 1 152 ? 6.547 3.512 -6.156 1 96 152 GLN B O 1
ATOM 2618 N N . GLY B 1 153 ? 6.004 5.406 -7.293 1 93.19 153 GLY B N 1
ATOM 2619 C CA . GLY B 1 153 ? 5.324 4.641 -8.32 1 93.19 153 GLY B CA 1
ATOM 2620 C C . GLY B 1 153 ? 4.078 3.934 -7.82 1 93.19 153 GLY B C 1
ATOM 2621 O O . GLY B 1 153 ? 3.191 4.566 -7.246 1 93.19 153 GLY B O 1
ATOM 2622 N N . VAL B 1 154 ? 4.051 2.639 -8.062 1 95.25 154 VAL B N 1
ATOM 2623 C CA . VAL B 1 154 ? 2.859 1.882 -7.691 1 95.25 154 VAL B CA 1
ATOM 2624 C C . VAL B 1 154 ? 2.998 1.367 -6.262 1 95.25 154 VAL B C 1
ATOM 2626 O O . VAL B 1 154 ? 2.059 0.785 -5.711 1 95.25 154 VAL B O 1
ATOM 2629 N N . LEU B 1 155 ? 4.148 1.52 -5.668 1 97.25 155 LEU B N 1
ATOM 2630 C CA . LEU B 1 155 ? 4.375 1.098 -4.289 1 97.25 155 LEU B CA 1
ATOM 2631 C C . LEU B 1 155 ? 4.031 2.221 -3.314 1 97.25 155 LEU B C 1
ATOM 2633 O O . LEU B 1 155 ? 4.559 3.33 -3.432 1 97.25 155 LEU B O 1
ATOM 2637 N N . CYS B 1 156 ? 3.184 1.9 -2.359 1 98.19 156 CYS B N 1
ATOM 2638 C CA . CYS B 1 156 ? 2.723 2.934 -1.438 1 98.19 156 CYS B CA 1
ATOM 2639 C C . CYS B 1 156 ? 2.723 2.424 -0.002 1 98.19 156 CYS B C 1
ATOM 2641 O O . CYS B 1 156 ? 2.74 1.215 0.232 1 98.19 156 CYS B O 1
ATOM 2643 N N . GLY B 1 157 ? 2.822 3.361 0.955 1 98.19 157 GLY B N 1
ATOM 2644 C CA . GLY B 1 157 ? 2.557 3.135 2.367 1 98.19 157 GLY B CA 1
ATOM 2645 C C . GLY B 1 157 ? 1.628 4.172 2.973 1 98.19 157 GLY B C 1
ATOM 2646 O O . GLY B 1 157 ? 1.503 5.281 2.451 1 98.19 157 GLY B O 1
ATOM 2647 N N . ASN B 1 158 ? 1.004 3.779 4.043 1 98 158 ASN B N 1
ATOM 2648 C CA . ASN B 1 158 ? 0.093 4.68 4.738 1 98 158 ASN B CA 1
ATOM 2649 C C . ASN B 1 158 ? 0.847 5.645 5.648 1 98 158 ASN B C 1
ATOM 2651 O O . ASN B 1 158 ? 1.812 5.258 6.309 1 98 158 ASN B O 1
ATOM 2655 N N . VAL B 1 159 ? 0.343 6.863 5.676 1 98.69 159 VAL B N 1
ATOM 2656 C CA . VAL B 1 159 ? 0.826 7.77 6.715 1 98.69 159 VAL B CA 1
ATOM 2657 C C . VAL B 1 159 ? 0.051 7.531 8.008 1 98.69 159 VAL B C 1
ATOM 2659 O O . VAL B 1 159 ? -1.175 7.66 8.039 1 98.69 159 VAL B O 1
ATOM 2662 N N . ALA B 1 160 ? 0.76 7.16 9.039 1 97.81 160 ALA B N 1
ATOM 2663 C CA . ALA B 1 160 ? 0.162 6.855 10.336 1 97.81 160 ALA B CA 1
ATOM 2664 C C . ALA B 1 160 ? 0.882 7.598 11.461 1 97.81 160 ALA B C 1
ATOM 2666 O O . ALA B 1 160 ? 1.965 8.148 11.25 1 97.81 160 ALA B O 1
ATOM 2667 N N . VAL B 1 161 ? 0.253 7.672 12.547 1 97.44 161 VAL B N 1
ATOM 2668 C CA . VAL B 1 161 ? 0.879 8.25 13.734 1 97.44 161 VAL B CA 1
ATOM 2669 C C . VAL B 1 161 ? 1.516 7.141 14.57 1 97.44 161 VAL B C 1
ATOM 2671 O O . VAL B 1 161 ? 0.855 6.16 14.922 1 97.44 161 VAL B O 1
ATOM 2674 N N . VAL B 1 162 ? 2.773 7.312 14.727 1 94.81 162 VAL B N 1
ATOM 2675 C CA . VAL B 1 162 ? 3.463 6.438 15.664 1 94.81 162 VAL B CA 1
ATOM 2676 C C . VAL B 1 162 ? 3.441 7.051 17.062 1 94.81 162 VAL B C 1
ATOM 2678 O O . VAL B 1 162 ? 4.129 8.039 17.312 1 94.81 162 VAL B O 1
ATOM 2681 N N . ARG B 1 163 ? 2.697 6.422 17.875 1 89.19 163 ARG B N 1
ATOM 2682 C CA . ARG B 1 163 ? 2.422 7.027 19.188 1 89.19 163 ARG B CA 1
ATOM 2683 C C . ARG B 1 163 ? 3.461 6.598 20.219 1 89.19 163 ARG B C 1
ATOM 2685 O O . ARG B 1 163 ? 3.135 5.902 21.172 1 89.19 163 ARG B O 1
ATOM 2692 N N . ASN B 1 164 ? 4.605 7.012 20 1 83.06 164 ASN B N 1
ATOM 2693 C CA . ASN B 1 164 ? 5.691 6.91 20.969 1 83.06 164 ASN B CA 1
ATOM 2694 C C . ASN B 1 164 ? 5.863 8.203 21.75 1 83.06 164 ASN B C 1
ATOM 2696 O O . ASN B 1 164 ? 4.883 8.859 22.109 1 83.06 164 ASN B O 1
ATOM 2700 N N . GLU B 1 165 ? 7.059 8.625 21.969 1 84.19 165 GLU B N 1
ATOM 2701 C CA . GLU B 1 165 ? 7.301 9.82 22.766 1 84.19 165 GLU B CA 1
ATOM 2702 C C . GLU B 1 165 ? 6.793 11.07 22.047 1 84.19 165 GLU B C 1
ATOM 2704 O O . GLU B 1 165 ? 6.191 11.945 22.672 1 84.19 165 GLU B O 1
ATOM 2709 N N . ASN B 1 166 ? 6.898 11.18 20.734 1 90.25 166 ASN B N 1
ATOM 2710 C CA . ASN B 1 166 ? 6.641 12.438 20.031 1 90.25 166 ASN B CA 1
ATOM 2711 C C . ASN B 1 166 ? 5.461 12.312 19.078 1 90.25 166 ASN B C 1
ATOM 2713 O O . ASN B 1 166 ? 5.078 13.297 18.438 1 90.25 166 ASN B O 1
ATOM 2717 N N . TRP B 1 167 ? 4.812 11.18 18.969 1 96.12 167 TRP B N 1
ATOM 2718 C CA . TRP B 1 167 ? 3.658 10.945 18.109 1 96.12 167 TRP B CA 1
ATOM 2719 C C . TRP B 1 167 ? 3.957 11.375 16.672 1 96.12 167 TRP B C 1
ATOM 2721 O O . T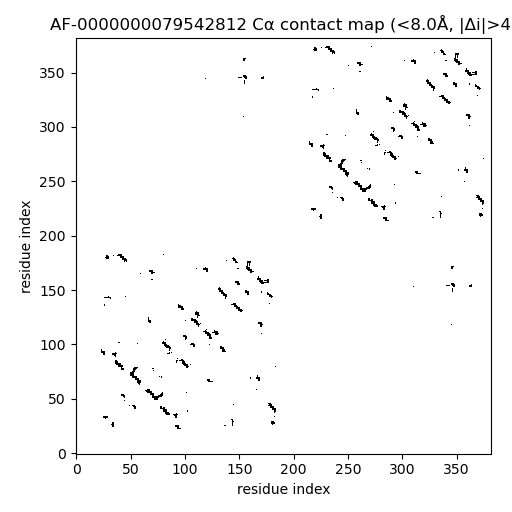RP B 1 167 ? 3.156 12.078 16.047 1 96.12 167 TRP B O 1
ATOM 2731 N N . VAL B 1 168 ? 5.039 10.938 16.188 1 97 168 VAL B N 1
ATOM 2732 C CA . VAL B 1 168 ? 5.516 11.328 14.875 1 97 168 VAL B CA 1
ATOM 2733 C C . VAL B 1 168 ? 4.652 10.672 13.797 1 97 168 VAL B C 1
ATOM 2735 O O . VAL B 1 168 ? 4.102 9.586 14.016 1 97 168 VAL B O 1
ATOM 2738 N N . LEU B 1 169 ? 4.496 11.398 12.672 1 97.94 169 LEU B N 1
ATOM 2739 C CA . LEU B 1 169 ? 3.918 10.758 11.492 1 97.94 169 LEU B CA 1
ATOM 2740 C C . LEU B 1 169 ? 4.957 9.914 10.773 1 97.94 169 LEU B C 1
ATOM 2742 O O . LEU B 1 169 ? 6.094 10.344 10.578 1 97.94 169 LEU B O 1
ATOM 2746 N N . ALA B 1 170 ? 4.531 8.734 10.398 1 97.81 170 ALA B N 1
ATOM 2747 C CA . ALA B 1 170 ? 5.406 7.789 9.719 1 97.81 170 ALA B CA 1
ATOM 2748 C C . ALA B 1 170 ? 4.68 7.098 8.57 1 97.81 170 ALA B C 1
ATOM 2750 O O . ALA B 1 170 ? 3.447 7.051 8.547 1 97.81 170 ALA B O 1
ATOM 2751 N N . VAL B 1 171 ? 5.465 6.68 7.566 1 98.31 171 VAL B N 1
ATOM 2752 C CA . VAL B 1 171 ? 4.926 5.824 6.512 1 98.31 171 VAL B CA 1
ATOM 2753 C C . VAL B 1 171 ? 5.031 4.359 6.934 1 98.31 171 VAL B C 1
ATOM 2755 O O . VAL B 1 171 ? 6.105 3.895 7.328 1 98.31 171 VAL B O 1
ATOM 2758 N N . THR B 1 172 ? 3.871 3.695 6.953 1 97.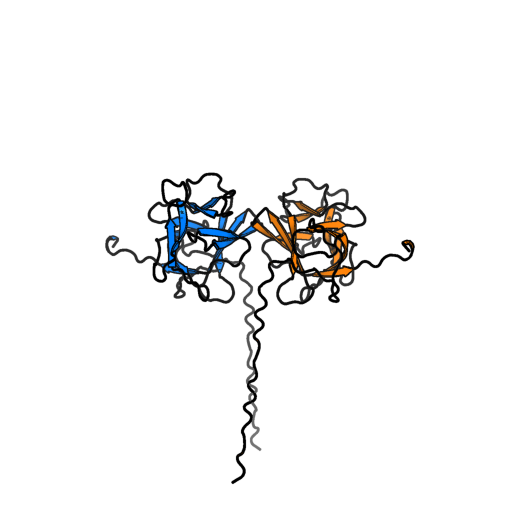19 172 THR B N 1
ATOM 2759 C CA . THR B 1 172 ? 3.789 2.318 7.434 1 97.19 172 THR B CA 1
ATOM 2760 C C . THR B 1 172 ? 2.768 1.525 6.621 1 97.19 172 THR B C 1
ATOM 2762 O O . THR B 1 172 ? 2.08 2.082 5.766 1 97.19 172 THR B O 1
ATOM 2765 N N . GLN B 1 173 ? 2.734 0.251 6.883 1 94.56 173 GLN B N 1
ATOM 2766 C CA . GLN B 1 173 ? 1.69 -0.591 6.309 1 94.56 173 GLN B CA 1
ATOM 2767 C C . GLN B 1 173 ? 0.522 -0.756 7.277 1 94.56 173 GLN B C 1
ATOM 2769 O O . GLN B 1 173 ? -0.479 -1.393 6.945 1 94.56 173 GLN B O 1
ATOM 2774 N N . ASP B 1 174 ? 0.67 -0.092 8.438 1 93.12 174 ASP B N 1
ATOM 2775 C CA . ASP B 1 174 ? -0.407 -0.134 9.422 1 93.12 174 ASP B CA 1
ATOM 2776 C C . ASP B 1 174 ? -1.592 0.72 8.977 1 93.12 174 ASP B C 1
ATOM 2778 O O . ASP B 1 174 ? -1.558 1.326 7.902 1 93.12 174 ASP B O 1
ATOM 2782 N N . GLU B 1 175 ? -2.645 0.654 9.867 1 93.81 175 GLU B N 1
ATOM 2783 C CA . GLU B 1 175 ? -3.807 1.492 9.594 1 93.81 175 GLU B CA 1
ATOM 2784 C C . GLU B 1 175 ? -3.418 2.965 9.508 1 93.81 175 GLU B C 1
ATOM 2786 O O . GLU B 1 175 ? -2.617 3.447 10.312 1 93.81 175 GLU B O 1
ATOM 2791 N N . PRO B 1 176 ? -3.977 3.598 8.523 1 96.81 176 PRO B N 1
ATOM 2792 C CA . PRO B 1 176 ? -3.613 5.004 8.328 1 96.81 176 PRO B CA 1
ATOM 2793 C C . PRO B 1 176 ? -4.223 5.922 9.391 1 96.81 176 PRO B C 1
ATOM 2795 O O . PRO B 1 176 ? -5.219 5.566 10.023 1 96.81 176 PRO B O 1
ATOM 2798 N N . TYR B 1 177 ? -3.562 7.062 9.57 1 97.25 177 TYR B N 1
ATOM 2799 C CA . TYR B 1 177 ? -4.16 8.188 10.281 1 97.25 177 TYR B CA 1
ATOM 2800 C C . TYR B 1 177 ? -5.332 8.766 9.5 1 97.25 177 TYR B C 1
ATOM 2802 O O . TYR B 1 177 ? -5.164 9.227 8.367 1 97.25 177 TYR B O 1
ATOM 2810 N N . VAL B 1 178 ? -6.477 8.711 10.102 1 97.19 178 VAL B N 1
ATOM 2811 C CA . VAL B 1 178 ? -7.68 9.25 9.469 1 97.19 178 VAL B CA 1
ATOM 2812 C C . VAL B 1 178 ? -7.977 10.641 10.023 1 97.19 178 VAL B C 1
ATOM 2814 O O . VAL B 1 178 ? -7.938 10.859 11.234 1 97.19 178 VAL B O 1
ATOM 2817 N N . PHE B 1 179 ? -8.297 11.539 9.055 1 97.81 179 PHE B N 1
ATOM 2818 C CA . PHE B 1 179 ? -8.445 12.922 9.492 1 97.81 179 PHE B CA 1
ATOM 2819 C C . PHE B 1 179 ? -9.555 13.617 8.711 1 97.81 179 PHE B C 1
ATOM 2821 O O . PHE B 1 179 ? -10.055 13.086 7.719 1 97.81 179 PHE B O 1
ATOM 2828 N N . HIS B 1 180 ? -9.984 14.75 9.211 1 97.56 180 HIS B N 1
ATOM 2829 C CA . HIS B 1 180 ? -10.766 15.703 8.438 1 97.56 180 HIS B CA 1
ATOM 2830 C C . HIS B 1 180 ? -10.078 17.062 8.383 1 97.56 180 HIS B C 1
ATOM 2832 O O . HIS B 1 180 ? -9.203 17.359 9.203 1 97.56 180 HIS B O 1
ATOM 2838 N N . LEU B 1 181 ? -10.414 17.781 7.355 1 98.31 181 LEU B N 1
ATOM 2839 C CA . LEU B 1 181 ? -9.836 19.109 7.156 1 98.31 181 LEU B CA 1
ATOM 2840 C C . LEU B 1 181 ? -10.734 20.188 7.742 1 98.31 181 LEU B C 1
ATOM 2842 O O . LEU B 1 181 ? -11.961 20.125 7.621 1 98.31 181 LEU B O 1
ATOM 2846 N N . GLU B 1 182 ? -10.133 21.078 8.391 1 97.88 182 GLU B N 1
ATOM 2847 C CA . GLU B 1 182 ? -10.797 22.312 8.797 1 97.88 182 GLU B CA 1
ATOM 2848 C C . GLU B 1 182 ? -10.133 23.531 8.148 1 97.88 182 GLU B C 1
ATOM 2850 O O . GLU B 1 182 ? -8.938 23.75 8.312 1 97.88 182 GLU B O 1
ATOM 2855 N N . GLN B 1 183 ? -10.914 24.281 7.477 1 96.62 183 GLN B N 1
ATOM 2856 C CA . GLN B 1 183 ? -10.375 25.438 6.75 1 96.62 1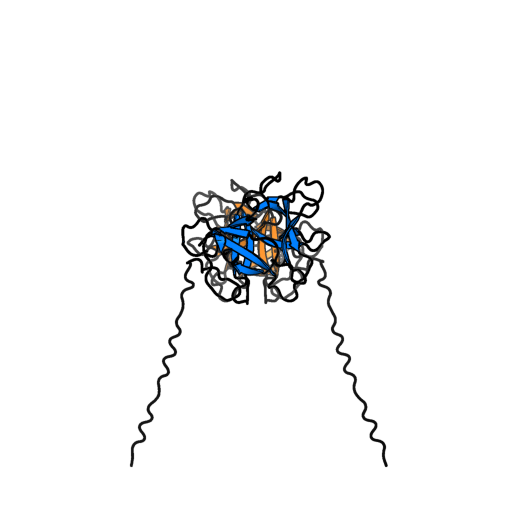83 GLN B CA 1
ATOM 2857 C C . GLN B 1 183 ? -9.906 26.516 7.715 1 96.62 183 GLN B C 1
ATOM 2859 O O . GLN B 1 183 ? -10.578 26.812 8.703 1 96.62 183 GLN B O 1
ATOM 2864 N N . VAL B 1 184 ? -8.75 27.031 7.348 1 95.38 184 VAL B N 1
ATOM 2865 C CA . VAL B 1 184 ? -8.266 28.188 8.094 1 95.38 184 VAL B CA 1
ATOM 2866 C C . VAL B 1 184 ? -8.992 29.438 7.621 1 95.38 184 VAL B C 1
ATOM 2868 O O . VAL B 1 184 ? -8.984 29.766 6.43 1 95.38 184 VAL B O 1
ATOM 2871 N N . LEU B 1 185 ? -9.758 30.094 8.453 1 85 185 LEU B N 1
ATOM 2872 C CA . LEU B 1 185 ? -10.492 31.297 8.109 1 85 185 LEU B CA 1
ATOM 2873 C C . LEU B 1 185 ? -9.539 32.469 7.895 1 85 185 LEU B C 1
ATOM 2875 O O . LEU B 1 185 ? -8.5 32.562 8.555 1 85 185 LEU B O 1
ATOM 2879 N N . PRO B 1 186 ? -9.828 33.25 6.727 1 76.31 186 PRO B N 1
ATOM 2880 C CA . PRO B 1 186 ? -9 34.438 6.492 1 76.31 186 PRO B CA 1
ATOM 2881 C C . PRO B 1 186 ? -8.977 35.375 7.695 1 76.31 186 PRO B C 1
ATOM 2883 O O . PRO B 1 186 ? -9.961 35.469 8.43 1 76.31 186 PRO B O 1
ATOM 2886 N N . THR B 1 187 ? -7.918 35.594 8.25 1 60.78 187 THR B N 1
ATOM 2887 C CA . THR B 1 187 ? -7.855 36.656 9.219 1 60.78 187 THR B CA 1
ATOM 2888 C C . THR B 1 187 ? -8.305 37.969 8.578 1 60.78 187 THR B C 1
ATOM 2890 O O . THR B 1 187 ? -8.062 38.219 7.395 1 60.78 187 THR B O 1
ATOM 2893 N N . SER B 1 188 ? -9.375 38.75 9.133 1 51.12 188 SER B N 1
ATOM 2894 C CA . SER B 1 188 ? -9.906 40.031 8.695 1 51.12 188 SER B CA 1
ATOM 2895 C C . SER B 1 188 ? -8.828 40.906 8.039 1 51.12 188 SER B C 1
ATOM 2897 O O . SER B 1 188 ? -9.125 41.938 7.438 1 51.12 188 SER B O 1
ATOM 2899 N N . ALA B 1 189 ? -7.633 41 8.273 1 50.31 189 ALA B N 1
ATOM 2900 C CA . ALA B 1 189 ? -6.809 42.031 7.668 1 50.31 189 ALA B CA 1
ATOM 2901 C C . ALA B 1 189 ? -6.672 41.812 6.164 1 50.31 189 ALA B C 1
ATOM 2903 O O . ALA B 1 189 ? -6.094 42.656 5.461 1 50.31 189 ALA B O 1
ATOM 2904 N N . ASP B 1 190 ? -6.957 40.656 5.582 1 46.34 190 ASP B N 1
ATOM 2905 C CA . ASP B 1 190 ? -6.762 40.5 4.145 1 46.34 190 ASP B CA 1
ATOM 2906 C C . ASP B 1 190 ? -7.996 40.938 3.365 1 46.34 190 ASP B C 1
ATOM 2908 O O . ASP B 1 190 ? -8.07 40.75 2.148 1 46.34 190 ASP B O 1
ATOM 2912 N N . ALA B 1 191 ? -9.102 41.469 3.883 1 38.53 191 ALA B N 1
ATOM 2913 C CA . ALA B 1 191 ? -10.078 42.25 3.117 1 38.53 191 ALA B CA 1
ATOM 2914 C C . ALA B 1 191 ? -9.586 43.656 2.855 1 38.53 191 ALA B C 1
ATOM 2916 O O . ALA B 1 191 ? -8.867 44.219 3.676 1 38.53 191 ALA B O 1
#

Solvent-accessible surface area (backbone atoms only — not comparable to full-atom values): 20903 Å² total; per-residue (Å²): 136,88,78,79,77,77,80,78,78,78,78,78,76,77,77,74,77,71,67,84,66,88,63,62,52,72,38,39,21,64,86,61,46,77,36,50,38,60,31,46,22,24,49,31,66,59,41,91,83,60,66,42,16,6,34,34,71,36,63,53,89,92,47,92,54,59,42,32,35,21,42,34,78,42,64,81,44,58,54,43,54,28,32,40,33,39,85,64,94,48,70,50,23,47,38,36,57,40,48,42,20,41,60,92,74,62,38,39,59,41,36,28,56,90,43,96,92,34,37,30,35,26,29,60,88,58,77,62,62,52,81,63,45,37,30,39,41,74,34,86,96,44,83,44,27,27,28,42,30,42,27,50,84,53,24,32,17,22,31,19,65,45,82,64,95,66,20,35,31,24,49,27,79,58,78,55,41,35,23,24,36,40,76,58,72,80,64,78,80,80,113,136,84,79,78,77,79,79,79,80,78,77,78,76,76,77,76,76,72,68,83,67,86,62,61,54,70,37,39,21,63,87,60,46,76,35,48,37,60,32,46,22,25,49,31,65,58,42,89,85,60,65,42,17,4,33,34,71,36,61,50,90,90,46,91,53,58,40,34,35,19,40,34,77,42,65,79,44,58,54,43,52,28,30,41,31,40,86,64,93,48,71,50,24,46,40,37,57,39,48,41,20,40,59,91,75,62,38,39,59,41,36,27,57,90,43,96,93,37,37,30,35,27,28,59,89,59,77,62,63,51,83,63,44,37,31,39,40,75,34,86,96,44,84,42,27,27,30,41,29,42,26,51,85,54,25,32,17,22,32,20,67,44,81,62,96,65,20,35,31,25,48,28,79,57,77,54,41,34,22,24,36,42,75,59,74,79,63,77,81,80,112

Sequence (382 aa):
MASATLFALFLFSTLTFYPPSTTAQPVTDGDGNIVKNGGRFYILPAGLGDPGGGIRALQTDNESIPLSVVQSPFKGDIGLPIIISSPIRTEFLPEGQVTLSFEHTNREWTVVEGLPEGTLVKVQGYPHTVPGTFVIKKAEAETNRYKLSFCQGVLCGNVAVVRNENWVLAVTQDEPYVFHLEQVLPTSADAMASATLFALFLFSTLTFYPPSTTAQPVTDGDGNIVKNGGRFYILPAGLGDPGGGIRALQTDNESIPLSVVQSPFKGDIGLPIIISSPIRTEFLPEGQVTLSFEHTNREWTVVEGLPEGTLVKVQGYPHTVPGTFVIKKAEAETNRYKLSFCQGVLCGNVAVVRNENWVLAVTQDEPYVFHLEQVLPTSADA

Foldseek 3Di:
DPPPPPPPPPPPPPPPPPPPPPFFAFAAFPVRHFAFAFFKWWWAFDDPPDQFGTWEFDDDDPRPDGWFIATHNHHPPRYFIKTKHDPPPDGTHGFFWIWIDGPVVRFTWFWAADDPVGTFITTPPDPRTDDWTKTWDADPPDDQKIFIWTDDVPRIFTFDFDPDDGRTTGGHNDDHGITGIDGDDDDVPVD/DPDPPPPPPPPPPPPPPPPPPPFFAFAAFPVRHFAFAFFKWWWAFDDPPDQFGTWEFDDDDPRPDGWFIATHNHHPPRYFIKTKHDPPPDGTHGFFWIWIDGPVVRFTWFWAADDPVGTFITTPPDPRTDDWTKTWDADPPDPNKIFIWTDDVPRIFTFDFDPDDGRTTGGHNDDHGITGIDGDDPDVVVD